Protein AF-0000000072326173 (afdb_homodimer)

Secondary structure (DSSP, 8-state):
----EEEEEE-TTSSHHHHHHHHHHHTT-EEE-HHHHHHHHHHTSHHHHHHHHS--HHHHHHHHSTTS---------TTSS--HHHHHHHHHHHHHHHHHHS-EEEESTTHHHHTTT-SSEEEEEEE--HHHHHHHHHHHHT--HHHHHHHHHHHHHHHHHHHHHHHSS-TTBGGGSSEEEEHHHH-HHHHHHHHHHHHHHHHT-/----EEEEEE-TTSSHHHHHHHHHHHTT-EEE-HHHHHHHHHHTSHHHHHHHHS--HHHHHHHHHTTS---------TTSS--HHHHHHHHHHHHHHHHHHS-EEEESTTHHHHTTT-SSEEEEEEE--HHHHHHHHHHHHT--HHHHHHHHHHHHHHHHHHHHHHHSS-TTBGGGSSEEEEHHHH-HHHHHHHHHHHHHHHHT-

Sequence (410 aa):
MKHIIINVGRQVGAGGQEIGRMLAKDFEAKYYDRELLNLAAKESGFSEKFFKQNDEKKGFLRGLLNVQTPHFMGGNLYGSNFSQESLFKFQSDAIQKAASEGSCVFMGRCADYILRDFENVVNVFITASMDFRVDIVSKVKQLDAEQARKLIEHVEARRAQYYNYYTGKKWGAAESYDLCVDASLLGLEETEKLIADFIRKRFGLMKHIIINVGRQVGAGGQEIGRMLAKDFEAKYYDRELLNLAAKESGFSEKFFKQNDEKKGFLRGLLNVQTPHFMGGNLYGSNFSQESLFKFQSDAIQKAASEGSCVFMGRCADYILRDFENVVNVFITASMDFRVDIVSKVKQLDAEQARKLIEHVEARRAQYYNYYTGKKWGAAESYDLCVDASLLGLEETEKLIADFIRKRFGL

Solvent-accessible surface area (backbone atoms only — not comparable to full-atom values): 21824 Å² total; per-residue (Å²): 130,85,49,49,34,38,24,38,43,59,44,70,52,29,51,40,68,62,32,46,51,51,50,11,60,77,64,72,22,49,76,34,43,68,66,53,35,52,50,46,26,44,66,68,48,67,26,43,63,55,47,60,70,43,78,65,58,70,56,49,54,42,57,68,60,49,70,71,72,84,76,73,79,72,67,68,67,70,64,62,85,73,42,76,62,54,54,48,51,41,41,46,52,38,50,52,51,50,57,73,71,36,26,28,25,34,54,37,88,50,43,57,57,72,45,59,88,50,85,52,59,45,35,34,34,32,24,46,51,65,69,60,16,23,53,45,38,12,65,76,68,70,40,54,60,67,58,22,44,50,50,41,5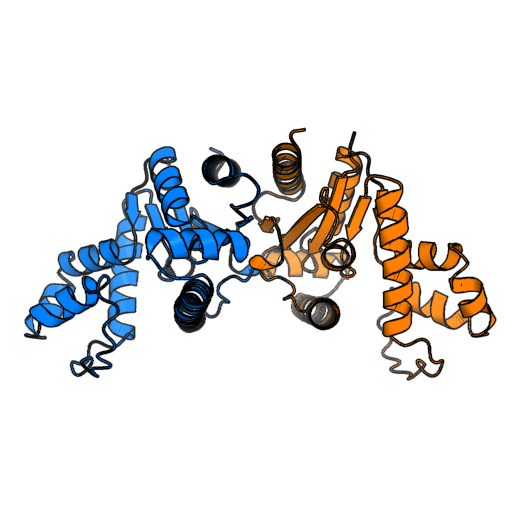2,51,53,49,50,52,51,31,52,54,38,27,68,77,61,73,49,51,62,62,30,36,80,68,31,47,34,28,40,30,23,69,71,63,33,57,68,53,39,39,50,53,53,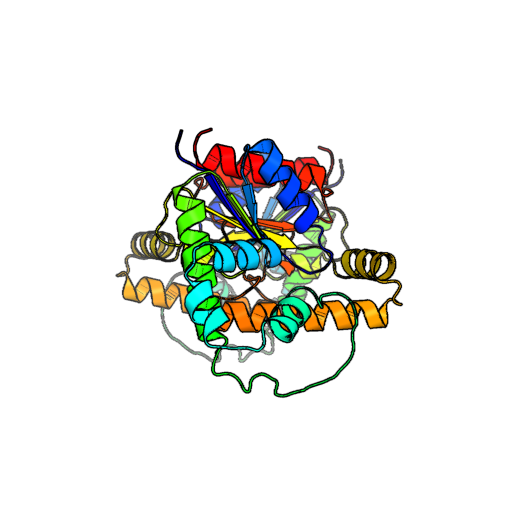50,50,52,49,27,63,62,69,72,101,128,86,50,48,34,39,25,37,42,58,44,73,54,29,50,40,68,62,33,47,52,51,50,14,60,77,64,71,23,49,76,35,41,68,66,53,37,52,50,46,25,43,65,68,46,66,26,42,62,53,46,59,70,44,77,64,58,70,55,48,55,45,57,71,61,49,72,71,72,81,76,72,80,71,70,70,68,69,65,61,84,74,41,78,61,53,54,48,51,41,41,46,51,38,50,52,53,50,56,74,71,37,27,29,24,36,54,37,90,51,42,55,57,73,46,60,84,50,86,51,58,47,34,35,32,32,25,45,51,64,70,59,16,24,53,45,38,11,63,76,66,69,41,54,60,67,58,22,45,51,48,41,54,52,54,50,51,51,52,31,52,53,40,29,68,77,60,72,48,51,63,65,31,36,79,69,32,46,33,27,39,30,23,70,71,62,33,57,68,54,39,38,50,52,53,50,50,51,50,27,62,61,69,72,100

Foldseek 3Di:
DQAAEEEEAEFAQQCRVVLLVVLCVVRVAAEDEPLNLVVLLCPVCVCVVVVVVVVPPVVVCCVSPVPPDPDPPPPPVVPDPCPPVVSLVSSLVSLVVRSVVHHYYYYASLSCQSCVVPPNYFYEYEYADLVSRLVRQCVVVVHDSVVSSVVSVVVVVVSQVSNCVPRVDGRPDPVSGPYYDHCHPVHSVVVSVVVVVVSCVSVVD/DQAAEEEEAEFAQQCRVVLLVVLCVVRVAAEDEPLNLVVLLCPVCVCVVVVVVVVPPVVVCCVSPVPDDPDPPPPCVVPDPCPVVVSLVSSLVSLVVRSVVHHYYYYASLSCQSCVVPPNYFYEYEYADLVSRLVRQCVVVVHDSVVSSVVSVVVVVVSQVSNCVPRVDGRPDPVSGDYYDHCHPVHSVVVSVVVVVVSCVSVVD

pLDDT: mean 84.04, std 22.77, range [29.7, 98.94]

Radius of gyration: 24.26 Å; Cα contacts (8 Å, |Δi|>4): 586; chains: 2; bounding box: 50×76×59 Å

InterPro domains:
  IPR027417 P-loop containing nucleoside triphosphate hydrolase [G3DSA:3.40.50.300] (1-203)
  IPR027417 P-loop containing nucleoside triphosphate hydrolase [SSF52540] (18-200)

Structure (mmCIF, N/CA/C/O backbone):
data_AF-0000000072326173-model_v1
#
loop_
_entity.id
_entity.type
_entity.pdbx_description
1 polymer 'Cytidylate kinase'
#
loop_
_atom_site.group_PDB
_atom_site.id
_atom_site.type_symbol
_atom_site.label_atom_id
_atom_site.label_alt_id
_atom_site.label_comp_id
_atom_site.label_asym_id
_atom_site.label_entity_id
_atom_site.label_seq_id
_atom_site.pdbx_PDB_ins_code
_atom_site.Cartn_x
_atom_site.Cartn_y
_atom_site.Cartn_z
_atom_site.occupancy
_atom_site.B_iso_or_equiv
_atom_site.auth_seq_id
_atom_site.auth_comp_id
_atom_site.auth_asym_id
_atom_site.auth_atom_id
_atom_site.pdbx_PDB_model_num
ATOM 1 N N . MET A 1 1 ? 10.711 -8.484 -26.734 1 51.84 1 MET A N 1
ATOM 2 C CA . MET A 1 1 ? 10.156 -7.68 -25.641 1 51.84 1 MET A CA 1
ATOM 3 C C . MET A 1 1 ? 10.297 -8.398 -24.312 1 51.84 1 MET A C 1
ATOM 5 O O . MET A 1 1 ? 10.219 -9.625 -24.25 1 51.84 1 MET A O 1
ATOM 9 N N . LYS A 1 2 ? 10.953 -7.73 -23.266 1 76.62 2 LYS A N 1
ATOM 10 C CA . LYS A 1 2 ? 11.234 -8.43 -22.016 1 76.62 2 LYS A CA 1
ATOM 11 C C . LYS A 1 2 ? 9.945 -8.898 -21.344 1 76.62 2 LYS A C 1
ATOM 13 O O . LYS A 1 2 ? 8.906 -8.242 -21.469 1 76.62 2 LYS A O 1
ATOM 18 N N . HIS A 1 3 ? 9.852 -10.164 -21.094 1 93.12 3 HIS A N 1
ATOM 19 C CA . HIS A 1 3 ? 8.727 -10.742 -20.344 1 93.12 3 HIS A CA 1
ATOM 20 C C . HIS A 1 3 ? 8.3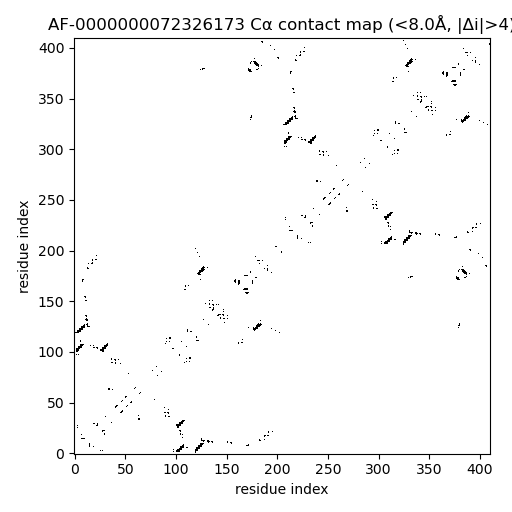83 -9.891 -19.125 1 93.12 3 HIS A C 1
ATOM 22 O O . HIS A 1 3 ? 9.266 -9.25 -18.547 1 93.12 3 HIS A O 1
ATOM 28 N N . ILE A 1 4 ? 7.109 -9.773 -18.984 1 96.88 4 ILE A N 1
ATOM 29 C CA . ILE A 1 4 ? 6.652 -9.039 -17.812 1 96.88 4 ILE A CA 1
ATOM 30 C C . ILE A 1 4 ? 6.102 -10.016 -16.781 1 96.88 4 ILE A C 1
ATOM 32 O O . ILE A 1 4 ? 5.297 -10.891 -17.109 1 96.88 4 ILE A O 1
ATOM 36 N N . ILE A 1 5 ? 6.594 -9.844 -15.602 1 98.25 5 ILE A N 1
ATOM 37 C CA . ILE A 1 5 ? 6.133 -10.68 -14.5 1 98.25 5 ILE A CA 1
ATOM 38 C C . ILE A 1 5 ? 5.375 -9.828 -13.484 1 98.25 5 ILE A C 1
ATOM 40 O O . ILE A 1 5 ? 5.91 -8.844 -12.969 1 98.25 5 ILE A O 1
ATOM 44 N N . ILE A 1 6 ? 4.125 -10.234 -13.242 1 98.75 6 ILE A N 1
ATOM 45 C CA . ILE A 1 6 ? 3.279 -9.523 -12.289 1 98.75 6 ILE A CA 1
ATOM 46 C C . ILE A 1 6 ? 2.951 -10.438 -11.109 1 98.75 6 ILE A C 1
ATOM 48 O O . ILE A 1 6 ? 2.305 -11.477 -11.281 1 98.75 6 ILE A O 1
ATOM 52 N N . ASN A 1 7 ? 3.408 -10.094 -9.922 1 98.69 7 ASN A N 1
ATOM 53 C CA . ASN A 1 7 ? 3.062 -10.805 -8.703 1 98.69 7 ASN A CA 1
ATOM 54 C C . ASN A 1 7 ? 1.959 -10.094 -7.926 1 98.69 7 ASN A C 1
ATOM 56 O O . ASN A 1 7 ? 2.078 -8.906 -7.621 1 98.69 7 ASN A O 1
ATOM 60 N N . VAL A 1 8 ? 0.917 -10.836 -7.574 1 98.75 8 VAL A N 1
ATOM 61 C CA . VAL A 1 8 ? -0.244 -10.203 -6.953 1 98.75 8 VAL A CA 1
ATOM 62 C C . VAL A 1 8 ? -0.475 -10.805 -5.566 1 98.75 8 VAL A C 1
ATOM 64 O O . VAL A 1 8 ? -0.754 -11.992 -5.438 1 98.75 8 VAL A O 1
ATOM 67 N N . GLY A 1 9 ? -0.232 -9.984 -4.547 1 98.5 9 GLY A N 1
ATOM 68 C CA . GLY A 1 9 ? -0.845 -10.234 -3.25 1 98.5 9 GLY A CA 1
ATOM 69 C C . GLY A 1 9 ? -2.229 -9.625 -3.121 1 98.5 9 GLY A C 1
ATOM 70 O O . GLY A 1 9 ? -2.543 -8.633 -3.781 1 98.5 9 GLY A O 1
ATOM 71 N N . ARG A 1 10 ? -3.01 -10.234 -2.264 1 98.75 10 ARG A N 1
ATOM 72 C CA . ARG A 1 10 ? -4.383 -9.742 -2.215 1 98.75 10 ARG A CA 1
ATOM 73 C C . ARG A 1 10 ? -5.055 -10.125 -0.902 1 98.75 10 ARG A C 1
ATOM 75 O O . ARG A 1 10 ? -4.809 -11.203 -0.364 1 98.75 10 ARG A O 1
ATOM 82 N N . GLN A 1 11 ? -5.938 -9.305 -0.489 1 98.75 11 GLN A N 1
ATOM 83 C CA . GLN A 1 11 ? -6.859 -9.641 0.59 1 98.75 11 GLN A CA 1
ATOM 84 C C . GLN A 1 11 ? -8.016 -10.5 0.081 1 98.75 11 GLN A C 1
ATOM 86 O O . GLN A 1 11 ? -8.414 -10.383 -1.08 1 98.75 11 GLN A O 1
ATOM 91 N N . VAL A 1 12 ? -8.547 -11.328 0.924 1 98.44 12 VAL A N 1
ATOM 92 C CA . VAL A 1 12 ? -9.664 -12.195 0.578 1 98.44 12 VAL A CA 1
ATOM 93 C C . VAL A 1 12 ? -10.898 -11.344 0.268 1 98.44 12 VAL A C 1
ATOM 95 O O . VAL A 1 12 ? -11.25 -10.445 1.036 1 98.44 12 VAL A O 1
ATOM 98 N N . GLY A 1 13 ? -11.477 -11.602 -0.865 1 98.38 13 GLY A N 1
ATOM 99 C CA . GLY A 1 13 ? -12.711 -10.922 -1.223 1 98.38 13 GLY A CA 1
ATOM 100 C C . GLY A 1 13 ? -12.477 -9.57 -1.876 1 98.38 13 GLY A C 1
ATOM 101 O O . GLY A 1 13 ? -13.438 -8.867 -2.213 1 98.38 13 GLY A O 1
ATOM 102 N N . ALA A 1 14 ? -11.242 -9.188 -2.148 1 98.75 14 ALA A N 1
ATOM 103 C CA . ALA A 1 14 ? -10.922 -7.848 -2.639 1 98.75 14 ALA A CA 1
ATOM 104 C C . ALA A 1 14 ? -10.992 -7.789 -4.164 1 98.75 14 ALA A C 1
ATOM 106 O O . ALA A 1 14 ? -10.828 -6.723 -4.758 1 98.75 14 ALA A O 1
ATOM 107 N N . GLY A 1 15 ? -11.188 -8.93 -4.793 1 98 15 GLY A N 1
ATOM 108 C CA . GLY A 1 15 ? -11.266 -8.945 -6.246 1 98 15 GLY A CA 1
ATOM 109 C C . GLY A 1 15 ? -9.922 -9.188 -6.914 1 98 15 GLY A C 1
ATOM 110 O O . GLY A 1 15 ? -9.781 -8.977 -8.117 1 98 15 GLY A O 1
ATOM 111 N N . GLY A 1 16 ? -8.977 -9.641 -6.152 1 98.19 16 GLY A N 1
ATOM 112 C CA . GLY A 1 16 ? -7.629 -9.828 -6.66 1 98.19 16 GLY A CA 1
ATOM 113 C C . GLY A 1 16 ? -7.543 -10.852 -7.773 1 98.19 16 GLY A C 1
ATOM 114 O O . GLY A 1 16 ? -6.762 -10.695 -8.711 1 98.19 16 GLY A O 1
ATOM 115 N N . GLN A 1 17 ? -8.32 -11.922 -7.676 1 97.19 17 GLN A N 1
ATOM 116 C CA . GLN A 1 17 ? -8.305 -12.961 -8.703 1 97.19 17 GLN A CA 1
ATOM 117 C C . GLN A 1 17 ? -8.797 -12.422 -10.039 1 97.19 17 GLN A C 1
ATOM 119 O O . GLN A 1 17 ? -8.164 -12.641 -11.078 1 97.19 17 GLN A O 1
ATOM 124 N N . GLU A 1 18 ? -9.883 -11.68 -9.984 1 98.06 18 GLU A N 1
ATOM 125 C CA . GLU A 1 18 ? -10.438 -11.094 -11.203 1 98.06 18 GLU A CA 1
ATOM 126 C C . GLU A 1 18 ? -9.469 -10.086 -11.82 1 98.06 18 GLU A C 1
ATOM 128 O O . GLU A 1 18 ? -9.219 -10.117 -13.023 1 98.06 18 GLU A O 1
ATOM 133 N N . ILE A 1 19 ? -8.914 -9.258 -11 1 98.81 19 ILE A N 1
ATOM 134 C CA . ILE A 1 19 ? -7.957 -8.258 -11.469 1 98.81 19 ILE A CA 1
ATOM 135 C C . ILE A 1 19 ? -6.734 -8.953 -12.062 1 98.81 19 ILE A C 1
ATOM 137 O O . ILE A 1 19 ? -6.238 -8.555 -13.125 1 98.81 19 ILE A O 1
ATOM 141 N N . GLY A 1 20 ? -6.223 -10.008 -11.406 1 98.56 20 GLY A N 1
ATOM 142 C CA . GLY A 1 20 ? -5.109 -10.781 -11.922 1 98.56 20 GLY A CA 1
ATOM 143 C C . GLY A 1 20 ? -5.379 -11.367 -13.297 1 98.56 20 GLY A C 1
ATOM 144 O O . GLY A 1 20 ? -4.512 -11.328 -14.172 1 98.56 20 GLY A O 1
ATOM 145 N N . ARG A 1 21 ? -6.543 -11.898 -13.477 1 98.38 21 ARG A N 1
ATOM 146 C CA . ARG A 1 21 ? -6.918 -12.469 -14.773 1 98.38 21 ARG A CA 1
ATOM 147 C C . ARG A 1 21 ? -6.965 -11.391 -15.852 1 98.38 21 ARG A C 1
ATOM 149 O O . ARG A 1 21 ? -6.512 -11.617 -16.969 1 98.38 21 ARG A O 1
ATOM 156 N N . MET A 1 22 ? -7.512 -10.25 -15.531 1 98.81 22 MET A N 1
ATOM 157 C CA . MET A 1 22 ? -7.578 -9.148 -16.484 1 98.81 22 MET A CA 1
ATOM 158 C C . MET A 1 22 ? -6.176 -8.68 -16.875 1 98.81 22 MET A C 1
ATOM 160 O O . MET A 1 22 ? -5.906 -8.414 -18.047 1 98.81 22 MET A O 1
ATOM 164 N N . LEU A 1 23 ? -5.297 -8.602 -15.867 1 98.75 23 LEU A N 1
ATOM 165 C CA . LEU A 1 23 ? -3.914 -8.219 -16.141 1 98.75 23 LEU A CA 1
ATOM 166 C C . LEU A 1 23 ? -3.242 -9.234 -17.062 1 98.75 23 LEU A C 1
ATOM 168 O O . LEU A 1 23 ? -2.508 -8.852 -17.969 1 98.75 23 LEU A O 1
ATOM 172 N N . ALA A 1 24 ? -3.488 -10.523 -16.766 1 98.31 24 ALA A N 1
ATOM 173 C CA . ALA A 1 24 ? -2.914 -11.578 -17.609 1 98.31 24 ALA A CA 1
ATOM 174 C C . ALA A 1 24 ? -3.344 -11.414 -19.062 1 98.31 24 ALA A C 1
ATOM 176 O O . ALA A 1 24 ? -2.525 -11.539 -19.969 1 98.31 24 ALA A O 1
ATOM 177 N N . LYS A 1 25 ? -4.605 -11.133 -19.25 1 98.12 25 LYS A N 1
ATOM 178 C CA . LYS A 1 25 ? -5.129 -10.922 -20.609 1 98.12 25 LYS A CA 1
ATOM 179 C C . LYS A 1 25 ? -4.492 -9.703 -21.266 1 98.12 25 LYS A C 1
ATOM 181 O O . LYS A 1 25 ? -4 -9.789 -22.391 1 98.12 25 LYS A O 1
ATOM 186 N N . ASP A 1 26 ? -4.438 -8.609 -20.578 1 97.62 26 ASP A N 1
ATOM 187 C CA . ASP A 1 26 ? -3.971 -7.34 -21.125 1 97.62 26 ASP A CA 1
ATOM 188 C C . ASP A 1 26 ? -2.492 -7.41 -21.5 1 97.62 26 ASP A C 1
ATOM 190 O O . ASP A 1 26 ? -2.057 -6.758 -22.453 1 97.62 26 ASP A O 1
ATOM 194 N N . PHE A 1 27 ? -1.727 -8.211 -20.781 1 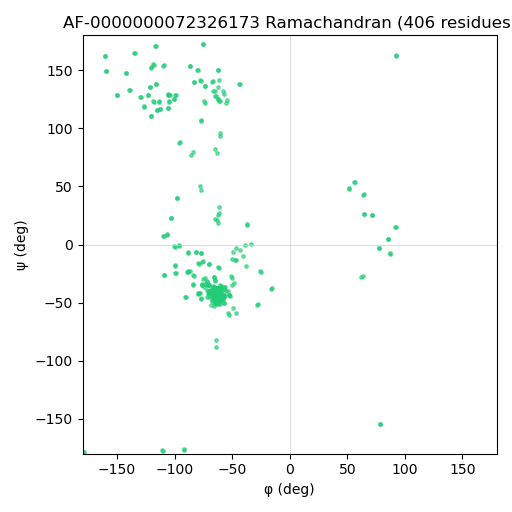97.69 27 PHE A N 1
ATOM 195 C CA . PHE A 1 27 ? -0.29 -8.273 -21.031 1 97.69 27 PHE A CA 1
ATOM 196 C C . PHE A 1 27 ? 0.084 -9.57 -21.734 1 97.69 27 PHE A C 1
ATOM 198 O O . PHE A 1 27 ? 1.265 -9.914 -21.828 1 97.69 27 PHE A O 1
ATOM 205 N N . GLU A 1 28 ? -0.958 -10.312 -22.156 1 97 28 GLU A N 1
ATOM 206 C CA . GLU A 1 28 ? -0.736 -11.602 -22.812 1 97 28 GLU A CA 1
ATOM 207 C C . GLU A 1 28 ? 0.191 -12.484 -21.984 1 97 28 GLU A C 1
ATOM 209 O O . GLU A 1 28 ? 1.159 -13.039 -22.5 1 97 28 GLU A O 1
ATOM 214 N N . ALA A 1 29 ? -0.096 -12.594 -20.734 1 97.75 29 ALA A N 1
ATOM 215 C CA . ALA A 1 29 ? 0.693 -13.359 -19.781 1 97.75 29 ALA A CA 1
ATOM 216 C C . ALA A 1 29 ? -0.057 -14.602 -19.328 1 97.75 29 ALA A C 1
ATOM 218 O O . ALA A 1 29 ? -1.289 -14.641 -19.344 1 97.75 29 ALA A O 1
ATOM 219 N N . LYS A 1 30 ? 0.679 -15.609 -18.922 1 96.38 30 LYS A N 1
ATOM 220 C CA . LYS A 1 30 ? 0.07 -16.781 -18.297 1 96.38 30 LYS A CA 1
ATOM 221 C C . LYS A 1 30 ? -0.313 -16.5 -16.844 1 96.38 30 LYS A C 1
ATOM 223 O O . LYS A 1 30 ? 0.431 -15.828 -16.125 1 96.38 30 LYS A O 1
ATOM 228 N N . TYR A 1 31 ? -1.436 -17.031 -16.5 1 97 31 TYR A N 1
ATOM 229 C CA . TYR A 1 31 ? -1.979 -16.844 -15.156 1 97 31 TYR A CA 1
ATOM 230 C C . TYR A 1 31 ? -1.712 -18.062 -14.281 1 97 31 TYR A C 1
ATOM 232 O O . TYR A 1 31 ? -2.082 -19.188 -14.641 1 97 31 TYR A O 1
ATOM 240 N N . TYR A 1 32 ? -1.061 -17.844 -13.078 1 94.38 32 TYR A N 1
ATOM 241 C CA . TYR A 1 32 ? -0.726 -18.938 -12.18 1 94.38 32 TYR A CA 1
ATOM 242 C C . TYR A 1 32 ? -1.267 -18.688 -10.773 1 94.38 32 TYR A C 1
ATOM 244 O O . TYR A 1 32 ? -0.917 -17.688 -10.141 1 94.38 32 TYR A O 1
ATOM 252 N N . ASP A 1 33 ? -2.102 -19.547 -10.359 1 90.38 33 ASP A N 1
ATOM 253 C CA . ASP A 1 33 ? -2.459 -19.594 -8.945 1 90.38 33 ASP A CA 1
ATOM 254 C C . ASP A 1 33 ? -1.897 -20.844 -8.281 1 90.38 33 ASP A C 1
ATOM 256 O O . ASP A 1 33 ? -1.1 -21.578 -8.883 1 90.38 33 ASP A O 1
ATOM 260 N N . ARG A 1 34 ? -2.23 -20.969 -7.023 1 83.06 34 ARG A N 1
ATOM 261 C CA . ARG A 1 34 ? -1.677 -22.078 -6.262 1 83.06 34 ARG A CA 1
ATOM 262 C C . ARG A 1 34 ? -1.932 -23.406 -6.969 1 83.06 34 ARG A C 1
ATOM 264 O O . ARG A 1 34 ? -1.024 -24.234 -7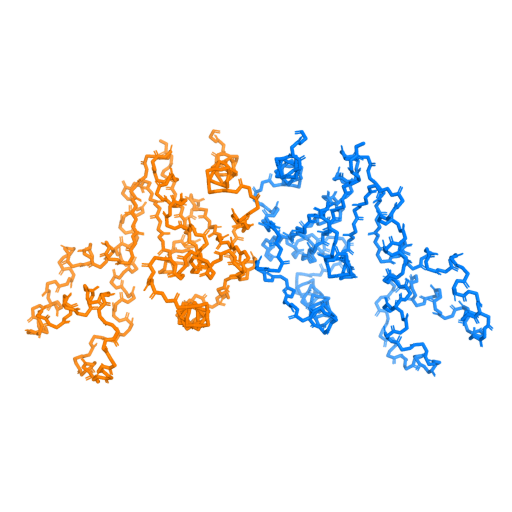.098 1 83.06 34 ARG A O 1
ATOM 271 N N . GLU A 1 35 ? -3.1 -23.547 -7.449 1 73.56 35 GLU A N 1
ATOM 272 C CA . GLU A 1 35 ? -3.492 -24.812 -8.07 1 73.56 35 GLU A CA 1
ATOM 273 C C . GLU A 1 35 ? -2.684 -25.078 -9.336 1 73.56 35 GLU A C 1
ATOM 275 O O . GLU A 1 35 ? -2.158 -26.188 -9.523 1 73.56 35 GLU A O 1
ATOM 280 N N . LEU A 1 36 ? -2.523 -24.125 -10.07 1 75.94 36 LEU A N 1
ATOM 281 C CA . LEU A 1 36 ? -1.806 -24.297 -11.328 1 75.94 36 LEU A CA 1
ATOM 282 C C . LEU A 1 36 ? -0.315 -24.5 -11.078 1 75.94 36 LEU A C 1
ATOM 284 O O . LEU A 1 36 ? 0.34 -25.266 -11.797 1 75.94 36 LEU A O 1
ATOM 288 N N . LEU A 1 37 ? 0.122 -23.922 -10.102 1 77.56 37 LEU A N 1
ATOM 289 C CA . LEU A 1 37 ? 1.536 -24.094 -9.781 1 77.56 37 LEU A CA 1
ATOM 290 C C . LEU A 1 37 ? 1.813 -25.484 -9.242 1 77.56 37 LEU A C 1
ATOM 292 O O . LEU A 1 37 ? 2.852 -26.078 -9.539 1 77.56 37 LEU A O 1
ATOM 296 N N . ASN A 1 38 ? 0.828 -25.906 -8.547 1 72 38 ASN A N 1
ATOM 297 C CA . ASN A 1 38 ? 0.96 -27.281 -8.055 1 72 38 ASN A CA 1
ATOM 298 C C . ASN A 1 38 ? 0.954 -28.281 -9.195 1 72 38 ASN A C 1
ATOM 300 O O . ASN A 1 38 ? 1.717 -29.25 -9.18 1 72 38 ASN A O 1
ATOM 304 N N . LEU A 1 39 ? 0.18 -28 -10.133 1 70.81 39 LEU A N 1
ATOM 305 C CA . LEU A 1 39 ? 0.115 -28.875 -11.305 1 70.81 39 LEU A CA 1
ATOM 306 C C . LEU A 1 39 ? 1.416 -28.812 -12.102 1 70.81 39 LEU A C 1
ATOM 308 O O . LEU A 1 39 ? 1.931 -29.844 -12.539 1 70.81 39 LEU A O 1
ATOM 312 N N . ALA A 1 40 ? 1.947 -27.688 -12.219 1 70.38 40 ALA A N 1
ATOM 313 C CA . ALA A 1 40 ? 3.213 -27.5 -12.922 1 70.38 40 ALA A CA 1
ATOM 314 C C . ALA A 1 40 ? 4.355 -28.203 -12.195 1 70.38 40 ALA A C 1
ATOM 316 O O . ALA A 1 40 ? 5.234 -28.797 -12.82 1 70.38 40 ALA A O 1
ATOM 317 N N . ALA A 1 41 ? 4.246 -28.141 -10.984 1 68.69 41 ALA A N 1
ATOM 318 C CA . ALA A 1 41 ? 5.262 -28.781 -10.156 1 68.69 41 ALA A CA 1
ATOM 319 C C . ALA A 1 41 ? 5.215 -30.297 -10.312 1 68.69 41 ALA A C 1
ATOM 321 O O . ALA A 1 41 ? 6.254 -30.953 -10.391 1 68.69 41 ALA A O 1
ATOM 322 N N . LYS A 1 42 ? 4.035 -30.75 -10.461 1 68.5 42 LYS A N 1
ATOM 323 C CA . LYS A 1 42 ? 3.834 -32.188 -10.641 1 68.5 42 LYS A CA 1
ATOM 324 C C . LYS A 1 42 ? 4.371 -32.656 -11.984 1 68.5 42 LYS A C 1
ATOM 326 O O . LYS A 1 42 ? 4.996 -33.688 -12.086 1 68.5 42 LYS A O 1
ATOM 331 N N . GLU A 1 43 ? 4.148 -31.859 -12.961 1 67.12 43 GLU A N 1
ATOM 332 C CA . GLU A 1 43 ? 4.527 -32.25 -14.32 1 67.12 43 GLU A CA 1
ATOM 333 C C . GLU A 1 43 ? 6.035 -32.125 -14.523 1 67.12 43 GLU A C 1
ATOM 335 O O . GLU A 1 43 ? 6.594 -32.781 -15.406 1 67.12 43 GLU A O 1
ATOM 340 N N . SER A 1 44 ? 6.605 -31.297 -14.008 1 59.69 44 SER A N 1
ATOM 341 C CA . SER A 1 44 ? 8.039 -31.094 -14.203 1 59.69 44 SER A CA 1
ATOM 342 C C . SER A 1 44 ? 8.836 -32.281 -13.664 1 59.69 44 SER A C 1
ATOM 344 O O . SER A 1 44 ? 10.039 -32.375 -13.891 1 59.69 44 SER A O 1
ATOM 346 N N . GLY A 1 45 ? 8.148 -33.5 -13.539 1 54.88 45 GLY A N 1
ATOM 347 C CA . GLY A 1 45 ? 8.836 -34.719 -13.109 1 54.88 45 GLY A CA 1
ATOM 348 C C . GLY A 1 45 ? 9.406 -34.594 -11.711 1 54.88 45 GLY A C 1
ATOM 349 O O . GLY A 1 45 ? 9.938 -35.594 -11.172 1 54.88 45 GLY A O 1
ATOM 350 N N . PHE A 1 46 ? 9.68 -33.438 -11.406 1 49.38 46 PHE A N 1
ATOM 351 C CA . PHE A 1 46 ? 10.242 -33.344 -10.062 1 49.38 46 PHE A CA 1
ATOM 352 C C . PHE A 1 46 ? 9.352 -34.062 -9.055 1 49.38 46 PHE A C 1
ATOM 354 O O . PHE A 1 46 ? 9.852 -34.656 -8.102 1 49.38 46 PHE A O 1
ATOM 361 N N . SER A 1 47 ? 8.086 -34.094 -9.438 1 48.25 47 SER A N 1
ATOM 362 C CA . SER A 1 47 ? 7.117 -34.75 -8.562 1 48.25 47 SER A CA 1
ATOM 363 C C . SER A 1 47 ? 7.094 -36.25 -8.797 1 48.25 47 SER A C 1
ATOM 365 O O . SER A 1 47 ? 6.633 -37 -7.938 1 48.25 47 SER A O 1
ATOM 367 N N . GLU A 1 48 ? 7.449 -36.594 -9.938 1 45.62 48 GLU A N 1
ATOM 368 C CA . GLU A 1 48 ? 7.277 -38.031 -10.125 1 45.62 48 GLU A CA 1
ATOM 369 C C . GLU A 1 48 ? 7.973 -38.844 -9.023 1 45.62 48 GLU A C 1
ATOM 371 O O . GLU A 1 48 ? 7.426 -39.812 -8.516 1 45.62 48 GLU A O 1
ATOM 376 N N . LYS A 1 49 ? 9.234 -38.562 -9.031 1 44.19 49 LYS A N 1
ATOM 377 C CA . LYS A 1 49 ? 9.953 -39.375 -8.039 1 44.19 49 LYS A CA 1
ATOM 378 C C . LYS A 1 49 ? 9.336 -39.188 -6.652 1 44.19 49 LYS A C 1
ATOM 380 O O . LYS A 1 49 ? 9.227 -40.156 -5.891 1 44.19 49 LYS A O 1
ATOM 385 N N . PHE A 1 50 ? 9.031 -37.906 -6.52 1 44.62 50 PHE A N 1
ATOM 386 C CA . PHE A 1 50 ? 8.5 -37.594 -5.203 1 44.62 50 PHE A CA 1
ATOM 387 C C . PHE A 1 50 ? 7.117 -38.188 -5.012 1 44.62 50 PHE A C 1
ATOM 389 O O . PHE A 1 50 ? 6.793 -38.688 -3.928 1 44.62 50 PHE A O 1
ATOM 396 N N . PHE A 1 51 ? 6.359 -38.094 -6.098 1 45.91 51 PHE A N 1
ATOM 397 C CA . PHE A 1 51 ? 5.012 -38.656 -6.008 1 45.91 51 PHE A CA 1
ATOM 398 C C . PHE A 1 51 ? 5.039 -40.156 -6.09 1 45.91 51 PHE A C 1
ATOM 400 O O . PHE A 1 51 ? 4.18 -40.844 -5.512 1 45.91 51 PHE A O 1
ATOM 407 N N . LYS A 1 52 ? 5.898 -40.719 -6.82 1 44.62 52 LYS A N 1
ATOM 408 C CA . LYS A 1 52 ? 6 -42.188 -6.84 1 44.62 52 LYS A CA 1
ATOM 409 C C . LYS A 1 52 ? 6.383 -42.719 -5.469 1 44.62 52 LYS A C 1
ATOM 411 O O . LYS A 1 52 ? 5.906 -43.781 -5.059 1 44.62 52 LYS A O 1
ATOM 416 N N . GLN A 1 53 ? 7.383 -42.125 -4.969 1 40.59 53 GLN A N 1
ATOM 417 C CA . GLN A 1 53 ? 7.816 -42.719 -3.709 1 40.59 53 GLN A CA 1
ATOM 418 C C . GLN A 1 53 ? 6.75 -42.562 -2.631 1 40.59 53 GLN A C 1
ATOM 420 O O . GLN A 1 53 ? 6.754 -43.281 -1.633 1 40.59 53 GLN A O 1
ATOM 425 N N . ASN A 1 54 ? 6.055 -41.375 -2.582 1 39.12 54 ASN A N 1
ATOM 426 C CA . ASN A 1 54 ? 4.965 -41.312 -1.613 1 39.12 54 ASN A CA 1
ATOM 427 C C . ASN A 1 54 ? 3.678 -41.906 -2.186 1 39.12 54 ASN A C 1
ATOM 429 O O . ASN A 1 54 ? 3.221 -41.5 -3.252 1 39.12 54 ASN A O 1
ATOM 433 N N . ASP A 1 55 ? 3.412 -43.188 -2.271 1 38.41 55 ASP A N 1
ATOM 434 C CA . ASP A 1 55 ? 2.246 -44 -2.605 1 38.41 55 ASP A CA 1
ATOM 435 C C . ASP A 1 55 ? 0.965 -43.156 -2.551 1 38.41 55 ASP A C 1
ATOM 437 O O . ASP A 1 55 ? -0.125 -43.688 -2.809 1 38.41 55 ASP A O 1
ATOM 441 N N . GLU A 1 56 ? 0.825 -42.156 -1.55 1 39.53 56 GLU A N 1
ATOM 442 C CA . GLU A 1 56 ? -0.483 -41.562 -1.284 1 39.53 56 GLU A CA 1
ATOM 443 C C . GLU A 1 56 ? -0.857 -40.531 -2.359 1 39.53 56 GLU A C 1
ATOM 445 O O . GLU A 1 56 ? -0.553 -39.344 -2.229 1 39.53 56 GLU A O 1
ATOM 450 N N . LYS A 1 57 ? -0.791 -40.625 -3.598 1 43.72 57 LYS A N 1
ATOM 451 C CA . LYS A 1 57 ? -1.356 -40 -4.789 1 43.72 57 LYS A CA 1
ATOM 452 C C . LYS A 1 57 ? -2.74 -39.438 -4.5 1 43.72 57 LYS A C 1
ATOM 454 O O . LYS A 1 57 ? -3.084 -38.344 -4.984 1 43.72 57 LYS A O 1
ATOM 459 N N . LYS A 1 58 ? -3.635 -40.219 -3.947 1 42.22 58 LYS A N 1
ATOM 460 C CA . LYS A 1 58 ? -5.055 -40 -3.701 1 42.22 58 LYS A CA 1
ATOM 461 C C . LYS A 1 58 ? -5.262 -38.875 -2.688 1 42.22 58 LYS A C 1
ATOM 463 O O . LYS A 1 58 ? -6.199 -38.094 -2.812 1 42.22 58 LYS A O 1
ATOM 468 N N . GLY A 1 59 ? -4.395 -38.781 -1.618 1 39.34 59 GLY A N 1
ATOM 469 C CA . GLY A 1 59 ? -4.574 -37.781 -0.566 1 39.34 59 GLY A CA 1
ATOM 470 C C . GLY A 1 59 ? -4.086 -36.406 -0.956 1 39.34 59 GLY A C 1
ATOM 471 O O . GLY A 1 59 ? -4.688 -35.406 -0.572 1 39.34 59 GLY A O 1
ATOM 472 N N . PHE A 1 60 ? -2.898 -36.25 -1.625 1 41.47 60 PHE A N 1
ATOM 473 C CA . PHE A 1 60 ? -2.389 -34.938 -2.016 1 41.47 60 PHE A CA 1
ATOM 474 C C . PHE A 1 60 ? -3.285 -34.281 -3.07 1 41.47 60 PHE A C 1
ATOM 476 O O . PHE A 1 60 ? -3.615 -33.094 -2.979 1 41.47 60 PHE A O 1
ATOM 483 N N . LEU A 1 61 ? -3.557 -35.031 -4.176 1 41.22 61 LEU A N 1
ATOM 484 C CA . LEU A 1 61 ? -4.52 -34.469 -5.113 1 41.22 61 LEU A CA 1
ATOM 485 C C . LEU A 1 61 ? -5.809 -34.062 -4.395 1 41.22 61 LEU A C 1
ATOM 487 O O . LEU A 1 61 ? -6.445 -33.062 -4.746 1 41.22 61 LEU A O 1
ATOM 491 N N . ARG A 1 62 ? -6.27 -34.969 -3.504 1 42.78 62 ARG A N 1
ATOM 492 C CA . ARG A 1 62 ? -7.445 -34.625 -2.699 1 42.78 62 ARG A CA 1
ATOM 493 C C . ARG A 1 62 ? -7.18 -33.406 -1.811 1 42.78 62 ARG A C 1
ATOM 495 O O . ARG A 1 62 ? -8.062 -32.594 -1.607 1 42.78 62 ARG A O 1
ATOM 502 N N . GLY A 1 63 ? -5.961 -33.375 -1.186 1 42 63 GLY A N 1
ATOM 503 C CA . GLY A 1 63 ? -5.602 -32.219 -0.376 1 42 63 GLY A CA 1
ATOM 504 C C . GLY A 1 63 ? -5.379 -30.953 -1.194 1 42 63 GLY A C 1
ATOM 505 O O . GLY A 1 63 ? -5.688 -29.844 -0.742 1 42 63 GLY A O 1
ATOM 506 N N . LEU A 1 64 ? -4.695 -30.984 -2.312 1 41.75 64 LEU A N 1
ATOM 507 C CA . LEU A 1 64 ? -4.539 -29.875 -3.236 1 41.75 64 LEU A CA 1
ATOM 508 C C . LEU A 1 64 ? -5.887 -29.453 -3.824 1 41.75 64 LEU A C 1
ATOM 510 O O . LEU A 1 64 ? -6.129 -28.266 -4.051 1 41.75 64 LEU A O 1
ATOM 514 N N . LEU A 1 65 ? -6.703 -30.422 -4.34 1 38.38 65 LEU A N 1
ATOM 515 C CA . LEU A 1 65 ? -8.031 -30.141 -4.875 1 38.38 65 LEU A CA 1
ATOM 516 C C . LEU A 1 65 ? -9.016 -29.844 -3.75 1 38.38 65 LEU A C 1
ATOM 518 O O . LEU A 1 65 ? -10.188 -29.562 -4.004 1 38.38 65 LEU A O 1
ATOM 522 N N . ASN A 1 66 ? -8.812 -30.422 -2.531 1 37.56 66 ASN A N 1
ATOM 523 C CA . ASN A 1 66 ? -9.844 -30.203 -1.521 1 37.56 66 ASN A CA 1
ATOM 524 C C . ASN A 1 66 ? -10 -28.719 -1.192 1 37.56 66 ASN A C 1
ATOM 526 O O . ASN A 1 66 ? -9.531 -28.25 -0.148 1 37.56 66 ASN A O 1
ATOM 530 N N . VAL A 1 67 ? -9.703 -27.906 -2.064 1 36.03 67 VAL A N 1
ATOM 531 C CA . VAL A 1 67 ? -10.148 -26.531 -1.826 1 36.03 67 VAL A CA 1
ATOM 532 C C . VAL A 1 67 ? -11.633 -26.531 -1.46 1 36.03 67 VAL A C 1
ATOM 534 O O . VAL A 1 67 ? -12.211 -25.469 -1.219 1 36.03 67 VAL A O 1
ATOM 537 N N . GLN A 1 68 ? -12.492 -27.422 -2.008 1 33.22 68 GLN A N 1
ATOM 538 C CA . GLN A 1 68 ? -13.914 -27.156 -1.791 1 33.22 68 GLN A CA 1
ATOM 539 C C . GLN A 1 68 ? -14.266 -27.234 -0.309 1 33.22 68 GLN A C 1
ATOM 541 O O . GLN A 1 68 ? -15.102 -26.469 0.177 1 33.22 68 GLN A O 1
ATOM 546 N N . THR A 1 69 ? -14.508 -28.578 0.268 1 30.7 69 THR A N 1
ATOM 547 C CA . THR A 1 69 ? -15.344 -28.781 1.445 1 30.7 69 THR A CA 1
ATOM 548 C C . THR A 1 69 ? -14.617 -28.328 2.711 1 30.7 69 THR A C 1
ATOM 550 O O . THR A 1 69 ? -13.422 -28.578 2.871 1 30.7 69 THR A O 1
ATOM 553 N N . PRO A 1 70 ? -15.219 -27.359 3.529 1 31.47 70 PRO A N 1
ATOM 554 C CA . PRO A 1 70 ? -14.875 -26.906 4.879 1 31.47 70 PRO A CA 1
ATOM 555 C C . PRO A 1 70 ? -14.414 -28.047 5.785 1 31.47 70 PRO A C 1
ATOM 557 O O . PRO A 1 70 ? -14.344 -27.891 7.004 1 31.47 70 PRO A O 1
ATOM 560 N N . HIS A 1 71 ? -14.688 -29.375 5.48 1 30.98 71 HIS A N 1
ATOM 561 C CA . HIS A 1 71 ? -14.539 -30.266 6.633 1 30.98 71 HIS A CA 1
ATOM 562 C C . HIS A 1 71 ? -13.125 -30.188 7.203 1 30.98 71 HIS A C 1
ATOM 564 O O . HIS A 1 71 ? -12.156 -30.047 6.457 1 30.98 71 HIS A O 1
ATOM 570 N N . PHE A 1 72 ? -13.062 -30.031 8.625 1 30.72 72 PHE A N 1
ATOM 571 C CA . PHE A 1 72 ? -12.188 -29.938 9.789 1 30.72 72 PHE A CA 1
ATOM 572 C C . PHE A 1 72 ? -11.141 -31.047 9.758 1 30.72 72 PHE A C 1
ATOM 574 O O . PHE A 1 72 ? -10.453 -31.297 10.758 1 30.72 72 PHE A O 1
ATOM 581 N N . MET A 1 73 ? -11.25 -32.094 8.922 1 30.08 73 MET A N 1
ATOM 582 C CA . MET A 1 73 ? -10.359 -33.156 9.43 1 30.08 73 MET A CA 1
ATOM 583 C C . MET A 1 73 ? -8.914 -32.656 9.461 1 30.08 73 MET A C 1
ATOM 585 O O . MET A 1 73 ? -8.359 -32.281 8.43 1 30.08 73 MET A O 1
ATOM 589 N N . GLY A 1 74 ? -8.484 -32.125 10.617 1 31.75 74 GLY A N 1
ATOM 590 C CA . GLY A 1 74 ? -7.152 -31.922 11.164 1 31.75 74 GLY A CA 1
ATOM 591 C C . GLY A 1 74 ? -6.16 -33 10.766 1 31.75 74 GLY A C 1
ATOM 592 O O . GLY A 1 74 ? -5.156 -33.219 11.453 1 31.75 74 GLY A O 1
ATOM 593 N N . GLY A 1 75 ? -6.625 -33.969 9.969 1 32.12 75 GLY A N 1
ATOM 594 C CA . GLY A 1 75 ? -5.664 -35.062 9.984 1 32.12 75 GLY A CA 1
ATOM 595 C C . GLY A 1 75 ? -4.266 -34.625 9.594 1 32.12 75 GLY A C 1
ATOM 596 O O . GLY A 1 75 ? -4.09 -33.625 8.938 1 32.12 75 GLY A O 1
ATOM 597 N N . ASN A 1 76 ? -3.35 -34.875 10.539 1 32.94 76 ASN A N 1
ATOM 598 C CA . ASN A 1 76 ? -1.903 -35.031 10.453 1 32.94 76 ASN A CA 1
ATOM 599 C C . ASN A 1 76 ? -1.499 -35.75 9.172 1 32.94 76 ASN A C 1
ATOM 601 O O . ASN A 1 76 ? -1.235 -36.969 9.18 1 32.94 76 ASN A O 1
ATOM 605 N N . LEU A 1 77 ? -2.428 -35.75 8.297 1 33.53 77 LEU A N 1
ATOM 606 C CA . LEU A 1 77 ? -2.074 -36.562 7.121 1 33.53 77 LEU A CA 1
ATOM 607 C C . LEU A 1 77 ? -0.689 -36.156 6.609 1 33.53 77 LEU A C 1
ATOM 609 O O . LEU A 1 77 ? -0.284 -36.594 5.523 1 33.53 77 LEU A O 1
ATOM 613 N N . TYR A 1 78 ? -0.221 -35 7.156 1 34.88 78 TYR A N 1
ATOM 614 C CA . TYR A 1 78 ? 1.19 -34.875 6.812 1 34.88 78 TYR A CA 1
ATOM 615 C C . TYR A 1 78 ? 1.999 -36.031 7.398 1 34.88 78 TYR A C 1
ATOM 617 O O . TYR A 1 78 ? 2.752 -35.844 8.359 1 34.88 78 TYR A O 1
ATOM 625 N N . GLY A 1 79 ? 1.441 -37 7.605 1 34.31 79 GLY A N 1
ATOM 626 C CA . GLY A 1 79 ? 2.396 -38.031 7.992 1 34.31 79 GLY A CA 1
ATOM 627 C C . GLY A 1 79 ? 3.609 -38.094 7.082 1 34.31 79 GLY A C 1
ATOM 628 O O . GLY A 1 79 ? 4.598 -38.75 7.398 1 34.31 79 GLY A O 1
ATOM 629 N N . SER A 1 80 ? 3.371 -38.344 5.668 1 39.91 80 SER A N 1
ATOM 630 C CA . SER A 1 80 ? 4.562 -38.438 4.836 1 39.91 80 SER A CA 1
ATOM 631 C C . SER A 1 80 ? 5.367 -37.156 4.848 1 39.91 80 SER A C 1
ATOM 633 O O . SER A 1 80 ? 4.836 -36.094 5.168 1 39.91 80 SER A O 1
ATOM 635 N N . ASN A 1 81 ? 6.793 -37.125 4.848 1 42.22 81 ASN A N 1
ATOM 636 C CA . ASN A 1 81 ? 7.879 -36.125 4.918 1 42.22 81 ASN A CA 1
ATOM 637 C C . ASN A 1 81 ? 7.629 -34.969 3.986 1 42.22 81 ASN A C 1
ATOM 639 O O . ASN A 1 81 ? 8.555 -34.219 3.65 1 42.22 81 ASN A O 1
ATOM 643 N N . PHE A 1 82 ? 6.629 -34.969 3.225 1 50.16 82 PHE A N 1
ATOM 644 C CA . PHE A 1 82 ? 6.527 -33.781 2.363 1 50.16 82 PHE A CA 1
ATOM 645 C C . PHE A 1 82 ? 6.309 -32.531 3.188 1 50.16 82 PHE A C 1
ATOM 647 O O . PHE A 1 82 ? 5.215 -32.312 3.713 1 50.16 82 PHE A O 1
ATOM 654 N N . SER A 1 83 ? 7.367 -31.938 3.742 1 65.25 83 SER A N 1
ATOM 655 C CA . SER A 1 83 ? 7.422 -30.75 4.586 1 65.25 83 SER A CA 1
ATOM 656 C C . SER A 1 83 ? 7.016 -29.5 3.805 1 65.25 83 SER A C 1
ATOM 658 O O . SER A 1 83 ? 7.047 -29.5 2.572 1 65.25 83 SER A O 1
ATOM 660 N N . GLN A 1 84 ? 6.18 -28.703 4.301 1 75.25 84 GLN A N 1
ATOM 661 C CA . GLN A 1 84 ? 5.93 -27.344 3.807 1 75.25 84 GLN A CA 1
ATOM 662 C C . GLN A 1 84 ? 7.152 -26.797 3.08 1 75.25 84 GLN A C 1
ATOM 664 O O . GLN A 1 84 ? 7.02 -26.094 2.072 1 75.25 84 GLN A O 1
ATOM 669 N N . GLU A 1 85 ? 8.203 -27.328 3.418 1 81.56 85 GLU A N 1
ATOM 670 C CA . GLU A 1 85 ? 9.453 -26.875 2.82 1 81.56 85 GLU A CA 1
ATOM 671 C C . GLU A 1 85 ? 9.641 -27.469 1.428 1 81.56 85 GLU A C 1
ATOM 673 O O . GLU A 1 85 ? 10.109 -26.781 0.516 1 81.56 85 GLU A O 1
ATOM 678 N N . SER A 1 86 ? 9.32 -28.719 1.313 1 79.75 86 SER A N 1
ATOM 679 C CA . SER A 1 86 ? 9.445 -29.359 0.008 1 79.75 86 SER A CA 1
ATOM 680 C C . SER A 1 86 ? 8.477 -28.75 -1.002 1 79.75 86 SER A C 1
ATOM 682 O O . SER A 1 86 ? 8.844 -28.516 -2.156 1 79.75 86 SER A O 1
ATOM 684 N N . LEU A 1 87 ? 7.305 -28.516 -0.559 1 79.69 87 LEU A N 1
ATOM 685 C CA . LEU A 1 87 ? 6.312 -27.891 -1.43 1 79.69 87 LEU A CA 1
ATOM 686 C C . LEU A 1 87 ? 6.773 -26.516 -1.881 1 79.69 87 LEU A C 1
ATOM 688 O O . LEU A 1 87 ? 6.637 -26.156 -3.055 1 79.69 87 LEU A O 1
ATOM 692 N N . PHE A 1 88 ? 7.332 -25.766 -0.988 1 86.69 88 PHE A N 1
ATOM 693 C CA . PHE A 1 88 ? 7.852 -24.438 -1.311 1 86.69 88 PHE A CA 1
ATOM 694 C C . PHE A 1 88 ? 8.938 -24.531 -2.375 1 86.69 88 PHE A C 1
ATOM 696 O O . PHE A 1 88 ? 8.953 -23.734 -3.32 1 86.69 88 PHE A O 1
ATOM 703 N N . LYS A 1 89 ? 9.766 -25.469 -2.172 1 87.81 89 LYS A N 1
ATOM 704 C CA . LYS A 1 89 ? 10.859 -25.625 -3.129 1 87.81 89 LYS A CA 1
ATOM 705 C C . LYS A 1 89 ? 10.328 -25.969 -4.52 1 87.81 89 LYS A C 1
ATOM 707 O O . LYS A 1 89 ? 10.773 -25.391 -5.516 1 87.81 89 LYS A O 1
ATOM 712 N N . PHE A 1 90 ? 9.391 -26.875 -4.531 1 83.31 90 PHE A N 1
ATOM 713 C CA . PHE A 1 90 ? 8.812 -27.281 -5.809 1 83.31 90 PHE A CA 1
ATOM 714 C C . PHE A 1 90 ? 8.094 -26.109 -6.473 1 83.31 90 PHE A C 1
ATOM 716 O O . PHE A 1 90 ? 8.227 -25.891 -7.68 1 83.31 90 PHE A O 1
ATOM 723 N N . GLN A 1 91 ? 7.324 -25.438 -5.719 1 86.5 91 GLN A N 1
ATOM 724 C CA . GLN A 1 91 ? 6.617 -24.266 -6.246 1 86.5 91 GLN A CA 1
ATOM 725 C C . GLN A 1 91 ? 7.594 -23.188 -6.703 1 86.5 91 GLN A C 1
ATOM 727 O O . GLN A 1 91 ? 7.379 -22.547 -7.73 1 86.5 91 GLN A O 1
ATOM 732 N N . SER A 1 92 ? 8.664 -22.984 -5.941 1 92.25 92 SER A N 1
ATOM 733 C CA . SER A 1 92 ? 9.695 -22.016 -6.305 1 92.25 92 SER A CA 1
ATOM 734 C C . SER A 1 92 ? 10.305 -22.344 -7.664 1 92.25 92 SER A C 1
ATOM 736 O O . SER A 1 92 ? 10.461 -21.469 -8.508 1 92.25 92 SER A O 1
ATOM 738 N N . ASP A 1 93 ? 10.57 -23.641 -7.855 1 90.25 93 ASP A N 1
ATOM 739 C CA . ASP A 1 93 ? 11.148 -24.078 -9.125 1 90.25 93 ASP A CA 1
ATOM 740 C C . ASP A 1 93 ? 10.172 -23.859 -10.281 1 90.25 93 ASP A C 1
ATOM 742 O O . ASP A 1 93 ? 10.578 -23.391 -11.352 1 90.25 93 ASP A O 1
ATOM 746 N N . ALA A 1 94 ? 8.977 -24.203 -10.062 1 89.94 94 ALA A N 1
ATOM 747 C CA . ALA A 1 94 ? 7.949 -24.016 -11.086 1 89.94 94 ALA A CA 1
ATOM 748 C C . ALA A 1 94 ? 7.789 -22.531 -11.438 1 89.94 94 ALA A C 1
ATOM 750 O O . ALA A 1 94 ? 7.641 -22.188 -12.617 1 89.94 94 ALA A O 1
ATOM 751 N N . ILE A 1 95 ? 7.816 -21.656 -10.453 1 94.75 95 ILE A N 1
ATOM 752 C CA . ILE A 1 95 ? 7.676 -20.219 -10.641 1 94.75 95 ILE A CA 1
ATOM 753 C C . ILE A 1 95 ? 8.859 -19.688 -11.445 1 94.75 95 ILE A C 1
ATOM 755 O O . ILE A 1 95 ? 8.672 -18.938 -12.414 1 94.75 95 ILE A O 1
ATOM 759 N N . GLN A 1 96 ? 9.984 -20.125 -11.094 1 94.94 96 GLN A N 1
ATOM 760 C CA . GLN A 1 96 ? 11.188 -19.688 -11.797 1 94.94 96 GLN A CA 1
ATOM 761 C C . GLN A 1 96 ? 11.164 -20.141 -13.25 1 94.94 96 GLN A C 1
ATOM 763 O O . GLN A 1 96 ? 11.492 -19.359 -14.148 1 94.94 96 GLN A O 1
ATOM 768 N N . LYS A 1 97 ? 10.789 -21.375 -13.438 1 92 97 LYS A N 1
ATOM 769 C CA . LYS A 1 97 ? 10.719 -21.906 -14.797 1 92 97 LYS A CA 1
ATOM 770 C C . LYS A 1 97 ? 9.711 -21.141 -15.641 1 92 97 LYS A C 1
ATOM 772 O O . LYS A 1 97 ? 10.023 -20.703 -16.75 1 92 97 LYS A O 1
ATOM 777 N N . ALA A 1 98 ? 8.555 -20.953 -15.125 1 92.75 98 ALA A N 1
ATOM 778 C CA . ALA A 1 98 ? 7.508 -20.234 -15.844 1 92.75 98 ALA A CA 1
ATOM 779 C C . ALA A 1 98 ? 7.949 -18.812 -16.188 1 92.75 98 ALA A C 1
ATOM 781 O O . ALA A 1 98 ? 7.762 -18.359 -17.312 1 92.75 98 ALA A O 1
ATOM 782 N N . ALA A 1 99 ? 8.562 -18.141 -15.227 1 94.81 99 ALA A N 1
ATOM 783 C CA . ALA A 1 99 ? 8.984 -16.75 -15.383 1 94.81 99 ALA A CA 1
ATOM 784 C C . ALA A 1 99 ? 10.086 -16.625 -16.438 1 94.81 99 ALA A C 1
ATOM 786 O O . ALA A 1 99 ? 10.227 -15.594 -17.078 1 94.81 99 ALA A O 1
ATOM 787 N N . SER A 1 100 ? 10.852 -17.672 -16.594 1 94.19 100 SER A N 1
ATOM 788 C CA . SER A 1 100 ? 11.938 -17.672 -17.562 1 94.19 100 SER A CA 1
ATOM 789 C C . SER A 1 100 ? 11.406 -17.922 -18.969 1 94.19 100 SER A C 1
ATOM 791 O O . SER A 1 100 ? 12.078 -17.594 -19.953 1 94.19 100 SER A O 1
ATOM 793 N N . GLU A 1 101 ? 10.203 -18.406 -19.031 1 93.06 101 GLU A N 1
ATOM 794 C CA . GLU A 1 101 ? 9.695 -18.844 -20.328 1 93.06 101 GLU A CA 1
ATOM 795 C C . GLU A 1 101 ? 8.789 -17.797 -20.953 1 93.06 101 GLU A C 1
ATOM 797 O O . GLU A 1 101 ? 8.57 -17.797 -22.172 1 93.06 101 GLU A O 1
ATOM 802 N N . GLY A 1 102 ? 8.203 -16.969 -20.156 1 95.5 102 GLY A N 1
ATOM 803 C CA . GLY A 1 102 ? 7.297 -15.969 -20.703 1 95.5 102 GLY A CA 1
ATOM 804 C C . GLY A 1 102 ? 6.703 -15.055 -19.641 1 95.5 102 GLY A C 1
ATOM 805 O O . GLY A 1 102 ? 7.066 -15.141 -18.469 1 95.5 102 GLY A O 1
ATOM 806 N N . SER A 1 103 ? 5.836 -14.148 -20.109 1 97.69 103 SER A N 1
ATOM 807 C CA . SER A 1 103 ? 5.133 -13.25 -19.188 1 97.69 103 SER A CA 1
ATOM 808 C C . SER A 1 103 ? 4.16 -14.023 -18.312 1 97.69 103 SER A C 1
ATOM 810 O O . SER A 1 103 ? 3.492 -14.953 -18.766 1 97.69 103 SER A O 1
ATOM 812 N N . CYS A 1 104 ? 4.113 -13.625 -17.047 1 97.56 104 CYS A N 1
ATOM 813 C CA . CYS A 1 104 ? 3.318 -14.367 -16.078 1 97.56 104 CYS A CA 1
ATOM 814 C C . CYS A 1 104 ? 2.643 -13.422 -15.094 1 97.56 104 CYS A C 1
ATOM 816 O O . CYS A 1 104 ? 3.172 -12.344 -14.789 1 97.56 104 CYS A O 1
ATOM 818 N N . VAL A 1 105 ? 1.483 -13.82 -14.656 1 98.5 105 VAL A N 1
ATOM 819 C CA . VAL A 1 105 ? 0.856 -13.289 -13.453 1 98.5 105 VAL A CA 1
ATOM 820 C C . VAL A 1 105 ? 0.8 -14.375 -12.375 1 98.5 105 VAL A C 1
ATOM 822 O O . VAL A 1 105 ? 0.156 -15.406 -12.562 1 98.5 105 VAL A O 1
ATOM 825 N N . PHE A 1 106 ? 1.473 -14.156 -11.273 1 97.81 106 PHE A N 1
ATOM 826 C CA . PHE A 1 106 ? 1.462 -15.102 -10.164 1 97.81 106 PHE A CA 1
ATOM 827 C C . PHE A 1 106 ? 0.583 -14.586 -9.031 1 97.81 106 PHE A C 1
ATOM 829 O O . PHE A 1 106 ? 0.746 -13.453 -8.57 1 97.81 106 PHE A O 1
ATOM 836 N N . MET A 1 107 ? -0.321 -15.414 -8.578 1 97 107 MET A N 1
ATOM 837 C CA . MET A 1 107 ? -1.195 -15.062 -7.465 1 97 107 MET A CA 1
ATOM 838 C C . MET A 1 107 ? -0.634 -15.586 -6.145 1 97 107 MET A C 1
ATOM 840 O O . MET A 1 107 ? -0.979 -16.688 -5.711 1 97 107 MET A O 1
ATOM 844 N N . GLY A 1 108 ? 0.201 -14.742 -5.562 1 95.38 108 GLY A N 1
ATOM 845 C CA . GLY A 1 108 ? 0.761 -15.117 -4.273 1 95.38 108 GLY A CA 1
ATOM 846 C C . GLY A 1 108 ? 1.896 -16.125 -4.383 1 95.38 108 GLY A C 1
ATOM 847 O O . GLY A 1 108 ? 2.766 -15.984 -5.25 1 95.38 108 GLY A O 1
ATOM 848 N N . ARG A 1 109 ? 2.061 -16.922 -3.215 1 92.38 109 ARG A N 1
ATOM 849 C CA . ARG A 1 109 ? 3.027 -18.016 -3.139 1 92.38 109 ARG A CA 1
ATOM 850 C C . ARG A 1 109 ? 4.453 -17.484 -3.094 1 92.38 109 ARG A C 1
ATOM 852 O O . ARG A 1 109 ? 5.371 -18.094 -3.643 1 92.38 109 ARG A O 1
ATOM 859 N N . CYS A 1 110 ? 4.59 -16.297 -2.631 1 96.06 110 CYS A N 1
ATOM 860 C CA . CYS A 1 110 ? 5.891 -15.672 -2.416 1 96.06 110 CYS A CA 1
ATOM 861 C C . CYS A 1 110 ? 6.633 -15.484 -3.734 1 96.06 110 CYS A C 1
ATOM 863 O O . CYS A 1 110 ? 7.863 -15.469 -3.762 1 96.06 110 CYS A O 1
ATOM 865 N N . ALA A 1 111 ? 5.887 -15.375 -4.777 1 97.5 111 ALA A N 1
ATOM 866 C CA . ALA A 1 111 ? 6.52 -15.219 -6.086 1 97.5 111 ALA A CA 1
ATOM 867 C C . ALA A 1 111 ? 7.379 -13.961 -6.137 1 97.5 111 ALA A C 1
ATOM 869 O O . ALA A 1 111 ? 8.414 -13.938 -6.801 1 97.5 111 ALA A O 1
ATOM 870 N N . ASP A 1 112 ? 6.926 -12.898 -5.434 1 97.81 112 ASP A N 1
ATOM 871 C CA . ASP A 1 112 ? 7.699 -11.664 -5.391 1 97.81 112 ASP A CA 1
ATOM 872 C C . ASP A 1 112 ? 9.078 -11.898 -4.781 1 97.81 112 ASP A C 1
ATOM 874 O O . ASP A 1 112 ? 10.07 -11.32 -5.23 1 97.81 112 ASP A O 1
ATOM 878 N N . TYR A 1 113 ? 9.117 -12.742 -3.809 1 97.44 113 TYR A N 1
ATOM 879 C CA . TYR A 1 113 ? 10.383 -13.086 -3.162 1 97.44 113 TYR A CA 1
ATOM 880 C C . TYR A 1 113 ? 11.188 -14.047 -4.016 1 97.44 113 TYR A C 1
ATOM 882 O O . TYR A 1 113 ? 12.406 -13.883 -4.168 1 97.44 113 TYR A O 1
ATOM 890 N N . ILE A 1 114 ? 10.547 -15.07 -4.512 1 96.94 114 ILE A N 1
ATOM 891 C CA . ILE A 1 114 ? 11.203 -16.094 -5.324 1 96.94 114 ILE A CA 1
ATOM 892 C C . ILE A 1 114 ? 11.867 -15.43 -6.527 1 96.94 114 ILE A C 1
ATOM 894 O O . ILE A 1 114 ? 12.969 -15.828 -6.926 1 96.94 114 ILE A O 1
ATOM 898 N N . LEU A 1 115 ? 11.211 -14.445 -7.074 1 97.88 115 LEU A N 1
ATOM 899 C CA . LEU A 1 115 ? 11.688 -13.82 -8.305 1 97.88 115 LEU A CA 1
ATOM 900 C C . LEU A 1 115 ? 12.344 -12.477 -8.016 1 97.88 115 LEU A C 1
ATOM 902 O O . LEU A 1 115 ? 12.391 -11.602 -8.883 1 97.88 115 LEU A O 1
ATOM 906 N N . ARG A 1 116 ? 12.836 -12.203 -6.809 1 96.56 116 ARG A N 1
ATOM 907 C CA . ARG A 1 116 ? 13.328 -10.914 -6.328 1 96.56 116 ARG A CA 1
ATOM 908 C C . ARG A 1 116 ? 14.516 -10.43 -7.152 1 96.56 116 ARG A C 1
ATOM 910 O O . ARG A 1 116 ? 14.797 -9.234 -7.211 1 96.56 116 ARG A O 1
ATOM 917 N N . ASP A 1 117 ? 15.211 -11.375 -7.891 1 95.38 117 ASP A N 1
ATOM 918 C CA . ASP A 1 117 ? 16.406 -10.992 -8.633 1 95.38 117 ASP A CA 1
ATOM 919 C C . ASP A 1 117 ? 16.078 -10.695 -10.094 1 95.38 117 ASP A C 1
ATOM 921 O O . ASP A 1 117 ? 16.969 -10.328 -10.875 1 95.38 117 ASP A O 1
ATOM 925 N N . PHE A 1 118 ? 14.852 -10.836 -10.445 1 95.62 118 PHE A N 1
ATOM 926 C CA . PHE A 1 118 ? 14.406 -10.5 -11.789 1 95.62 118 PHE A CA 1
ATOM 927 C C . PHE A 1 118 ? 14.133 -9 -11.914 1 95.62 118 PHE A C 1
ATOM 929 O O . PHE A 1 118 ? 13.555 -8.398 -11.008 1 95.62 118 PHE A O 1
ATOM 936 N N . GLU A 1 119 ? 14.477 -8.391 -12.969 1 93.25 119 GLU A N 1
ATOM 937 C CA . GLU A 1 119 ? 14.328 -6.957 -13.172 1 93.25 119 GLU A CA 1
ATOM 938 C C . GLU A 1 119 ? 12.961 -6.613 -13.75 1 93.25 119 GLU A C 1
ATOM 940 O O . GLU A 1 119 ? 12.508 -5.473 -13.648 1 93.25 119 GLU A O 1
ATOM 945 N N . ASN A 1 120 ? 12.352 -7.551 -14.375 1 96.44 120 ASN A N 1
ATOM 946 C CA . ASN A 1 120 ? 11.086 -7.336 -15.062 1 96.44 120 ASN A CA 1
ATOM 947 C C . ASN A 1 120 ? 9.898 -7.77 -14.203 1 96.44 120 ASN A C 1
ATOM 949 O O . ASN A 1 120 ? 8.969 -8.406 -14.703 1 96.44 120 ASN A O 1
ATOM 953 N N . VAL A 1 121 ? 9.961 -7.48 -12.922 1 97.75 121 VAL A N 1
ATOM 954 C CA . VAL A 1 121 ? 8.93 -7.91 -11.984 1 97.75 121 VAL A CA 1
ATOM 955 C C . VAL A 1 121 ? 8.234 -6.691 -11.391 1 97.75 121 VAL A C 1
ATOM 957 O O . VAL A 1 121 ? 8.875 -5.688 -11.078 1 97.75 121 VAL A O 1
ATOM 960 N N . VAL A 1 122 ? 6.949 -6.781 -11.289 1 98.5 122 VAL A N 1
ATOM 961 C CA . VAL A 1 122 ? 6.148 -5.82 -10.539 1 98.5 122 VAL A CA 1
ATOM 962 C C . VAL A 1 122 ? 5.34 -6.547 -9.469 1 98.5 122 VAL A C 1
ATOM 964 O O . VAL A 1 122 ? 4.719 -7.574 -9.742 1 98.5 122 VAL A O 1
ATOM 967 N N . ASN A 1 123 ? 5.422 -6.094 -8.258 1 98.75 123 ASN A N 1
ATOM 968 C CA . ASN A 1 123 ? 4.691 -6.645 -7.125 1 98.75 123 ASN A CA 1
ATOM 969 C C . ASN A 1 123 ? 3.535 -5.738 -6.707 1 98.75 123 ASN A C 1
ATOM 971 O O . ASN A 1 123 ? 3.752 -4.594 -6.312 1 9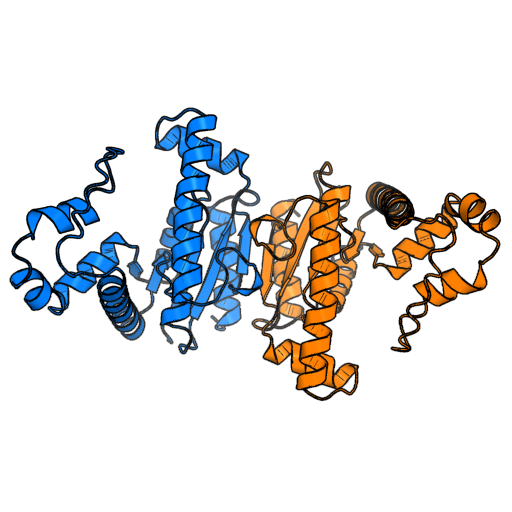8.75 123 ASN A O 1
ATOM 975 N N . VAL A 1 124 ? 2.314 -6.215 -6.801 1 98.88 124 VAL A N 1
ATOM 976 C CA . VAL A 1 124 ? 1.15 -5.41 -6.453 1 98.88 124 VAL A CA 1
ATOM 977 C C . VAL A 1 124 ? 0.367 -6.086 -5.332 1 98.88 124 VAL A C 1
ATOM 979 O O . VAL A 1 124 ? 0.447 -7.301 -5.156 1 98.88 124 VAL A O 1
ATOM 982 N N . PHE A 1 125 ? -0.336 -5.305 -4.523 1 98.94 125 PHE A N 1
ATOM 983 C CA . PHE A 1 125 ? -1.204 -5.801 -3.463 1 98.94 125 PHE A CA 1
ATOM 984 C C . PHE A 1 125 ? -2.588 -5.168 -3.557 1 98.94 125 PHE A C 1
ATOM 986 O O . PHE A 1 125 ? -2.715 -3.945 -3.633 1 98.94 125 PHE A O 1
ATOM 993 N N . ILE A 1 126 ? -3.584 -6.02 -3.586 1 98.94 126 ILE A N 1
ATOM 994 C CA . ILE A 1 126 ? -4.953 -5.551 -3.76 1 98.94 126 ILE A CA 1
ATOM 995 C C . ILE A 1 126 ? -5.695 -5.617 -2.426 1 98.94 126 ILE A C 1
ATOM 997 O O . ILE A 1 126 ? -5.75 -6.676 -1.792 1 98.94 126 ILE A O 1
ATOM 1001 N N . THR A 1 127 ? -6.211 -4.492 -2.004 1 98.88 127 THR A N 1
ATOM 1002 C CA . THR A 1 127 ? -7.008 -4.395 -0.785 1 98.88 127 THR A CA 1
ATOM 1003 C C . THR A 1 127 ? -8.438 -3.969 -1.103 1 98.88 127 THR A C 1
ATOM 1005 O O . THR A 1 127 ? -8.758 -3.67 -2.254 1 98.88 127 THR A O 1
ATOM 1008 N N . ALA A 1 128 ? -9.258 -4.031 -0.153 1 98.75 128 ALA A N 1
ATOM 1009 C CA . ALA A 1 128 ? -10.617 -3.49 -0.157 1 98.75 128 ALA A CA 1
ATOM 1010 C C . ALA A 1 128 ? -11.141 -3.312 1.266 1 98.75 128 ALA A C 1
ATOM 1012 O O . ALA A 1 128 ? -10.594 -3.893 2.211 1 98.75 128 ALA A O 1
ATOM 1013 N N . SER A 1 129 ? -12.172 -2.51 1.36 1 97.69 129 SER A N 1
ATOM 1014 C CA . SER A 1 129 ? -12.773 -2.342 2.68 1 97.69 129 SER A CA 1
ATOM 1015 C C . SER A 1 129 ? -13.328 -3.662 3.207 1 97.69 129 SER A C 1
ATOM 1017 O O . SER A 1 129 ? -13.766 -4.512 2.43 1 97.69 129 SER A O 1
ATOM 1019 N N . MET A 1 130 ? -13.32 -3.797 4.508 1 97.75 130 MET A N 1
ATOM 1020 C CA . MET A 1 130 ? -13.828 -5.023 5.113 1 97.75 130 MET A CA 1
ATOM 1021 C C . MET A 1 130 ? -15.297 -5.238 4.762 1 97.75 130 MET A C 1
ATOM 1023 O O . MET A 1 130 ? -15.711 -6.359 4.465 1 97.75 130 MET A O 1
ATOM 1027 N N . ASP A 1 131 ? -16.094 -4.211 4.762 1 97.81 131 ASP A N 1
ATOM 1028 C CA . ASP A 1 131 ? -17.516 -4.332 4.43 1 97.81 131 ASP A CA 1
ATOM 1029 C C . ASP A 1 131 ? -17.703 -4.875 3.014 1 97.81 131 ASP A C 1
ATOM 1031 O O . ASP A 1 131 ? -18.516 -5.766 2.789 1 97.81 131 ASP A O 1
ATOM 1035 N N . PHE A 1 132 ? -16.984 -4.355 2.104 1 98.19 132 PHE A N 1
ATOM 1036 C CA . PHE A 1 132 ? -17.016 -4.816 0.721 1 98.19 132 PHE A CA 1
ATOM 1037 C C . PHE A 1 132 ? -16.656 -6.297 0.634 1 98.19 132 PHE A C 1
ATOM 1039 O O . PHE A 1 132 ? -17.375 -7.074 -0.007 1 98.19 132 PHE A O 1
ATOM 1046 N N . ARG A 1 133 ? -15.633 -6.695 1.313 1 98.75 133 ARG A N 1
ATOM 1047 C CA . ARG A 1 133 ? -15.117 -8.055 1.254 1 98.75 133 ARG A CA 1
ATOM 1048 C C . ARG A 1 133 ? -16.062 -9.039 1.926 1 98.75 133 ARG A C 1
ATOM 1050 O O . ARG A 1 133 ? -16.312 -10.133 1.41 1 98.75 133 ARG A O 1
ATOM 1057 N N . VAL A 1 134 ? -16.594 -8.641 3.041 1 98.75 134 VAL A N 1
ATOM 1058 C CA . VAL A 1 134 ? -17.562 -9.469 3.748 1 98.75 134 VAL A CA 1
ATOM 1059 C C . VAL A 1 134 ? -18.781 -9.703 2.867 1 98.75 134 VAL A C 1
ATOM 1061 O O . VAL A 1 134 ? -19.312 -10.82 2.801 1 98.75 134 VAL A O 1
ATOM 1064 N N . ASP A 1 135 ? -19.234 -8.703 2.191 1 98.5 135 ASP A N 1
ATOM 1065 C CA . ASP A 1 135 ? -20.375 -8.836 1.29 1 98.5 135 ASP A CA 1
ATOM 1066 C C . ASP A 1 135 ? -20.094 -9.836 0.179 1 98.5 135 ASP A C 1
ATOM 1068 O O . ASP A 1 135 ? -20.922 -10.703 -0.115 1 98.5 135 ASP A O 1
ATOM 1072 N N . ILE A 1 136 ? -18.953 -9.742 -0.406 1 98.38 136 ILE A N 1
ATOM 1073 C CA . ILE A 1 136 ? -18.547 -10.625 -1.495 1 98.38 136 ILE A CA 1
ATOM 1074 C C . ILE A 1 136 ? -18.453 -12.062 -0.985 1 98.38 136 ILE A C 1
ATOM 1076 O O . ILE A 1 136 ? -19.031 -12.977 -1.571 1 98.38 136 ILE A O 1
ATOM 1080 N N . VAL A 1 137 ? -17.75 -12.266 0.101 1 98.44 137 VAL A N 1
ATOM 1081 C CA . VAL A 1 137 ? -17.5 -13.602 0.628 1 98.44 137 VAL A CA 1
ATOM 1082 C C . VAL A 1 137 ? -18.812 -14.227 1.106 1 98.44 137 VAL A C 1
ATOM 1084 O O . VAL A 1 137 ? -19.031 -15.422 0.913 1 98.44 137 VAL A O 1
ATOM 1087 N N . SER A 1 138 ? -19.641 -13.383 1.717 1 98.62 138 SER A N 1
ATOM 1088 C CA . SER A 1 138 ? -20.953 -13.859 2.154 1 98.62 138 SER A CA 1
ATOM 1089 C C . SER A 1 138 ? -21.75 -14.414 0.983 1 98.62 138 SER A C 1
ATOM 1091 O O . SER A 1 138 ? -22.328 -15.508 1.076 1 98.62 138 SER A O 1
ATOM 1093 N N . LYS A 1 139 ? -21.75 -13.727 -0.087 1 98 139 LYS A N 1
ATOM 1094 C CA . LYS A 1 139 ? -22.516 -14.109 -1.265 1 98 139 LYS A CA 1
ATOM 1095 C C . LYS A 1 139 ? -21.922 -15.344 -1.937 1 98 139 LYS A C 1
ATOM 1097 O O . LYS A 1 139 ? -22.641 -16.297 -2.254 1 98 139 LYS A O 1
ATOM 1102 N N . VAL A 1 140 ? -20.672 -15.359 -2.092 1 96.88 140 VAL A N 1
ATOM 1103 C CA . VAL A 1 140 ? -19.984 -16.422 -2.84 1 96.88 140 VAL A CA 1
ATOM 1104 C C . VAL A 1 140 ? -20.016 -17.719 -2.037 1 96.88 140 VAL A C 1
ATOM 1106 O O . VAL A 1 140 ? -20.219 -18.797 -2.598 1 96.88 140 VAL A O 1
ATOM 1109 N N . LYS A 1 141 ? -19.828 -17.562 -0.751 1 97.06 141 LYS A N 1
ATOM 1110 C CA . LYS A 1 141 ? -19.703 -18.766 0.079 1 97.06 141 LYS A CA 1
ATOM 1111 C C . LYS A 1 141 ? -21.016 -19.078 0.797 1 97.06 141 LYS A C 1
ATOM 1113 O O . LYS A 1 141 ? -21.109 -20.078 1.511 1 97.06 141 LYS A O 1
ATOM 1118 N N . GLN A 1 142 ? -21.969 -18.234 0.596 1 97.62 142 GLN A N 1
ATOM 1119 C CA . GLN A 1 142 ? -23.266 -18.406 1.244 1 97.62 142 GLN A CA 1
ATOM 1120 C C . GLN A 1 142 ? -23.109 -18.469 2.762 1 97.62 142 GLN A C 1
ATOM 1122 O O . GLN A 1 142 ? -23.594 -19.422 3.393 1 97.62 142 GLN A O 1
ATOM 1127 N N . LEU A 1 143 ? -22.469 -17.5 3.316 1 98.31 143 LEU A N 1
ATOM 1128 C CA . LEU A 1 143 ? -22.25 -17.328 4.75 1 98.31 143 LEU A CA 1
ATOM 1129 C C . LEU A 1 143 ? -22.891 -16.047 5.258 1 98.31 143 LEU A C 1
ATOM 1131 O O . LEU A 1 143 ? -23.141 -15.125 4.484 1 98.31 143 LEU A O 1
ATOM 1135 N N . ASP A 1 144 ? -23.188 -16.062 6.5 1 98.25 144 ASP A N 1
ATOM 1136 C CA . ASP A 1 144 ? -23.578 -14.766 7.062 1 98.25 144 ASP A CA 1
ATOM 1137 C C . ASP A 1 144 ? -22.375 -13.859 7.266 1 98.25 144 ASP A C 1
ATOM 1139 O O . ASP A 1 144 ? -21.234 -14.289 7.086 1 98.25 144 ASP A O 1
ATOM 1143 N N . ALA A 1 145 ? -22.625 -12.633 7.617 1 98.25 145 ALA A N 1
ATOM 1144 C CA . ALA A 1 145 ? -21.578 -11.617 7.676 1 98.25 145 ALA A CA 1
ATOM 1145 C C . ALA A 1 145 ? -20.516 -11.984 8.703 1 98.25 145 ALA A C 1
ATOM 1147 O O . ALA A 1 145 ? -19.328 -11.805 8.461 1 98.25 145 ALA A O 1
ATOM 1148 N N . GLU A 1 146 ? -20.906 -12.469 9.766 1 98.5 146 GLU A N 1
ATOM 1149 C CA . GLU A 1 146 ? -19.969 -12.812 10.836 1 98.5 146 GLU A CA 1
ATOM 1150 C C . GLU A 1 146 ? -19.078 -13.977 10.43 1 98.5 146 GLU A C 1
ATOM 1152 O O . GLU A 1 146 ? -17.859 -13.922 10.633 1 98.5 146 GLU A O 1
ATOM 1157 N N . GLN A 1 147 ? -19.688 -14.945 9.93 1 98.5 147 GLN A N 1
ATOM 1158 C CA . GLN A 1 147 ? -18.938 -16.109 9.461 1 98.5 147 GLN A CA 1
ATOM 1159 C C . GLN A 1 147 ? -17.984 -15.719 8.328 1 98.5 147 GLN A C 1
ATOM 1161 O O . GLN A 1 147 ? -16.859 -16.203 8.266 1 98.5 147 GLN A O 1
ATOM 1166 N N . ALA A 1 148 ? -18.453 -14.914 7.484 1 98.62 148 ALA A N 1
ATOM 1167 C CA . ALA A 1 148 ? -17.625 -14.43 6.387 1 98.62 148 ALA A CA 1
ATOM 1168 C C . ALA A 1 148 ? -16.391 -13.688 6.91 1 98.62 148 ALA A C 1
ATOM 1170 O O . ALA A 1 148 ? -15.273 -13.914 6.445 1 98.62 148 ALA A O 1
ATOM 1171 N N . ARG A 1 149 ? -16.609 -12.805 7.824 1 98.62 149 ARG A N 1
ATOM 1172 C CA . ARG A 1 149 ? -15.508 -12.047 8.422 1 98.62 149 ARG A CA 1
ATOM 1173 C C . ARG A 1 149 ? -14.484 -12.984 9.055 1 98.62 149 ARG A C 1
ATOM 1175 O O . ARG A 1 149 ? -13.273 -12.805 8.859 1 98.62 149 ARG A O 1
ATOM 1182 N N . LYS A 1 150 ? -14.93 -13.945 9.742 1 98.5 150 LYS A N 1
ATOM 1183 C CA . LYS A 1 150 ? -14.047 -14.906 10.398 1 98.5 150 LYS A CA 1
ATOM 1184 C C . LYS A 1 150 ? -13.234 -15.688 9.367 1 98.5 150 LYS A C 1
ATOM 1186 O O . LYS A 1 150 ? -12.039 -15.93 9.57 1 98.5 150 LYS A O 1
ATOM 1191 N N . LEU A 1 151 ? -13.922 -16.062 8.367 1 98.06 151 LEU A N 1
ATOM 1192 C CA . LEU A 1 151 ? -13.242 -16.781 7.301 1 98.06 151 LEU A CA 1
ATOM 1193 C C . LEU A 1 151 ? -12.141 -15.93 6.676 1 98.06 151 LEU A C 1
ATOM 1195 O O . LEU A 1 151 ? -11.023 -16.406 6.461 1 98.06 151 LEU A O 1
ATOM 1199 N N . ILE A 1 152 ? -12.438 -14.68 6.383 1 98.56 152 ILE A N 1
ATOM 1200 C CA . ILE A 1 152 ? -11.477 -13.75 5.809 1 98.56 152 ILE A CA 1
ATOM 1201 C C . ILE A 1 152 ? -10.25 -13.641 6.719 1 98.56 152 ILE A C 1
ATOM 1203 O O . ILE A 1 152 ? -9.117 -13.812 6.266 1 98.56 152 ILE A O 1
ATOM 1207 N N . GLU A 1 153 ? -10.484 -13.422 7.93 1 98.38 153 GLU A N 1
ATOM 1208 C CA . GLU A 1 153 ? -9.414 -13.25 8.898 1 98.38 153 GLU A CA 1
ATOM 1209 C C . GLU A 1 153 ? -8.562 -14.508 9.023 1 98.38 153 GLU A C 1
ATOM 1211 O O . GLU A 1 153 ? -7.336 -14.43 9.102 1 98.38 153 GLU A O 1
ATOM 1216 N N . HIS A 1 154 ? -9.211 -15.609 9 1 97.75 154 HIS A N 1
ATOM 1217 C CA . HIS A 1 154 ? -8.523 -16.891 9.117 1 97.75 154 HIS A CA 1
ATOM 1218 C C . HIS A 1 154 ? -7.609 -17.141 7.918 1 97.75 154 HIS A C 1
ATOM 1220 O O . HIS A 1 154 ? -6.434 -17.453 8.086 1 97.75 154 HIS A O 1
ATOM 1226 N N . VAL A 1 155 ? -8.164 -16.984 6.797 1 97 155 VAL A N 1
ATOM 1227 C CA . VAL A 1 155 ? -7.406 -17.219 5.574 1 97 155 VAL A CA 1
ATOM 1228 C C . VAL A 1 155 ? -6.242 -16.234 5.484 1 97 155 VAL A C 1
ATOM 1230 O O . VAL A 1 155 ? -5.121 -16.609 5.148 1 97 155 VAL A O 1
ATOM 1233 N N . GLU A 1 156 ? -6.477 -15.031 5.816 1 98 156 GLU A N 1
ATOM 1234 C CA . GLU A 1 156 ? -5.441 -14.008 5.707 1 98 156 GLU A CA 1
ATOM 1235 C C . GLU A 1 156 ? -4.352 -14.203 6.758 1 98 156 GLU A C 1
ATOM 1237 O O . GLU A 1 156 ? -3.18 -13.914 6.504 1 98 156 GLU A O 1
ATOM 1242 N N . ALA A 1 157 ? -4.738 -14.672 7.898 1 97.56 157 ALA A N 1
ATOM 1243 C CA . ALA A 1 157 ? -3.738 -15 8.906 1 97.56 157 ALA A CA 1
ATOM 1244 C C . ALA A 1 157 ? -2.779 -16.078 8.398 1 97.56 157 ALA A C 1
ATOM 1246 O O . ALA A 1 157 ? -1.567 -15.984 8.609 1 97.56 157 ALA A O 1
ATOM 1247 N N . ARG A 1 158 ? -3.305 -17.016 7.746 1 95.44 158 ARG A N 1
ATOM 1248 C CA . ARG A 1 158 ? -2.492 -18.094 7.184 1 95.44 158 ARG A CA 1
ATOM 1249 C C . ARG A 1 158 ? -1.597 -17.578 6.066 1 95.44 158 ARG A C 1
ATOM 1251 O O . ARG A 1 158 ? -0.424 -17.953 5.98 1 95.44 158 ARG A O 1
ATOM 1258 N N . ARG A 1 159 ? -2.158 -16.75 5.246 1 96.06 159 ARG A N 1
ATOM 1259 C CA . ARG A 1 159 ? -1.37 -16.141 4.176 1 96.06 159 ARG A CA 1
ATOM 1260 C C . ARG A 1 159 ? -0.213 -15.32 4.746 1 96.06 159 ARG A C 1
ATOM 1262 O O . ARG A 1 159 ? 0.916 -15.414 4.258 1 96.06 159 ARG A O 1
ATOM 1269 N N . ALA A 1 160 ? -0.526 -14.57 5.707 1 97.88 160 ALA A N 1
ATOM 1270 C CA . ALA A 1 160 ? 0.489 -13.727 6.336 1 97.88 160 ALA A CA 1
ATOM 1271 C C . ALA A 1 160 ? 1.588 -14.578 6.973 1 97.88 160 ALA A C 1
ATOM 1273 O O . ALA A 1 160 ? 2.775 -14.289 6.805 1 97.88 160 ALA A O 1
ATOM 1274 N N . GLN A 1 161 ? 1.196 -15.602 7.699 1 96.38 161 GLN A N 1
ATOM 1275 C CA . GLN A 1 161 ? 2.162 -16.484 8.344 1 96.38 161 GLN A CA 1
ATOM 1276 C C . GLN A 1 161 ? 3.094 -17.125 7.316 1 96.38 161 GLN A C 1
ATOM 1278 O O . GLN A 1 161 ? 4.312 -17.125 7.5 1 96.38 161 GLN A O 1
ATOM 1283 N N . TYR A 1 162 ? 2.541 -17.609 6.281 1 92.88 162 TYR A N 1
ATOM 1284 C CA . TYR A 1 162 ? 3.305 -18.25 5.215 1 92.88 162 TYR A CA 1
ATOM 1285 C C . TYR A 1 162 ? 4.27 -17.25 4.57 1 92.88 162 TYR A C 1
ATOM 1287 O O . TYR A 1 162 ? 5.469 -17.516 4.469 1 92.88 162 TYR A O 1
ATOM 1295 N N . TYR A 1 163 ? 3.785 -16.156 4.195 1 96.62 163 TYR A N 1
ATOM 1296 C CA . TYR A 1 163 ? 4.555 -15.125 3.506 1 96.62 163 TYR A CA 1
ATOM 1297 C C . TYR A 1 163 ? 5.68 -14.602 4.391 1 96.62 163 TYR A C 1
ATOM 1299 O O . TYR A 1 163 ? 6.824 -14.492 3.945 1 96.62 163 TYR A O 1
ATOM 1307 N N . ASN A 1 164 ? 5.293 -14.297 5.609 1 97.44 164 ASN A N 1
ATOM 1308 C CA . ASN A 1 164 ? 6.273 -13.742 6.539 1 97.44 164 ASN A CA 1
ATOM 1309 C C . ASN A 1 164 ? 7.395 -14.742 6.828 1 97.44 164 ASN A C 1
ATOM 1311 O O . ASN A 1 164 ? 8.562 -14.352 6.934 1 97.44 164 ASN A O 1
ATOM 1315 N N . TYR A 1 165 ? 7.059 -15.93 6.906 1 95.31 165 TYR A N 1
ATOM 1316 C CA . TYR A 1 165 ? 8.023 -16.984 7.219 1 95.31 165 TYR A CA 1
ATOM 1317 C C . TYR A 1 165 ? 9.023 -17.156 6.086 1 95.31 165 TYR A C 1
ATOM 1319 O O . TYR A 1 165 ? 10.234 -17.188 6.316 1 95.31 165 TYR A O 1
ATOM 1327 N N . TYR A 1 166 ? 8.586 -17.188 4.871 1 94.69 166 TYR A N 1
ATOM 1328 C CA . TYR A 1 166 ? 9.438 -17.594 3.756 1 94.69 166 TYR A CA 1
ATOM 1329 C C . TYR A 1 166 ? 10.188 -16.406 3.176 1 94.69 166 TYR A C 1
ATOM 1331 O O . TYR A 1 166 ? 11.258 -16.547 2.586 1 94.69 166 TYR A O 1
ATOM 1339 N N . THR A 1 167 ? 9.688 -15.148 3.338 1 96.56 167 THR A N 1
ATOM 1340 C CA . THR A 1 167 ? 10.258 -14.016 2.615 1 96.56 167 THR A CA 1
ATOM 1341 C C . THR A 1 167 ? 11.016 -13.102 3.566 1 96.56 167 THR A C 1
ATOM 1343 O O . THR A 1 167 ? 11.867 -12.32 3.135 1 96.56 167 THR A O 1
ATOM 1346 N N . GLY A 1 168 ? 10.633 -13.109 4.836 1 94.88 168 GLY A N 1
ATOM 1347 C CA . GLY A 1 168 ? 11.156 -12.133 5.781 1 94.88 168 GLY A CA 1
ATOM 1348 C C . GLY A 1 168 ? 10.508 -10.766 5.652 1 94.88 168 GLY A C 1
ATOM 1349 O O . GLY A 1 168 ? 10.898 -9.82 6.348 1 94.88 168 GLY A O 1
ATOM 1350 N N . LYS A 1 169 ? 9.68 -10.641 4.734 1 97 169 LYS A N 1
ATOM 1351 C CA . LYS A 1 169 ? 8.883 -9.43 4.566 1 97 169 LYS A CA 1
ATOM 1352 C C . LYS A 1 169 ? 7.555 -9.539 5.309 1 97 169 LYS A C 1
ATOM 1354 O O . LYS A 1 169 ? 7.352 -10.469 6.098 1 97 169 LYS A O 1
ATOM 1359 N N . LYS A 1 170 ? 6.742 -8.57 5.18 1 97.94 170 LYS A N 1
ATOM 1360 C CA . LYS A 1 170 ? 5.441 -8.562 5.848 1 97.94 170 LYS A CA 1
ATOM 1361 C C . LYS A 1 170 ? 4.301 -8.539 4.832 1 97.94 170 LYS A C 1
ATOM 1363 O O . LYS A 1 170 ? 4.23 -7.633 3.998 1 97.94 170 LYS A O 1
ATOM 1368 N N . TRP A 1 171 ? 3.453 -9.523 4.93 1 98.56 171 TRP A N 1
ATOM 1369 C CA . TRP A 1 171 ? 2.287 -9.609 4.055 1 98.56 171 TRP A CA 1
ATOM 1370 C C . TRP A 1 171 ? 1.369 -8.406 4.262 1 98.56 171 TRP A C 1
ATOM 1372 O O . TRP A 1 171 ? 1.017 -8.07 5.395 1 98.56 171 TRP A O 1
ATOM 1382 N N . GLY A 1 172 ? 1.067 -7.691 3.172 1 98.69 172 GLY A N 1
ATOM 1383 C CA . GLY A 1 172 ? 0.114 -6.598 3.254 1 98.69 172 GLY A CA 1
ATOM 1384 C C . GLY A 1 172 ? 0.75 -5.281 3.658 1 98.69 172 GLY A C 1
ATOM 1385 O O . GLY A 1 172 ? 0.083 -4.242 3.68 1 98.69 172 GLY A O 1
ATOM 1386 N N . ALA A 1 173 ? 2.027 -5.316 4.023 1 98.75 173 ALA A N 1
ATOM 1387 C CA . ALA A 1 173 ? 2.73 -4.059 4.27 1 98.75 173 ALA A CA 1
ATOM 1388 C C . ALA A 1 173 ? 3.043 -3.338 2.961 1 98.75 173 ALA A C 1
ATOM 1390 O O . ALA A 1 173 ? 3.508 -3.957 2 1 98.75 173 ALA A O 1
ATOM 1391 N N . ALA A 1 174 ? 2.818 -2.045 2.943 1 98.81 174 ALA A N 1
ATOM 1392 C CA . ALA A 1 174 ? 3.027 -1.26 1.73 1 98.81 174 ALA A CA 1
ATOM 1393 C C . ALA A 1 174 ? 4.457 -1.414 1.216 1 98.81 174 ALA A C 1
ATOM 1395 O O . ALA A 1 174 ? 4.684 -1.493 0.006 1 98.81 174 ALA A O 1
ATOM 1396 N N . GLU A 1 175 ? 5.398 -1.506 2.094 1 98.31 175 GLU A N 1
ATOM 1397 C CA . GLU A 1 175 ? 6.812 -1.532 1.722 1 98.31 175 GLU A CA 1
ATOM 1398 C C . GLU A 1 175 ? 7.176 -2.844 1.033 1 98.31 175 GLU A C 1
ATOM 1400 O O . GLU A 1 175 ? 8.242 -2.955 0.42 1 98.31 175 GLU A O 1
ATOM 1405 N N . SER A 1 176 ? 6.355 -3.854 1.159 1 98.31 176 SER A N 1
ATOM 1406 C CA . SER A 1 176 ? 6.645 -5.156 0.564 1 98.31 176 SER A CA 1
ATOM 1407 C C . SER A 1 176 ? 6.277 -5.18 -0.916 1 98.31 176 SER A C 1
ATOM 1409 O O . SER A 1 176 ? 6.594 -6.137 -1.624 1 98.31 176 SER A O 1
ATOM 1411 N N . TYR A 1 177 ? 5.633 -4.109 -1.417 1 98.62 177 TYR A N 1
ATOM 1412 C CA . TYR A 1 177 ? 5.094 -4.105 -2.771 1 98.62 177 TYR A CA 1
ATOM 1413 C C . TYR A 1 177 ? 5.434 -2.807 -3.494 1 98.62 177 TYR A C 1
ATOM 1415 O O . TYR A 1 177 ? 5.836 -1.827 -2.861 1 98.62 177 TYR A O 1
ATOM 1423 N N . ASP A 1 178 ? 5.25 -2.871 -4.805 1 98.69 178 ASP A N 1
ATOM 1424 C CA . ASP A 1 178 ? 5.496 -1.694 -5.633 1 98.69 178 ASP A CA 1
ATOM 1425 C C . ASP A 1 178 ? 4.281 -0.77 -5.652 1 98.69 178 ASP A C 1
ATOM 1427 O O . ASP A 1 178 ? 4.426 0.451 -5.738 1 98.69 178 ASP A O 1
ATOM 1431 N N . LEU A 1 179 ? 3.17 -1.39 -5.598 1 98.94 179 LEU A N 1
ATOM 1432 C CA . LEU A 1 179 ? 1.889 -0.696 -5.68 1 98.94 179 LEU A CA 1
ATOM 1433 C C . LEU A 1 179 ? 0.812 -1.447 -4.906 1 98.94 179 LEU A C 1
ATOM 1435 O O . LEU A 1 179 ? 0.676 -2.664 -5.047 1 98.94 179 LEU A O 1
ATOM 1439 N N . CYS A 1 180 ? 0.107 -0.763 -4.043 1 98.94 180 CYS A N 1
ATOM 1440 C CA . CYS A 1 180 ? -1.067 -1.287 -3.354 1 98.94 180 CYS A CA 1
ATOM 1441 C C . CYS A 1 180 ? -2.295 -0.429 -3.637 1 98.94 180 CYS A C 1
ATOM 1443 O O . CYS A 1 180 ? -2.225 0.799 -3.578 1 98.94 180 CYS A O 1
ATOM 1445 N N . VAL A 1 181 ? -3.43 -1.073 -3.914 1 98.88 181 VAL A N 1
ATOM 1446 C CA . VAL A 1 181 ? -4.605 -0.307 -4.316 1 98.88 181 VAL A CA 1
ATOM 1447 C C . VAL A 1 181 ? -5.852 -0.893 -3.656 1 98.88 181 VAL A C 1
ATOM 1449 O O . VAL A 1 181 ? -6.051 -2.109 -3.662 1 98.88 181 VAL A O 1
ATOM 1452 N N . ASP A 1 182 ? -6.656 -0.001 -3.086 1 98.81 182 ASP A N 1
ATOM 1453 C CA . ASP A 1 182 ? -7.988 -0.39 -2.639 1 98.81 182 ASP A CA 1
ATOM 1454 C C . ASP A 1 182 ? -8.953 -0.497 -3.818 1 98.81 182 ASP A C 1
ATOM 1456 O O . ASP A 1 182 ? -9.414 0.518 -4.344 1 98.81 182 ASP A O 1
ATOM 1460 N N . ALA A 1 183 ? -9.273 -1.66 -4.156 1 98.56 183 ALA A N 1
ATOM 1461 C CA . ALA A 1 183 ? -10.039 -1.923 -5.371 1 98.56 183 ALA A CA 1
ATOM 1462 C C . ALA A 1 183 ? -11.516 -1.564 -5.18 1 98.56 183 ALA A C 1
ATOM 1464 O O . ALA A 1 183 ? -12.273 -1.484 -6.148 1 98.56 183 ALA A O 1
ATOM 1465 N N . SER A 1 184 ? -11.969 -1.372 -3.93 1 98 184 SER A N 1
ATOM 1466 C CA . SER A 1 184 ? -13.375 -1.064 -3.68 1 98 184 SER A CA 1
ATOM 1467 C C . SER A 1 184 ? -13.688 0.39 -4.012 1 98 184 SER A C 1
ATOM 1469 O O . SER A 1 184 ? -14.859 0.775 -4.094 1 98 184 SER A O 1
ATOM 1471 N N . LEU A 1 185 ? -12.688 1.156 -4.305 1 97.5 185 LEU A N 1
ATOM 1472 C CA . LEU A 1 185 ? -12.906 2.586 -4.508 1 97.5 185 LEU A CA 1
ATOM 1473 C C . LEU A 1 185 ? -13.203 2.889 -5.973 1 97.5 185 LEU A C 1
ATOM 1475 O O . LEU A 1 185 ? -14.164 3.605 -6.277 1 97.5 185 LEU A O 1
ATOM 1479 N N . LEU A 1 186 ? -12.391 2.271 -6.879 1 97.12 186 LEU A N 1
ATOM 1480 C CA . LEU A 1 186 ? -12.562 2.576 -8.297 1 97.12 186 LEU A CA 1
ATOM 1481 C C . LEU A 1 186 ? -13.375 1.49 -8.992 1 97.12 186 LEU A C 1
ATOM 1483 O O . LEU A 1 186 ? -13.875 1.698 -10.102 1 97.12 186 LEU A O 1
ATOM 1487 N N . GLY A 1 187 ? -13.492 0.317 -8.367 1 97 187 GLY A N 1
ATOM 1488 C CA . GLY A 1 187 ? -13.984 -0.866 -9.055 1 97 187 GLY A CA 1
ATOM 1489 C C . GLY A 1 187 ? -12.875 -1.707 -9.664 1 97 187 GLY A C 1
ATOM 1490 O O . GLY A 1 187 ? -11.766 -1.217 -9.883 1 97 187 GLY A O 1
ATOM 1491 N N . LEU A 1 188 ? -13.188 -2.926 -9.977 1 98.06 188 LEU A N 1
ATOM 1492 C CA . LEU A 1 188 ? -12.172 -3.893 -10.383 1 98.06 188 LEU A CA 1
ATOM 1493 C C . LEU A 1 188 ? -11.555 -3.51 -11.727 1 98.06 188 LEU A C 1
ATOM 1495 O O . LEU A 1 188 ? -10.336 -3.541 -11.883 1 98.06 188 LEU A O 1
ATOM 1499 N N . GLU A 1 189 ? -12.375 -3.119 -12.656 1 98.19 189 GLU A N 1
ATOM 1500 C CA . GLU A 1 189 ? -11.891 -2.801 -14 1 98.19 189 GLU A CA 1
ATOM 1501 C C . GLU A 1 189 ? -10.969 -1.58 -13.977 1 98.19 189 GLU A C 1
ATOM 1503 O O . GLU A 1 189 ? -9.875 -1.609 -14.539 1 98.19 189 GLU A O 1
ATOM 1508 N N . GLU A 1 190 ? -11.414 -0.582 -13.297 1 98.19 190 GLU A N 1
ATOM 1509 C CA . GLU A 1 190 ? -10.609 0.635 -13.242 1 98.19 190 GLU A CA 1
ATOM 1510 C C . GLU A 1 190 ? -9.352 0.427 -12.414 1 98.19 190 GLU A C 1
ATOM 1512 O O . GLU A 1 190 ? -8.305 1.021 -12.695 1 98.19 190 GLU A O 1
ATOM 1517 N N . THR A 1 191 ? -9.453 -0.366 -11.375 1 98.62 191 THR A N 1
ATOM 1518 C CA . THR A 1 191 ? -8.266 -0.722 -10.609 1 98.62 191 THR A CA 1
ATOM 1519 C C . THR A 1 191 ? -7.254 -1.445 -11.492 1 98.62 191 THR A C 1
ATOM 1521 O O . THR A 1 191 ? -6.059 -1.147 -11.453 1 98.62 191 THR A O 1
ATOM 1524 N N . GLU A 1 192 ? -7.77 -2.377 -12.312 1 98.81 192 GLU A N 1
ATOM 1525 C CA . GLU A 1 192 ? -6.895 -3.092 -13.234 1 98.81 192 GLU A CA 1
ATOM 1526 C C . GLU A 1 192 ? -6.199 -2.127 -14.188 1 98.81 192 GLU A C 1
ATOM 1528 O O . GLU A 1 192 ? -5 -2.254 -14.445 1 98.81 192 GLU A O 1
ATOM 1533 N N . LYS A 1 193 ? -6.879 -1.173 -14.68 1 98.44 193 LYS A N 1
ATOM 1534 C CA . LYS A 1 193 ? -6.305 -0.202 -15.602 1 98.44 193 LYS A CA 1
ATOM 1535 C C . LYS A 1 193 ? -5.215 0.628 -14.93 1 98.44 193 LYS A C 1
ATOM 1537 O O . LYS A 1 193 ? -4.188 0.932 -15.539 1 98.44 193 LYS A O 1
ATOM 1542 N N . LEU A 1 194 ? -5.5 1.003 -13.742 1 98.25 194 LEU A N 1
ATOM 1543 C CA . LEU A 1 194 ? -4.512 1.759 -12.977 1 98.25 194 LEU A CA 1
ATOM 1544 C C . LEU A 1 194 ? -3.223 0.96 -12.812 1 98.25 194 LEU A C 1
ATOM 1546 O O . LEU A 1 194 ? -2.131 1.489 -13.031 1 98.25 194 LEU A O 1
ATOM 1550 N N . ILE A 1 195 ? -3.354 -0.266 -12.438 1 98.75 195 ILE A N 1
ATOM 1551 C CA . ILE A 1 195 ? -2.199 -1.135 -12.25 1 98.75 195 ILE A CA 1
ATOM 1552 C C . ILE A 1 195 ? -1.462 -1.317 -13.57 1 98.75 195 ILE A C 1
ATOM 1554 O O . ILE A 1 195 ? -0.233 -1.234 -13.625 1 98.75 195 ILE A O 1
ATOM 1558 N N . ALA A 1 196 ? -2.219 -1.531 -14.617 1 98.62 196 ALA A N 1
ATOM 1559 C CA . ALA A 1 196 ? -1.623 -1.708 -15.938 1 98.62 196 ALA A CA 1
ATOM 1560 C C . ALA A 1 196 ? -0.837 -0.469 -16.359 1 98.62 196 ALA A C 1
ATOM 1562 O O . ALA A 1 196 ? 0.263 -0.578 -16.906 1 98.62 196 ALA A O 1
ATOM 1563 N N . ASP A 1 197 ? -1.388 0.661 -16.109 1 97.62 197 ASP A N 1
ATOM 1564 C CA . ASP A 1 197 ? -0.705 1.909 -16.438 1 97.62 197 ASP A CA 1
ATOM 1565 C C . ASP A 1 197 ? 0.606 2.037 -15.664 1 97.62 197 ASP A C 1
ATOM 1567 O O . ASP A 1 197 ? 1.622 2.459 -16.219 1 97.62 197 ASP A O 1
ATOM 1571 N N . PHE A 1 198 ? 0.555 1.708 -14.43 1 98.44 198 PHE A N 1
ATOM 1572 C CA . PHE A 1 198 ? 1.76 1.712 -13.609 1 98.44 198 PHE A CA 1
ATOM 1573 C C . PHE A 1 198 ? 2.828 0.806 -14.211 1 98.44 198 PHE A C 1
ATOM 1575 O O . PHE A 1 198 ? 3.996 1.19 -14.305 1 98.44 198 PHE A O 1
ATOM 1582 N N . ILE A 1 199 ? 2.406 -0.338 -14.625 1 98.12 199 ILE A N 1
ATOM 1583 C CA . ILE A 1 199 ? 3.32 -1.329 -15.18 1 98.12 199 ILE A CA 1
ATOM 1584 C C . ILE A 1 199 ? 3.91 -0.81 -16.484 1 98.12 199 ILE A C 1
ATOM 1586 O O . ILE A 1 199 ? 5.117 -0.911 -16.719 1 98.12 199 ILE A O 1
ATOM 1590 N N . ARG A 1 200 ? 3.1 -0.275 -17.328 1 97 200 ARG A N 1
ATOM 1591 C CA . ARG A 1 200 ? 3.564 0.254 -18.609 1 97 200 ARG A CA 1
ATOM 1592 C C . ARG A 1 200 ? 4.574 1.38 -18.391 1 97 200 ARG A C 1
ATOM 1594 O O . ARG A 1 200 ? 5.578 1.458 -19.109 1 97 200 ARG A O 1
ATOM 1601 N N . LYS A 1 201 ? 4.289 2.215 -17.469 1 96.12 201 LYS A N 1
ATOM 1602 C CA . LYS A 1 201 ? 5.219 3.301 -17.156 1 96.12 201 LYS A CA 1
ATOM 1603 C C . LYS A 1 201 ? 6.535 2.762 -16.609 1 96.12 201 LYS A C 1
ATOM 1605 O O . LYS A 1 201 ? 7.609 3.227 -17 1 96.12 201 LYS A O 1
ATOM 1610 N N . ARG A 1 202 ? 6.41 1.795 -15.727 1 95.81 202 ARG A N 1
ATOM 1611 C CA . ARG A 1 202 ? 7.59 1.212 -15.094 1 95.81 202 ARG A CA 1
ATOM 1612 C C . ARG A 1 202 ? 8.523 0.592 -16.125 1 95.81 202 ARG A C 1
ATOM 1614 O O . ARG A 1 202 ? 9.742 0.694 -16.016 1 95.81 202 ARG A O 1
ATOM 1621 N N . PHE A 1 203 ? 7.949 -0.004 -17.156 1 95.38 203 PHE A N 1
ATOM 1622 C CA . PHE A 1 203 ? 8.781 -0.767 -18.078 1 95.38 203 PHE A CA 1
ATOM 1623 C C . PHE A 1 203 ? 8.875 -0.059 -19.422 1 95.38 203 PHE A C 1
ATOM 1625 O O . PHE A 1 203 ? 9.445 -0.6 -20.375 1 95.38 203 PHE A O 1
ATOM 1632 N N . GLY A 1 204 ? 8.336 1.161 -19.5 1 92.12 204 GLY A N 1
ATOM 1633 C CA . GLY A 1 204 ? 8.438 1.947 -20.719 1 92.12 204 GLY A CA 1
ATOM 1634 C C . GLY A 1 204 ? 7.719 1.316 -21.891 1 92.12 204 GLY A C 1
ATOM 1635 O O . GLY A 1 204 ? 8.273 1.228 -22.984 1 92.12 204 GLY A O 1
ATOM 1636 N N . LEU A 1 205 ? 6.539 0.845 -21.547 1 89.12 205 LEU A N 1
ATOM 1637 C CA . LEU A 1 205 ? 5.738 0.222 -22.594 1 89.12 205 LEU A CA 1
ATOM 1638 C C . LEU A 1 205 ? 4.738 1.218 -23.188 1 89.12 205 LEU A C 1
ATOM 1640 O O . LEU A 1 205 ? 4.301 2.141 -22.5 1 89.12 205 LEU A O 1
ATOM 1644 N N . MET B 1 1 ? -17.422 22.891 -6.578 1 51.88 1 MET B N 1
ATOM 1645 C CA . MET B 1 1 ? -16.656 21.656 -6.703 1 51.88 1 MET B CA 1
ATOM 1646 C C . MET B 1 1 ? -16.219 21.141 -5.332 1 51.88 1 MET B C 1
ATOM 1648 O O . MET B 1 1 ? -15.922 21.938 -4.438 1 51.88 1 MET B O 1
ATOM 1652 N N . LYS B 1 2 ? -16.562 19.844 -4.969 1 76.88 2 LYS B N 1
ATOM 1653 C CA . LYS B 1 2 ? -16.281 19.375 -3.615 1 76.88 2 LYS B CA 1
ATOM 1654 C C . LYS B 1 2 ? -14.781 19.406 -3.326 1 76.88 2 LYS B C 1
ATOM 1656 O O . LYS B 1 2 ? -13.969 19.203 -4.227 1 76.88 2 LYS B O 1
ATOM 1661 N N . HIS B 1 3 ? -14.398 20.094 -2.291 1 93.12 3 HIS B N 1
ATOM 1662 C CA . HIS B 1 3 ? -13.016 20.109 -1.822 1 93.12 3 HIS B CA 1
ATOM 1663 C C . HIS B 1 3 ? -12.414 18.719 -1.818 1 93.12 3 HIS B C 1
ATOM 1665 O O . HIS B 1 3 ? -13.125 17.734 -1.635 1 93.12 3 HIS B O 1
ATOM 1671 N N . ILE B 1 4 ? -11.203 18.734 -2.254 1 96.88 4 ILE B N 1
ATOM 1672 C CA . ILE B 1 4 ? -10.484 17.453 -2.236 1 96.88 4 ILE B CA 1
ATOM 1673 C C . ILE B 1 4 ? -9.469 17.453 -1.097 1 96.88 4 ILE B C 1
ATOM 1675 O O . ILE B 1 4 ? -8.703 18.406 -0.937 1 96.88 4 ILE B O 1
ATOM 1679 N N . ILE B 1 5 ? -9.547 16.422 -0.338 1 98.25 5 ILE B N 1
ATOM 1680 C CA . ILE B 1 5 ? -8.617 16.266 0.771 1 98.25 5 ILE B CA 1
ATOM 1681 C C . ILE B 1 5 ? -7.699 15.062 0.506 1 98.25 5 ILE B C 1
ATOM 1683 O O . ILE B 1 5 ? -8.172 13.945 0.29 1 98.25 5 ILE B O 1
ATOM 1687 N N . ILE B 1 6 ? -6.387 15.359 0.518 1 98.75 6 ILE B N 1
ATOM 1688 C CA . ILE B 1 6 ? -5.387 14.32 0.293 1 98.75 6 ILE B CA 1
ATOM 1689 C C . ILE B 1 6 ? -4.543 14.133 1.551 1 98.75 6 ILE B C 1
ATOM 1691 O O . ILE B 1 6 ? -3.84 15.055 1.974 1 98.75 6 ILE B O 1
ATOM 1695 N N . ASN B 1 7 ? -4.617 12.984 2.168 1 98.69 7 ASN B N 1
ATOM 1696 C CA . ASN B 1 7 ? -3.766 12.633 3.303 1 98.69 7 ASN B CA 1
ATOM 1697 C C . ASN B 1 7 ? -2.588 11.766 2.873 1 98.69 7 ASN B C 1
ATOM 1699 O O . ASN B 1 7 ? -2.777 10.727 2.234 1 98.69 7 ASN B O 1
ATOM 1703 N N . VAL B 1 8 ? -1.392 12.172 3.268 1 98.75 8 VAL B N 1
ATOM 1704 C CA . VAL B 1 8 ? -0.199 11.477 2.793 1 98.75 8 VAL B CA 1
ATOM 1705 C C . VAL B 1 8 ? 0.579 10.914 3.982 1 98.75 8 VAL B C 1
ATOM 1707 O O . VAL B 1 8 ? 1.066 11.664 4.824 1 98.75 8 VAL B O 1
ATOM 1710 N N . GLY B 1 9 ? 0.579 9.594 4.086 1 98.5 9 GLY B N 1
ATOM 1711 C CA . GLY B 1 9 ? 1.627 8.922 4.836 1 98.5 9 GLY B CA 1
ATOM 1712 C C . GLY B 1 9 ? 2.861 8.633 4 1 98.5 9 GLY B C 1
ATOM 1713 O O . GLY B 1 9 ? 2.773 8.484 2.781 1 98.5 9 GLY B O 1
ATOM 1714 N N . ARG B 1 10 ? 3.979 8.547 4.703 1 98.75 10 ARG B N 1
ATOM 1715 C CA . ARG B 1 10 ? 5.191 8.391 3.904 1 98.75 10 ARG B CA 1
ATOM 1716 C C . ARG B 1 10 ? 6.32 7.801 4.742 1 98.75 10 ARG B C 1
ATOM 1718 O O . ARG B 1 10 ? 6.445 8.102 5.93 1 98.75 10 ARG B O 1
ATOM 1725 N N . GLN B 1 11 ? 7.156 7.09 4.105 1 98.75 11 GLN B N 1
ATOM 1726 C CA . GLN B 1 11 ? 8.43 6.676 4.68 1 98.75 11 GLN B CA 1
ATOM 1727 C C . GLN B 1 11 ? 9.461 7.801 4.598 1 98.75 11 GLN B C 1
ATOM 1729 O O . GLN B 1 11 ? 9.422 8.625 3.682 1 98.75 11 GLN B O 1
ATOM 1734 N N . VAL B 1 12 ? 10.359 7.836 5.527 1 98.44 12 VAL B N 1
ATOM 1735 C CA . VAL B 1 12 ? 11.414 8.844 5.559 1 98.44 12 VAL B CA 1
ATOM 1736 C C . VAL B 1 12 ? 12.32 8.68 4.34 1 98.44 12 VAL B C 1
ATOM 1738 O O . VAL B 1 12 ? 12.773 7.574 4.035 1 98.44 12 VAL B O 1
ATOM 1741 N N . GLY B 1 13 ? 12.516 9.758 3.639 1 98.44 13 GLY B N 1
ATOM 1742 C CA . GLY B 1 13 ? 13.43 9.742 2.51 1 98.44 13 GLY B CA 1
ATOM 1743 C C . GLY B 1 13 ? 12.781 9.266 1.223 1 98.44 13 GLY B C 1
ATOM 1744 O O . GLY B 1 13 ? 13.445 9.172 0.187 1 98.44 13 GLY B O 1
ATOM 1745 N N . ALA B 1 14 ? 11.484 9.016 1.196 1 98.75 14 ALA B N 1
ATOM 1746 C CA . ALA B 1 14 ? 10.812 8.414 0.046 1 98.75 14 ALA B CA 1
ATOM 1747 C C . ALA B 1 14 ? 10.352 9.484 -0.937 1 98.75 14 ALA B C 1
ATOM 1749 O O . ALA B 1 14 ? 9.836 9.172 -2.012 1 98.75 14 ALA B O 1
ATOM 1750 N N . GLY B 1 15 ? 10.477 10.742 -0.563 1 98.06 15 GLY B N 1
ATOM 1751 C CA . GLY B 1 15 ? 10.062 11.812 -1.45 1 98.06 15 GLY B CA 1
ATOM 1752 C C . GLY B 1 15 ? 8.625 12.25 -1.221 1 98.06 15 GLY B C 1
ATOM 1753 O O . GLY B 1 15 ? 8.039 12.945 -2.053 1 98.06 15 GLY B O 1
ATOM 1754 N N . GLY B 1 16 ? 8.086 11.859 -0.11 1 98.19 16 GLY B N 1
ATOM 1755 C CA . GLY B 1 16 ? 6.688 12.141 0.181 1 98.19 16 GLY B CA 1
ATOM 1756 C C . GLY B 1 16 ? 6.387 13.625 0.276 1 98.19 16 GLY B C 1
ATOM 1757 O O . GLY B 1 16 ? 5.312 14.07 -0.138 1 98.19 16 GLY B O 1
ATOM 1758 N N . GLN B 1 17 ? 7.305 14.398 0.845 1 97.19 17 GLN B N 1
ATOM 1759 C CA . GLN B 1 17 ? 7.098 15.836 0.98 1 97.19 17 GLN B CA 1
ATOM 1760 C C . GLN B 1 17 ? 7.016 16.516 -0.386 1 97.19 17 GLN B C 1
ATOM 1762 O O . GLN B 1 17 ? 6.109 17.312 -0.636 1 97.19 17 GLN B O 1
ATOM 1767 N N . GLU B 1 18 ? 7.926 16.141 -1.259 1 98.06 18 GLU B N 1
ATOM 1768 C CA . GLU B 1 18 ? 7.938 16.703 -2.605 1 98.06 18 GLU B CA 1
ATOM 1769 C C . GLU B 1 18 ? 6.676 16.312 -3.375 1 98.06 18 GLU B C 1
ATOM 1771 O O . GLU B 1 18 ? 6.039 17.172 -3.994 1 98.06 18 GLU B O 1
ATOM 1776 N N . ILE B 1 19 ? 6.309 15.086 -3.287 1 98.81 19 ILE B N 1
ATOM 1777 C CA . ILE B 1 19 ? 5.109 14.609 -3.963 1 98.81 19 ILE B CA 1
ATOM 1778 C C . ILE B 1 19 ? 3.879 15.32 -3.404 1 98.81 19 ILE B C 1
ATOM 1780 O O . ILE B 1 19 ? 3 15.734 -4.16 1 98.81 19 ILE B O 1
ATOM 1784 N N . GLY B 1 20 ? 3.795 15.469 -2.072 1 98.56 20 GLY B N 1
ATOM 1785 C CA . GLY B 1 20 ? 2.705 16.203 -1.445 1 98.56 20 GLY B CA 1
ATOM 1786 C C . GLY B 1 20 ? 2.576 17.625 -1.945 1 98.56 20 GLY B C 1
ATOM 1787 O O . GLY B 1 20 ? 1.469 18.109 -2.203 1 98.56 20 GLY B O 1
ATOM 1788 N N . ARG B 1 21 ? 3.678 18.297 -2.066 1 98.38 21 ARG B N 1
ATOM 1789 C CA . ARG B 1 21 ? 3.674 19.672 -2.561 1 98.38 21 ARG B CA 1
ATOM 1790 C C . ARG B 1 21 ? 3.182 19.734 -4.004 1 98.38 21 ARG B C 1
ATOM 1792 O O . ARG B 1 21 ? 2.412 20.625 -4.363 1 98.38 21 ARG B O 1
ATOM 1799 N N . MET B 1 22 ? 3.621 18.812 -4.824 1 98.81 22 MET B N 1
ATOM 1800 C CA . MET B 1 22 ? 3.184 18.766 -6.215 1 98.81 22 MET B CA 1
ATOM 1801 C C . MET B 1 22 ? 1.683 18.516 -6.309 1 98.81 22 MET B C 1
ATOM 1803 O O . MET B 1 22 ? 0.99 19.141 -7.113 1 98.81 22 MET B O 1
ATOM 1807 N N . LEU B 1 23 ? 1.196 17.594 -5.453 1 98.75 23 LEU B N 1
ATOM 1808 C CA . LEU B 1 23 ? -0.236 17.328 -5.422 1 98.75 23 LEU B CA 1
ATOM 1809 C C . LEU B 1 23 ? -1.02 18.562 -5.016 1 98.75 23 LEU B C 1
ATOM 1811 O O . LEU B 1 23 ? -2.07 18.859 -5.594 1 98.75 23 LEU B O 1
ATOM 1815 N N . ALA B 1 24 ? -0.492 19.266 -3.992 1 98.25 24 ALA B N 1
ATOM 1816 C CA . ALA B 1 24 ? -1.15 20.5 -3.541 1 98.25 24 ALA B CA 1
ATOM 1817 C C . ALA B 1 24 ? -1.273 21.5 -4.68 1 98.25 24 ALA B C 1
ATOM 1819 O O . ALA B 1 24 ? -2.326 22.125 -4.863 1 98.25 24 ALA B O 1
ATOM 1820 N N . LYS B 1 25 ? -0.214 21.656 -5.434 1 98.19 25 LYS B N 1
ATOM 1821 C CA . LYS B 1 25 ? -0.217 22.562 -6.57 1 98.19 25 LYS B CA 1
ATOM 1822 C C . LYS B 1 25 ? -1.22 22.125 -7.633 1 98.19 25 LYS B C 1
ATOM 1824 O O . LYS B 1 25 ? -2.047 22.906 -8.086 1 98.19 25 LYS B O 1
ATOM 1829 N N . ASP B 1 26 ? -1.205 20.875 -7.988 1 97.62 26 ASP B N 1
ATOM 1830 C CA . ASP B 1 26 ? -2.02 20.344 -9.078 1 97.62 26 ASP B CA 1
ATOM 1831 C C . ASP B 1 26 ? -3.506 20.438 -8.75 1 97.62 26 ASP B C 1
ATOM 1833 O O . ASP B 1 26 ? -4.336 20.609 -9.641 1 97.62 26 ASP B O 1
ATOM 1837 N N . PHE B 1 27 ? -3.85 20.344 -7.484 1 97.75 27 PHE B N 1
ATOM 1838 C CA . PHE B 1 27 ? -5.254 20.328 -7.098 1 97.75 27 PHE B CA 1
ATOM 1839 C C . PHE B 1 27 ? -5.641 21.656 -6.453 1 97.75 27 PHE B C 1
ATOM 1841 O O . PHE B 1 27 ? -6.715 21.781 -5.859 1 97.75 27 PHE B O 1
ATOM 1848 N N . GLU B 1 28 ? -4.711 22.625 -6.52 1 97.06 28 GLU B N 1
ATOM 1849 C CA . GLU B 1 28 ? -4.941 23.938 -5.91 1 97.06 28 GLU B CA 1
ATOM 1850 C C . GLU B 1 28 ? -5.383 23.797 -4.457 1 97.06 28 GLU B C 1
ATOM 1852 O O . GLU B 1 28 ? -6.371 24.406 -4.043 1 97.06 28 GLU B O 1
ATOM 1857 N N . ALA B 1 29 ? -4.68 23 -3.74 1 97.75 29 ALA B N 1
ATOM 1858 C CA . ALA B 1 29 ? -4.969 22.703 -2.34 1 97.75 29 ALA B CA 1
ATOM 1859 C C . ALA B 1 29 ? -3.926 23.344 -1.42 1 97.75 29 ALA B C 1
ATOM 1861 O O . ALA B 1 29 ? -2.785 23.578 -1.83 1 97.75 29 ALA B O 1
ATOM 1862 N N . LYS B 1 30 ? -4.309 23.609 -0.194 1 96.38 30 LYS B N 1
ATOM 1863 C CA . LYS B 1 30 ? -3.352 24.047 0.82 1 96.38 30 LYS B CA 1
ATOM 1864 C C . LYS B 1 30 ? -2.547 22.859 1.353 1 96.38 30 LYS B C 1
ATOM 1866 O O . LYS B 1 30 ? -3.09 21.781 1.562 1 96.38 30 LYS B O 1
ATOM 1871 N N . TYR B 1 31 ? -1.304 23.156 1.563 1 96.94 31 TYR B N 1
ATOM 1872 C CA . TYR B 1 31 ? -0.369 22.141 2.049 1 96.94 31 TYR B CA 1
ATOM 1873 C C . TYR B 1 31 ? -0.13 22.297 3.545 1 96.94 31 TYR B C 1
ATOM 1875 O O . TYR B 1 31 ? 0.264 23.359 4.012 1 96.94 31 TYR B O 1
ATOM 1883 N N . TYR B 1 32 ? -0.351 21.188 4.336 1 94.38 32 TYR B N 1
ATOM 1884 C CA . TYR B 1 32 ? -0.185 21.234 5.785 1 94.38 32 TYR B CA 1
ATOM 1885 C C . TYR B 1 32 ? 0.753 20.125 6.262 1 94.38 32 TYR B C 1
ATOM 1887 O O . TYR B 1 32 ? 0.488 18.938 6.047 1 94.38 32 TYR B O 1
ATOM 1895 N N . ASP B 1 33 ? 1.789 20.531 6.848 1 90.5 33 ASP B N 1
ATOM 1896 C CA . ASP B 1 33 ? 2.611 19.594 7.613 1 90.5 33 ASP B CA 1
ATOM 1897 C C . ASP B 1 33 ? 2.514 19.891 9.109 1 90.5 33 ASP B C 1
ATOM 1899 O O . ASP B 1 33 ? 1.682 20.688 9.539 1 90.5 33 ASP B O 1
ATOM 1903 N N . ARG B 1 34 ? 3.285 19.109 9.844 1 82.94 34 ARG B N 1
ATOM 1904 C CA . ARG B 1 34 ? 3.205 19.234 11.297 1 82.94 34 ARG B CA 1
ATOM 1905 C C . ARG B 1 34 ? 3.404 20.688 11.734 1 82.94 34 ARG B C 1
ATOM 1907 O O . ARG B 1 34 ? 2.646 21.188 12.562 1 82.94 34 ARG B O 1
ATOM 1914 N N . GLU B 1 35 ? 4.336 21.297 11.148 1 73.56 35 GLU B N 1
ATOM 1915 C CA . GLU B 1 35 ? 4.684 22.656 11.547 1 73.56 35 GLU B CA 1
ATOM 1916 C C . GLU B 1 35 ? 3.543 23.625 11.25 1 73.56 35 GLU B C 1
ATOM 1918 O O . GLU B 1 35 ? 3.16 24.422 12.109 1 73.56 35 GLU B O 1
ATOM 1923 N N . LEU B 1 36 ? 2.99 23.484 10.18 1 76.06 36 LEU B N 1
ATOM 1924 C CA . LEU B 1 36 ? 1.918 24.391 9.781 1 76.06 36 LEU B CA 1
ATOM 1925 C C . LEU B 1 36 ? 0.652 24.125 10.586 1 76.06 36 LEU B C 1
ATOM 1927 O O . LEU B 1 36 ? -0.085 25.047 10.922 1 76.06 36 LEU B O 1
ATOM 1931 N N . LEU B 1 37 ? 0.499 22.953 10.922 1 77.56 37 LEU B N 1
ATOM 1932 C CA . LEU B 1 37 ? -0.677 22.625 11.711 1 77.56 37 LEU B CA 1
ATOM 1933 C C . LEU B 1 37 ? -0.534 23.125 13.141 1 77.56 37 LEU B C 1
ATOM 1935 O O . LEU B 1 37 ? -1.509 23.594 13.742 1 77.56 37 LEU B O 1
ATOM 1939 N N . ASN B 1 38 ? 0.684 23.062 13.531 1 72 38 ASN B N 1
ATOM 1940 C CA . ASN B 1 38 ? 0.938 23.625 14.859 1 72 38 ASN B CA 1
ATOM 1941 C C . ASN B 1 38 ? 0.705 25.125 14.898 1 72 38 ASN B C 1
ATOM 1943 O O . ASN B 1 38 ? 0.148 25.656 15.859 1 72 38 ASN B O 1
ATOM 1947 N N . LEU B 1 39 ? 1.055 25.734 13.852 1 70.75 39 LEU B N 1
ATOM 1948 C CA . LEU B 1 39 ? 0.846 27.172 13.75 1 70.75 39 LEU B CA 1
ATOM 1949 C C . LEU B 1 39 ? -0.64 27.5 13.664 1 70.75 39 LEU B C 1
ATOM 1951 O O . LEU B 1 39 ? -1.11 28.438 14.32 1 70.75 39 LEU B O 1
ATOM 1955 N N . ALA B 1 40 ? -1.346 26.75 12.977 1 70.38 40 ALA B N 1
ATOM 1956 C CA . ALA B 1 40 ? -2.789 26.938 12.844 1 70.38 40 ALA B CA 1
ATOM 1957 C C . ALA B 1 40 ? -3.496 26.703 14.172 1 70.38 40 ALA B C 1
ATOM 1959 O O . ALA B 1 40 ? -4.434 27.422 14.523 1 70.38 40 ALA B O 1
ATOM 1960 N N . ALA B 1 41 ? -2.984 25.797 14.82 1 68.81 41 ALA B N 1
ATOM 1961 C CA . ALA B 1 41 ? -3.549 25.484 16.125 1 68.81 41 ALA B CA 1
ATOM 1962 C C . ALA B 1 41 ? -3.326 26.641 17.109 1 68.81 41 ALA B C 1
ATOM 1964 O O . ALA B 1 41 ? -4.219 26.969 17.891 1 68.81 41 ALA B O 1
ATOM 1965 N N . LYS B 1 42 ? -2.213 27.219 16.953 1 68.5 42 LYS B N 1
ATOM 1966 C CA . LYS B 1 42 ? -1.87 28.359 17.797 1 68.5 42 LYS B CA 1
ATOM 1967 C C . LYS B 1 42 ? -2.756 29.562 17.5 1 68.5 42 LYS B C 1
ATOM 1969 O O . LYS B 1 42 ? -3.213 30.25 18.422 1 68.5 42 LYS B O 1
ATOM 1974 N N . GLU B 1 43 ? -2.996 29.766 16.266 1 67.25 43 GLU B N 1
ATOM 1975 C CA . GLU B 1 43 ? -3.752 30.938 15.844 1 67.25 43 GLU B CA 1
ATOM 1976 C C . GLU B 1 43 ? -5.238 30.781 16.156 1 67.25 43 GLU B C 1
ATOM 1978 O O . GLU B 1 43 ? -5.961 31.766 16.281 1 67.25 43 GLU B O 1
ATOM 1983 N N . SER B 1 44 ? -5.742 29.734 16.047 1 59.81 44 SER B N 1
ATOM 1984 C CA . SER B 1 44 ? -7.168 29.531 16.281 1 59.81 44 SER B CA 1
ATOM 1985 C C . SER B 1 44 ? -7.543 29.828 17.734 1 59.81 44 SER B C 1
ATOM 1987 O O . SER B 1 44 ? -8.727 29.859 18.078 1 59.81 44 SER B O 1
ATOM 1989 N N . GLY B 1 45 ? -6.668 30.641 18.453 1 55.12 45 GLY B N 1
ATOM 1990 C CA . GLY B 1 45 ? -6.973 31.047 19.812 1 55.12 45 GLY B CA 1
ATOM 1991 C C . GLY B 1 45 ? -7.051 29.859 20.781 1 55.12 45 GLY B C 1
ATOM 1992 O O . GLY B 1 45 ? -7.199 30.047 21.984 1 55.12 45 GLY B O 1
ATOM 1993 N N . PHE B 1 46 ? -7.379 28.812 20.188 1 49.5 46 PHE B N 1
ATOM 1994 C CA . PHE B 1 46 ? -7.457 27.672 21.109 1 49.5 46 PHE B CA 1
ATOM 1995 C C . PHE B 1 46 ? -6.184 27.578 21.953 1 49.5 46 PHE B C 1
ATOM 1997 O O . PHE B 1 46 ? -6.238 27.219 23.125 1 49.5 46 PHE B O 1
ATOM 2004 N N . SER B 1 47 ? -5.133 28.078 21.297 1 48.34 47 SER B N 1
ATOM 2005 C CA . SER B 1 47 ? -3.836 28.031 21.969 1 48.34 47 SER B CA 1
ATOM 2006 C C . SER B 1 47 ? -3.668 29.219 22.922 1 48.34 47 SER B C 1
ATOM 2008 O O . SER B 1 47 ? -2.844 29.172 23.828 1 48.34 47 SER B O 1
ATOM 2010 N N . GLU B 1 48 ? -4.316 30.219 22.594 1 45.66 48 GLU B N 1
ATOM 2011 C CA . GLU B 1 48 ? -4.004 31.359 23.453 1 45.66 48 GLU B CA 1
ATOM 2012 C C . GLU B 1 48 ? -4.16 30.984 24.938 1 45.66 48 GLU B C 1
ATOM 2014 O O . GLU B 1 48 ? -3.33 31.359 25.766 1 45.66 48 GLU B O 1
ATOM 2019 N N . LYS B 1 49 ? -5.379 30.625 25.172 1 44.22 49 LYS B N 1
ATOM 2020 C CA . LYS B 1 49 ? -5.598 30.328 26.578 1 44.22 49 LYS B CA 1
ATOM 2021 C C . LYS B 1 49 ? -4.594 29.297 27.094 1 44.22 49 LYS B C 1
ATOM 2023 O O . LYS B 1 49 ? -4.094 29.422 28.219 1 44.22 49 LYS B O 1
ATOM 2028 N N . PHE B 1 50 ? -4.453 28.406 26.141 1 44.53 50 PHE B N 1
ATOM 2029 C CA . PHE B 1 50 ? -3.566 27.312 26.516 1 44.53 50 PHE B CA 1
ATOM 2030 C C . PHE B 1 50 ? -2.125 27.797 26.625 1 44.53 50 PHE B C 1
ATOM 2032 O O . PHE B 1 50 ? -1.394 27.391 27.516 1 44.53 50 PHE B O 1
ATOM 2039 N N . PHE B 1 51 ? -1.787 28.641 25.641 1 45.97 51 PHE B N 1
ATOM 2040 C CA . PHE B 1 51 ? -0.424 29.156 25.672 1 45.97 51 PHE B CA 1
ATOM 2041 C C . PHE B 1 51 ? -0.268 30.234 26.734 1 45.97 51 PHE B C 1
ATOM 2043 O O . PHE B 1 51 ? 0.812 30.391 27.312 1 45.97 51 PHE B O 1
ATOM 2050 N N . LYS B 1 52 ? -1.229 31 26.953 1 44.72 52 LYS B N 1
ATOM 2051 C CA . LYS B 1 52 ? -1.131 31.969 28.047 1 44.72 52 LYS B CA 1
ATOM 2052 C C . LYS B 1 52 ? -0.956 31.266 29.391 1 44.72 52 LYS B C 1
ATOM 2054 O O . LYS B 1 52 ? -0.227 31.766 30.266 1 44.72 52 LYS B O 1
ATOM 2059 N N . GLN B 1 53 ? -1.776 30.359 29.578 1 40.78 53 GLN B N 1
ATOM 2060 C CA . GLN B 1 53 ? -1.685 29.75 30.906 1 40.78 53 GLN B CA 1
ATOM 2061 C C . GLN B 1 53 ? -0.359 29.031 31.078 1 40.78 53 GLN B C 1
ATOM 2063 O O . GLN B 1 53 ? 0.073 28.781 32.219 1 40.78 53 GLN B O 1
ATOM 2068 N N . ASN B 1 54 ? 0.143 28.344 30 1 39.12 54 ASN B N 1
ATOM 2069 C CA . ASN B 1 54 ? 1.481 27.781 30.172 1 39.12 54 ASN B CA 1
ATOM 2070 C C . ASN B 1 54 ? 2.561 28.797 29.828 1 39.12 54 ASN B C 1
ATOM 2072 O O . ASN B 1 54 ? 2.564 29.359 28.719 1 39.12 54 ASN B O 1
ATOM 2076 N N . ASP B 1 55 ? 2.941 29.797 30.609 1 38.31 55 ASP B N 1
ATOM 2077 C CA . ASP B 1 55 ? 3.992 30.812 30.609 1 38.31 55 ASP B CA 1
ATOM 2078 C C . ASP B 1 55 ? 5.105 30.438 29.625 1 38.31 55 ASP B C 1
ATOM 2080 O O . ASP B 1 55 ? 6.059 31.203 29.453 1 38.31 55 ASP B O 1
ATOM 2084 N N . GLU B 1 56 ? 5.512 29.078 29.484 1 39.38 56 GLU B N 1
ATOM 2085 C CA . GLU B 1 56 ? 6.77 28.781 28.797 1 39.38 56 GLU B CA 1
ATOM 2086 C C . GLU B 1 56 ? 6.609 28.891 27.281 1 39.38 56 GLU B C 1
ATOM 2088 O O . GLU B 1 56 ? 6.266 27.922 26.609 1 39.38 56 GLU B O 1
ATOM 2093 N N . LYS B 1 57 ? 6.125 29.828 26.625 1 43.28 57 LYS B N 1
ATOM 2094 C CA . LYS B 1 57 ? 6.133 30.328 25.266 1 43.28 57 LYS B CA 1
ATOM 2095 C C . LYS B 1 57 ? 7.422 29.953 24.531 1 43.28 57 LYS B C 1
ATOM 2097 O O . LYS B 1 57 ? 7.402 29.625 23.359 1 43.28 57 LYS B O 1
ATOM 210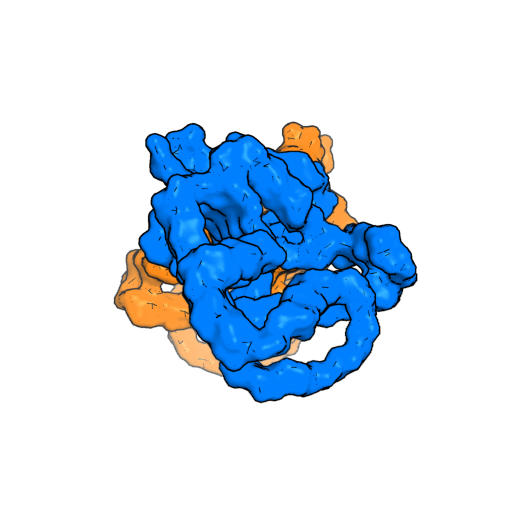2 N N . LYS B 1 58 ? 8.57 30.234 25.125 1 41.72 58 LYS B N 1
ATOM 2103 C CA . LYS B 1 58 ? 9.93 30.125 24.609 1 41.72 58 LYS B CA 1
ATOM 2104 C C . LYS B 1 58 ? 10.305 28.672 24.344 1 41.72 58 LYS B C 1
ATOM 2106 O O . LYS B 1 58 ? 11 28.375 23.375 1 41.72 58 LYS B O 1
ATOM 2111 N N . GLY B 1 59 ? 9.875 27.703 25.219 1 39.38 59 GLY B N 1
ATOM 2112 C CA . GLY B 1 59 ? 10.258 26.312 25.078 1 39.38 59 GLY B CA 1
ATOM 2113 C C . GLY B 1 59 ? 9.477 25.578 24 1 39.38 59 GLY B C 1
ATOM 2114 O O . GLY B 1 59 ? 10.023 24.719 23.297 1 39.38 59 GLY B O 1
ATOM 2115 N N . PHE B 1 60 ? 8.125 25.781 23.859 1 41.62 60 PHE B N 1
ATOM 2116 C CA . PHE B 1 60 ? 7.316 25.078 22.875 1 41.62 60 PHE B CA 1
ATOM 2117 C C . PHE B 1 60 ? 7.68 25.531 21.453 1 41.62 60 PHE B C 1
ATOM 2119 O O . PHE B 1 60 ? 7.832 24.703 20.562 1 41.62 60 PHE B O 1
ATOM 2126 N N . LEU B 1 61 ? 7.668 26.859 21.219 1 41.31 61 LEU B N 1
ATOM 2127 C CA . LEU B 1 61 ? 8.148 27.281 19.906 1 41.31 61 LEU B CA 1
ATOM 2128 C C . LEU B 1 61 ? 9.523 26.703 19.625 1 41.31 61 LEU B C 1
ATOM 2130 O O . LEU B 1 61 ? 9.828 26.344 18.469 1 41.31 61 LEU B O 1
ATOM 2134 N N . ARG B 1 62 ? 10.422 26.734 20.625 1 42.91 62 ARG B N 1
ATOM 2135 C CA . ARG B 1 62 ? 11.734 26.125 20.484 1 42.91 62 ARG B CA 1
ATOM 2136 C C . ARG B 1 62 ? 11.617 24.609 20.25 1 42.91 62 ARG B C 1
ATOM 2138 O O . ARG B 1 62 ? 12.367 24.047 19.453 1 42.91 62 ARG B O 1
ATOM 2145 N N . GLY B 1 63 ? 10.688 23.922 20.984 1 41.94 63 GLY B N 1
ATOM 2146 C CA . GLY B 1 63 ? 10.477 22.5 20.781 1 41.94 63 GLY B CA 1
ATOM 2147 C C . GLY B 1 63 ? 9.797 22.188 19.469 1 41.94 63 GLY B C 1
ATOM 2148 O O . GLY B 1 63 ? 10.086 21.156 18.844 1 41.94 63 GLY B O 1
ATOM 2149 N N . LEU B 1 64 ? 8.797 22.906 19.047 1 41.75 64 LEU B N 1
ATOM 2150 C CA . LEU B 1 64 ? 8.156 22.781 17.734 1 41.75 64 LEU B CA 1
ATOM 2151 C C . LEU B 1 64 ? 9.125 23.141 16.609 1 41.75 64 LEU B C 1
ATOM 2153 O O . LEU B 1 64 ? 9.094 22.531 15.547 1 41.75 64 LEU B O 1
ATOM 2157 N N . LEU B 1 65 ? 9.844 24.297 16.719 1 38.44 65 LEU B N 1
ATOM 2158 C CA . LEU B 1 65 ? 10.836 24.688 15.727 1 38.44 65 LEU B 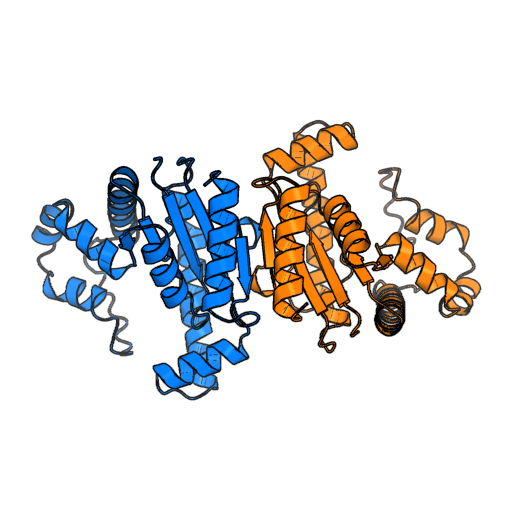CA 1
ATOM 2159 C C . LEU B 1 65 ? 12.109 23.859 15.875 1 38.44 65 LEU B C 1
ATOM 2161 O O . LEU B 1 65 ? 13.055 24.031 15.094 1 38.44 65 LEU B O 1
ATOM 2165 N N . ASN B 1 66 ? 12.461 23.375 17.109 1 37.53 66 ASN B N 1
ATOM 2166 C CA . ASN B 1 66 ? 13.742 22.688 17.219 1 37.53 66 ASN B CA 1
ATOM 2167 C C . ASN B 1 66 ? 13.789 21.438 16.328 1 37.53 66 ASN B C 1
ATOM 2169 O O . ASN B 1 66 ? 13.625 20.312 16.812 1 37.53 66 ASN B O 1
ATOM 2173 N N . VAL B 1 67 ? 13.164 21.453 15.273 1 35.84 67 VAL B N 1
ATOM 2174 C CA . VAL B 1 67 ? 13.508 20.406 14.312 1 35.84 67 VAL B CA 1
ATOM 2175 C C . VAL B 1 67 ? 15.023 20.328 14.148 1 35.84 67 VAL B C 1
ATOM 2177 O O . VAL B 1 67 ? 15.531 19.531 13.367 1 35.84 67 VAL B O 1
ATOM 2180 N N . GLN B 1 68 ? 15.82 21.453 14.25 1 33.19 68 GLN B N 1
ATOM 2181 C CA . GLN B 1 68 ? 17.203 21.297 13.805 1 33.19 68 GLN B CA 1
ATOM 2182 C C . GLN B 1 68 ? 17.953 20.281 14.68 1 33.19 68 GLN B C 1
ATOM 2184 O O . GLN B 1 68 ? 18.719 19.469 14.18 1 33.19 68 GLN B O 1
ATOM 2189 N N . THR B 1 69 ? 18.609 20.812 15.898 1 30.52 69 THR B N 1
ATOM 2190 C CA . THR B 1 69 ? 19.75 20.188 16.547 1 30.52 69 THR B CA 1
ATOM 2191 C C . THR B 1 69 ? 19.344 18.922 17.297 1 30.52 69 THR B C 1
ATOM 2193 O O . THR B 1 69 ? 18.312 18.906 17.969 1 30.52 69 THR B O 1
ATOM 2196 N N . PRO B 1 70 ? 19.953 17.719 16.953 1 31.34 70 PRO B N 1
ATOM 2197 C CA . PRO B 1 70 ? 19.922 16.422 17.625 1 31.34 70 PRO B CA 1
ATOM 2198 C C . PRO B 1 70 ? 20.016 16.562 19.141 1 31.34 70 PRO B C 1
ATOM 2200 O O . PRO B 1 70 ? 20.312 15.578 19.844 1 31.34 70 PRO B O 1
ATOM 2203 N N . HIS B 1 71 ? 20.312 17.75 19.766 1 30.5 71 HIS B N 1
ATOM 2204 C CA . HIS B 1 71 ? 20.703 17.531 21.156 1 30.5 71 HIS B CA 1
ATOM 2205 C C . HIS B 1 71 ? 19.609 16.797 21.922 1 30.5 71 HIS B C 1
ATOM 2207 O O . HIS B 1 71 ? 18.422 17.031 21.688 1 30.5 71 HIS B O 1
ATOM 2213 N N . PHE B 1 72 ? 20.062 15.648 22.656 1 30.34 72 PHE B N 1
ATOM 2214 C CA . PHE B 1 72 ? 19.641 14.594 23.578 1 30.34 72 PHE B CA 1
ATOM 2215 C C . PHE B 1 72 ? 18.812 15.172 24.734 1 30.34 72 PHE B C 1
ATOM 2217 O O . PHE B 1 72 ? 18.578 14.492 25.719 1 30.34 72 PHE B O 1
ATOM 2224 N N . MET B 1 73 ? 18.781 16.516 24.969 1 29.7 73 MET B N 1
ATOM 2225 C CA . MET B 1 73 ? 18.281 16.703 26.328 1 29.7 73 MET B CA 1
ATOM 2226 C C . MET B 1 73 ? 16.875 16.125 26.469 1 29.7 73 MET B C 1
ATOM 2228 O O . MET B 1 73 ? 15.953 16.531 25.75 1 29.7 73 MET B O 1
ATOM 2232 N N . GLY B 1 74 ? 16.781 14.891 26.953 1 31.58 74 GLY B N 1
ATOM 2233 C CA . GLY B 1 74 ? 15.688 14.141 27.531 1 31.58 74 GLY B CA 1
ATOM 2234 C C . GLY B 1 74 ? 14.789 14.984 28.422 1 31.58 74 GLY B C 1
ATOM 2235 O O . GLY B 1 74 ? 14.094 14.461 29.297 1 31.58 74 GLY B O 1
ATOM 2236 N N . GLY B 1 75 ? 15.117 16.297 28.562 1 32.09 75 GLY B N 1
ATOM 2237 C CA . GLY B 1 75 ? 14.359 16.828 29.688 1 32.09 75 GLY B CA 1
ATOM 2238 C C . GLY B 1 75 ? 12.859 16.609 29.547 1 32.09 75 GLY B C 1
ATOM 2239 O O . GLY B 1 75 ? 12.359 16.406 28.438 1 32.09 75 GLY B O 1
ATOM 2240 N N . ASN B 1 76 ? 12.32 15.961 30.594 1 32.78 76 ASN B N 1
ATOM 2241 C CA . ASN B 1 76 ? 10.945 15.891 31.078 1 32.78 76 ASN B CA 1
ATOM 2242 C C . ASN B 1 76 ? 10.227 17.234 30.922 1 32.78 76 ASN B C 1
ATOM 2244 O O . ASN B 1 76 ? 10.117 18 31.891 1 32.78 76 ASN B O 1
ATOM 2248 N N . LEU B 1 77 ? 10.805 18.016 30.125 1 33.53 77 LEU B N 1
ATOM 2249 C CA . LEU B 1 77 ? 10.133 19.312 30.062 1 33.53 77 LEU B CA 1
ATOM 2250 C C . LEU B 1 77 ? 8.633 19.141 29.859 1 33.53 77 LEU B C 1
ATOM 2252 O O . LEU B 1 77 ? 7.918 20.109 29.578 1 33.53 77 LEU B O 1
ATOM 2256 N N . TYR B 1 78 ? 8.273 17.859 29.641 1 34.66 78 TYR B N 1
ATOM 2257 C CA . TYR B 1 78 ? 6.828 17.719 29.766 1 34.66 78 TYR B CA 1
ATOM 2258 C C . TYR B 1 78 ? 6.367 18.062 31.172 1 34.66 78 TYR B C 1
ATOM 2260 O O . TYR B 1 78 ? 5.867 17.203 31.906 1 34.66 78 TYR B O 1
ATOM 2268 N N . GLY B 1 79 ? 7.09 18.672 31.828 1 34.31 79 GLY B N 1
ATOM 2269 C CA . GLY B 1 79 ? 6.418 19 33.062 1 34.31 79 GLY B CA 1
ATOM 2270 C C . GLY B 1 79 ? 5.035 19.594 32.875 1 34.31 79 GLY B C 1
ATOM 2271 O O . GLY B 1 79 ? 4.277 19.766 33.812 1 34.31 79 GLY B O 1
ATOM 2272 N N . SER B 1 80 ? 4.93 20.766 32.031 1 39.81 80 SER B N 1
ATOM 2273 C CA . SER B 1 80 ? 3.584 21.312 31.906 1 39.81 80 SER B CA 1
ATOM 2274 C C . SER B 1 80 ? 2.645 20.297 31.25 1 39.81 80 SER B C 1
ATOM 2276 O O . SER B 1 80 ? 3.092 19.391 30.562 1 39.81 80 SER B O 1
ATOM 2278 N N . ASN B 1 81 ? 1.348 20.031 31.734 1 41.97 81 ASN B N 1
ATOM 2279 C CA . ASN B 1 81 ? 0.218 19.156 31.438 1 41.97 81 ASN B CA 1
ATOM 2280 C C . ASN B 1 81 ? -0.034 19.078 29.922 1 41.97 81 ASN B C 1
ATOM 2282 O O . ASN B 1 81 ? -1.137 18.734 29.5 1 41.97 81 ASN B O 1
ATOM 2286 N N . PHE B 1 82 ? 0.634 19.797 29.141 1 50.03 82 PHE B N 1
ATOM 2287 C CA . PHE B 1 82 ? 0.291 19.656 27.734 1 50.03 82 PHE B CA 1
ATOM 2288 C C . PHE B 1 82 ? 0.581 18.234 27.234 1 50.03 82 PHE B C 1
ATOM 2290 O O . PHE B 1 82 ? 1.74 17.875 27.047 1 50.03 82 PHE B O 1
ATOM 2297 N N . SER B 1 83 ? -0.283 17.266 27.516 1 64.88 83 SER B N 1
ATOM 2298 C CA . SER B 1 83 ? -0.227 15.852 27.188 1 64.88 83 SER B CA 1
ATOM 2299 C C . SER B 1 83 ? -0.305 15.641 25.672 1 64.88 83 SER B C 1
ATOM 2301 O O . SER B 1 83 ? -0.758 16.516 24.938 1 64.88 83 SER B O 1
ATOM 2303 N N . GLN B 1 84 ? 0.533 14.859 25.125 1 75.19 84 GLN B N 1
ATOM 2304 C CA . GLN B 1 84 ? 0.388 14.344 23.766 1 75.19 84 GLN B CA 1
ATOM 2305 C C . GLN B 1 84 ? -1.078 14.305 23.344 1 75.19 84 GLN B C 1
ATOM 2307 O O . GLN B 1 84 ? -1.404 14.586 22.188 1 75.19 84 GLN B O 1
ATOM 2312 N N . GLU B 1 85 ? -1.855 14.273 24.297 1 81.06 85 GLU B N 1
ATOM 2313 C CA . GLU B 1 85 ? -3.291 14.211 24.031 1 81.06 85 GLU B CA 1
ATOM 2314 C C . GLU B 1 85 ? -3.852 15.586 23.688 1 81.06 85 GLU B C 1
ATOM 2316 O O . GLU B 1 85 ? -4.699 15.711 22.797 1 81.06 85 GLU B O 1
ATOM 2321 N N . SER B 1 86 ? -3.406 16.562 24.406 1 79.06 86 SER B N 1
ATOM 2322 C CA . SER B 1 86 ? -3.867 17.906 24.125 1 79.06 86 SER B CA 1
ATOM 2323 C C . SER B 1 86 ? -3.412 18.375 22.75 1 79.06 86 SER B C 1
ATOM 2325 O O . SER B 1 86 ? -4.18 19 22 1 79.06 86 SER B O 1
ATOM 2327 N N . LEU B 1 87 ? -2.205 18.078 22.453 1 79.19 87 LEU B N 1
ATOM 2328 C CA . LEU B 1 87 ? -1.676 18.438 21.141 1 79.19 87 LEU B CA 1
ATOM 2329 C C . LEU B 1 87 ? -2.469 17.766 20.031 1 79.19 87 LEU B C 1
ATOM 2331 O O . LEU B 1 87 ? -2.791 18.391 19.016 1 79.19 87 LEU B O 1
ATOM 2335 N N . PHE B 1 88 ? -2.799 16.531 20.219 1 86.56 88 PHE B N 1
ATOM 2336 C CA . PHE B 1 88 ? -3.592 15.797 19.234 1 86.56 88 PHE B CA 1
ATOM 2337 C C . PHE B 1 88 ? -4.949 16.453 19.031 1 86.56 88 PHE B C 1
ATOM 2339 O O . PHE B 1 88 ? -5.41 16.594 17.891 1 86.56 88 PHE B O 1
ATOM 2346 N N . LYS B 1 89 ? -5.512 16.812 20.125 1 87.69 89 LYS B N 1
ATOM 2347 C CA . LYS B 1 89 ? -6.824 17.438 20.031 1 87.69 89 LYS B CA 1
ATOM 2348 C C . LYS B 1 89 ? -6.754 18.75 19.25 1 87.69 89 LYS B C 1
ATOM 2350 O O . LYS B 1 89 ? -7.594 19.016 18.391 1 87.69 89 LYS B O 1
ATOM 2355 N N . PHE B 1 90 ? -5.75 19.516 19.578 1 83.19 90 PHE B N 1
ATOM 2356 C CA . PHE B 1 90 ? -5.59 20.797 18.906 1 83.19 90 PHE B CA 1
ATOM 2357 C C . PHE B 1 90 ? -5.324 20.594 17.422 1 83.19 90 PHE B C 1
ATOM 2359 O O . PHE B 1 90 ? -5.895 21.297 16.578 1 83.19 90 PHE B O 1
ATOM 2366 N N . GLN B 1 91 ? -4.449 19.719 17.109 1 86.31 91 GLN B N 1
ATOM 2367 C CA . GLN B 1 91 ? -4.156 19.422 15.719 1 86.31 91 GLN B CA 1
ATOM 2368 C C . GLN B 1 91 ? -5.383 18.875 15 1 86.31 91 GLN B C 1
ATOM 2370 O O . GLN B 1 91 ? -5.637 19.203 13.844 1 86.31 91 GLN B O 1
ATOM 2375 N N . SER B 1 92 ? -6.145 18.016 15.672 1 92.12 92 SER B N 1
ATOM 2376 C CA . SER B 1 92 ? -7.371 17.469 15.109 1 92.12 92 SER B CA 1
ATOM 2377 C C . SER B 1 92 ? -8.352 18.578 14.734 1 92.12 92 SER B C 1
ATOM 2379 O O . SER B 1 92 ? -8.922 18.562 13.641 1 92.12 92 SER B O 1
ATOM 2381 N N . ASP B 1 93 ? -8.461 19.547 15.648 1 90.25 93 ASP B N 1
ATOM 2382 C CA . ASP B 1 93 ? -9.359 20.672 15.398 1 90.25 93 ASP B CA 1
ATOM 2383 C C . ASP B 1 93 ? -8.891 21.5 14.203 1 90.25 93 ASP B C 1
ATOM 2385 O O . ASP B 1 93 ? -9.695 21.906 13.367 1 90.25 93 ASP B O 1
ATOM 2389 N N . ALA B 1 94 ? -7.652 21.766 14.172 1 90 94 ALA B N 1
ATOM 2390 C CA . ALA B 1 94 ? -7.078 22.531 13.07 1 90 94 ALA B CA 1
ATOM 2391 C C . ALA B 1 94 ? -7.277 21.828 11.734 1 90 94 ALA B C 1
ATOM 2393 O O . ALA B 1 94 ? -7.594 22.453 10.727 1 90 94 ALA B O 1
ATOM 2394 N N . ILE B 1 95 ? -7.105 20.5 11.703 1 94.75 95 ILE B N 1
ATOM 2395 C CA . ILE B 1 95 ? -7.262 19.688 10.508 1 94.75 95 ILE B CA 1
ATOM 2396 C C . ILE B 1 95 ? -8.711 19.734 10.039 1 94.75 95 ILE B C 1
ATOM 2398 O O . ILE B 1 95 ? -8.984 19.953 8.859 1 94.75 95 ILE B O 1
ATOM 2402 N N . GLN B 1 96 ? -9.57 19.609 10.961 1 94.94 96 GLN B N 1
ATOM 2403 C CA . GLN B 1 96 ? -10.992 19.625 10.633 1 94.94 96 GLN B CA 1
ATOM 2404 C C . GLN B 1 96 ? -11.406 20.984 10.07 1 94.94 96 GLN B C 1
ATOM 2406 O O . GLN B 1 96 ? -12.141 21.062 9.078 1 94.94 96 GLN B O 1
ATOM 2411 N N . LYS B 1 97 ? -10.93 22 10.719 1 91.94 97 LYS B N 1
ATOM 2412 C CA . LYS B 1 97 ? -11.25 23.359 10.266 1 91.94 97 LYS B CA 1
ATOM 2413 C C . LYS B 1 97 ? -10.719 23.594 8.852 1 91.94 97 LYS B C 1
ATOM 2415 O O . LYS B 1 97 ? -11.461 24.062 7.977 1 91.94 97 LYS B O 1
ATOM 2420 N N . ALA B 1 98 ? -9.5 23.281 8.633 1 92.75 98 ALA B N 1
ATOM 2421 C CA . ALA B 1 98 ? -8.883 23.484 7.324 1 92.75 98 ALA B CA 1
ATOM 2422 C C . ALA B 1 98 ? -9.625 22.703 6.246 1 92.75 98 ALA B C 1
ATOM 2424 O O . ALA B 1 98 ? -9.914 23.234 5.172 1 92.75 98 ALA B O 1
ATOM 2425 N N . ALA B 1 99 ? -9.969 21.453 6.543 1 94.75 99 ALA B N 1
ATOM 2426 C CA . ALA B 1 99 ? -10.633 20.578 5.594 1 94.75 99 ALA B CA 1
ATOM 2427 C C . ALA B 1 99 ? -12.031 21.078 5.254 1 94.75 99 ALA B C 1
ATOM 2429 O O . ALA B 1 99 ? -12.539 20.828 4.16 1 94.75 99 ALA B O 1
ATOM 2430 N N . SER B 1 100 ? -12.633 21.781 6.18 1 94.06 100 SER B N 1
ATOM 2431 C CA . SER B 1 100 ? -13.977 22.328 5.957 1 94.06 100 SER B CA 1
ATOM 2432 C C . SER B 1 100 ? -13.93 23.594 5.109 1 94.06 100 SER B C 1
ATOM 2434 O O . SER B 1 100 ? -14.93 23.984 4.508 1 94.06 100 SER B O 1
ATOM 2436 N N . GLU B 1 101 ? -12.75 24.156 5.02 1 93 101 GLU B N 1
ATOM 2437 C CA . GLU B 1 101 ? -12.656 25.453 4.383 1 93 101 GLU B CA 1
ATOM 2438 C C . GLU B 1 101 ? -12.195 25.328 2.932 1 93 101 GLU B C 1
ATOM 2440 O O . GLU B 1 101 ? -12.391 26.25 2.131 1 93 101 GLU B O 1
ATOM 2445 N N . GLY B 1 102 ? -11.508 24.266 2.615 1 95.5 102 GLY B N 1
ATOM 2446 C CA . GLY B 1 102 ? -11.008 24.125 1.257 1 95.5 102 GLY B CA 1
ATOM 2447 C C . GLY B 1 102 ? -10.234 22.844 1.034 1 95.5 102 GLY B C 1
ATOM 2448 O O . GLY B 1 102 ? -10.164 21.984 1.926 1 95.5 102 GLY B O 1
ATOM 2449 N N . SER B 1 103 ? -9.734 22.703 -0.213 1 97.69 103 SER B N 1
ATOM 2450 C CA . SER B 1 103 ? -8.906 21.547 -0.545 1 97.69 103 SER B CA 1
ATOM 2451 C C . SER B 1 103 ? -7.582 21.578 0.209 1 97.69 103 SER B C 1
ATOM 2453 O O . SER B 1 103 ? -6.98 22.641 0.374 1 97.69 103 SER B O 1
ATOM 2455 N N . CYS B 1 104 ? -7.164 20.391 0.66 1 97.56 104 CYS B N 1
ATOM 2456 C CA . CYS B 1 104 ? -5.98 20.312 1.51 1 97.56 104 CYS B CA 1
ATOM 2457 C C . CYS B 1 104 ? -5.164 19.078 1.192 1 97.56 104 CYS B C 1
ATOM 2459 O O . CYS B 1 104 ? -5.715 18.047 0.783 1 97.56 104 CYS B O 1
ATOM 2461 N N . VAL B 1 105 ? -3.881 19.203 1.349 1 98.5 105 VAL B N 1
ATOM 2462 C CA . VAL B 1 105 ? -2.969 18.078 1.479 1 98.5 105 VAL B CA 1
ATOM 2463 C C . VAL B 1 105 ? -2.383 18.047 2.887 1 98.5 105 VAL B C 1
ATOM 2465 O O . VAL B 1 105 ? -1.692 18.984 3.303 1 98.5 105 VAL B O 1
ATOM 2468 N N . PHE B 1 106 ? -2.656 17.016 3.623 1 97.81 106 PHE B N 1
ATOM 2469 C CA . PHE B 1 106 ? -2.123 16.844 4.969 1 97.81 106 PHE B CA 1
ATOM 2470 C C . PHE B 1 106 ? -0.998 15.812 4.984 1 97.81 106 PHE B C 1
ATOM 2472 O O . PHE B 1 106 ? -1.166 14.695 4.492 1 97.81 106 PHE B O 1
ATOM 2479 N N . MET B 1 107 ? 0.116 16.172 5.551 1 96.94 107 MET B N 1
ATOM 2480 C CA . MET B 1 107 ? 1.255 15.266 5.668 1 96.94 107 MET B CA 1
ATOM 2481 C C . MET B 1 107 ? 1.269 14.586 7.027 1 96.94 107 MET B C 1
ATOM 2483 O O . MET B 1 107 ? 1.918 15.062 7.961 1 96.94 107 MET B O 1
ATOM 2487 N N . GLY B 1 108 ? 0.561 13.477 7.059 1 95.31 108 GLY B N 1
ATOM 2488 C CA . GLY B 1 108 ? 0.542 12.719 8.297 1 95.31 108 GLY B CA 1
ATOM 2489 C C . GLY B 1 108 ? -0.391 13.297 9.336 1 95.31 108 GLY B C 1
ATOM 2490 O O . GLY B 1 108 ? -1.507 13.711 9.023 1 95.31 108 GLY B O 1
ATOM 2491 N N . ARG B 1 109 ? -0.03 12.961 10.68 1 92.31 109 ARG B N 1
ATOM 2492 C CA . ARG B 1 109 ? -0.728 13.492 11.852 1 92.31 109 ARG B CA 1
ATOM 2493 C C . ARG B 1 109 ? -2.119 12.883 11.977 1 92.31 109 ARG B C 1
ATOM 2495 O O . ARG B 1 109 ? -3.061 13.555 12.406 1 92.31 109 ARG B O 1
ATOM 2502 N N . CYS B 1 110 ? -2.262 11.727 11.438 1 96 110 CYS B N 1
ATOM 2503 C CA . CYS B 1 110 ? -3.492 10.953 11.57 1 96 110 CYS B CA 1
ATOM 2504 C C . CYS B 1 110 ? -4.66 11.664 10.898 1 96 110 CYS B C 1
ATOM 2506 O O . CYS B 1 110 ? -5.812 11.484 11.289 1 96 110 CYS B O 1
ATOM 2508 N N . ALA B 1 111 ? -4.344 12.461 9.938 1 97.44 111 ALA B N 1
ATOM 2509 C CA . ALA B 1 111 ? -5.402 13.203 9.258 1 97.44 111 ALA B CA 1
ATOM 2510 C C . ALA B 1 111 ? -6.41 12.25 8.617 1 97.44 111 ALA B C 1
ATOM 2512 O O . ALA B 1 111 ? -7.605 12.555 8.555 1 97.44 111 ALA B O 1
ATOM 2513 N N . ASP B 1 112 ? -5.918 11.109 8.109 1 97.81 112 ASP B N 1
ATOM 2514 C CA . ASP B 1 112 ? -6.812 10.125 7.512 1 97.81 112 ASP B CA 1
ATOM 2515 C C . ASP B 1 112 ? -7.844 9.633 8.523 1 97.81 112 ASP B C 1
ATOM 2517 O O . ASP B 1 112 ? -9.008 9.414 8.18 1 97.81 112 ASP B O 1
ATOM 2521 N N . TYR B 1 113 ? -7.41 9.492 9.734 1 97.44 113 TYR B N 1
ATOM 2522 C CA . TYR B 1 113 ? -8.305 9.055 10.797 1 97.44 113 TYR B CA 1
ATOM 2523 C C . TYR B 1 113 ? -9.203 10.203 11.258 1 97.44 113 TYR B C 1
ATOM 2525 O O . TYR B 1 113 ? -10.406 10.016 11.461 1 97.44 113 TYR B O 1
ATOM 2533 N N . ILE B 1 114 ? -8.609 11.344 11.469 1 96.94 114 ILE B N 1
ATOM 2534 C CA . ILE B 1 114 ? -9.344 12.516 11.938 1 96.94 114 ILE B CA 1
ATOM 2535 C C . ILE B 1 114 ? -10.477 12.836 10.969 1 96.94 114 ILE B C 1
ATOM 2537 O O . ILE B 1 114 ? -11.57 13.219 11.383 1 96.94 114 ILE B O 1
ATOM 2541 N N . LEU B 1 115 ? -10.203 12.664 9.703 1 97.88 115 LEU B N 1
ATOM 2542 C CA . LEU B 1 115 ? -11.156 13.055 8.664 1 97.88 115 LEU B CA 1
ATOM 2543 C C . LEU B 1 115 ? -11.875 11.836 8.102 1 97.88 115 LEU B C 1
ATOM 2545 O O . LEU B 1 115 ? -12.344 11.859 6.957 1 97.88 115 LEU B O 1
ATOM 2549 N N . ARG B 1 116 ? -11.969 10.711 8.797 1 96.56 116 ARG B N 1
ATOM 2550 C CA . ARG B 1 116 ? -12.445 9.414 8.32 1 96.56 116 ARG B CA 1
ATOM 2551 C C . ARG B 1 116 ? -13.906 9.5 7.887 1 96.56 116 ARG B C 1
ATOM 2553 O O . ARG B 1 116 ? -14.367 8.688 7.082 1 96.56 116 ARG B O 1
ATOM 2560 N N . ASP B 1 117 ? -14.664 10.555 8.359 1 95.38 117 ASP B N 1
ATOM 2561 C CA . ASP B 1 117 ? -16.078 10.648 8.047 1 95.38 117 ASP B CA 1
ATOM 2562 C C . ASP B 1 117 ? -16.328 11.547 6.836 1 95.38 117 ASP B C 1
ATOM 2564 O O . ASP B 1 117 ? -17.469 11.727 6.414 1 95.38 117 ASP B O 1
ATOM 2568 N N . PHE B 1 118 ? -15.281 12.086 6.305 1 95.62 118 PHE B N 1
ATOM 2569 C CA . PHE B 1 118 ? -15.391 12.898 5.098 1 95.62 118 PHE B CA 1
ATOM 2570 C C . PHE B 1 118 ? -15.406 12.023 3.854 1 95.62 118 PHE B C 1
ATOM 2572 O O . PHE B 1 118 ? -14.656 11.055 3.76 1 95.62 118 PHE B O 1
ATOM 2579 N N . GLU B 1 119 ? -16.188 12.312 2.898 1 93.19 119 GLU B N 1
ATOM 2580 C CA . GLU B 1 119 ? -16.344 11.516 1.687 1 93.19 119 GLU B CA 1
ATOM 2581 C C . GLU B 1 119 ? -15.312 11.914 0.626 1 93.19 119 GLU B C 1
ATOM 2583 O O . GLU B 1 119 ? -15.031 11.141 -0.29 1 93.19 119 GLU B O 1
ATOM 2588 N N . ASN B 1 120 ? -14.812 13.094 0.719 1 96.44 120 ASN B N 1
ATOM 2589 C CA . ASN B 1 120 ? -13.914 13.648 -0.285 1 96.44 120 ASN B CA 1
ATOM 2590 C C . ASN B 1 120 ? -12.453 13.5 0.137 1 96.44 120 ASN B C 1
ATOM 2592 O O . ASN B 1 120 ? -11.656 14.43 -0.026 1 96.44 120 ASN B O 1
ATOM 2596 N N . VAL B 1 121 ? -12.117 12.383 0.719 1 97.75 121 VAL B N 1
ATOM 2597 C CA . VAL B 1 121 ? -10.773 12.148 1.241 1 97.75 121 VAL B CA 1
ATOM 2598 C C . VAL B 1 121 ? -10.117 11.008 0.477 1 97.75 121 VAL B C 1
ATOM 2600 O O . VAL B 1 121 ? -10.758 10.008 0.166 1 97.75 121 VAL B O 1
ATOM 2603 N N . VAL B 1 122 ? -8.875 11.195 0.167 1 98.5 122 VAL B N 1
ATOM 2604 C CA . VAL B 1 122 ? -8.023 10.125 -0.347 1 98.5 122 VAL B CA 1
ATOM 2605 C C . VAL B 1 122 ? -6.797 9.961 0.547 1 98.5 122 VAL B C 1
ATOM 2607 O O . VAL B 1 122 ? -6.152 10.945 0.91 1 98.5 122 VAL B O 1
ATOM 2610 N N . ASN B 1 123 ? -6.523 8.773 0.972 1 98.75 123 ASN B N 1
ATOM 2611 C CA . ASN B 1 123 ? -5.375 8.438 1.803 1 98.75 123 ASN B CA 1
ATOM 2612 C C . ASN B 1 123 ? -4.301 7.707 1.003 1 98.75 123 ASN B C 1
ATOM 2614 O O . ASN B 1 123 ? -4.543 6.617 0.482 1 98.75 123 ASN B O 1
ATOM 2618 N N . VAL B 1 124 ? -3.137 8.273 0.881 1 98.88 124 VAL B N 1
ATOM 2619 C CA . VAL B 1 124 ? -2.061 7.664 0.108 1 98.88 124 VAL B CA 1
ATOM 2620 C C . VAL B 1 124 ? -0.849 7.43 1.006 1 98.88 124 VAL B C 1
ATOM 2622 O O . VAL B 1 124 ? -0.677 8.109 2.02 1 98.88 124 VAL B O 1
ATOM 2625 N N . PHE B 1 125 ? -0.035 6.438 0.686 1 98.94 125 PHE B N 1
ATOM 2626 C CA . PHE B 1 125 ? 1.207 6.141 1.39 1 98.94 125 PHE B CA 1
ATOM 2627 C C . PHE B 1 125 ? 2.363 5.988 0.407 1 98.94 125 PHE B C 1
ATOM 2629 O O . PHE B 1 125 ? 2.268 5.23 -0.561 1 98.94 125 PHE B O 1
ATOM 2636 N N . ILE B 1 126 ? 3.396 6.738 0.666 1 98.94 126 ILE B N 1
ATOM 2637 C CA . ILE B 1 126 ? 4.535 6.758 -0.244 1 98.94 126 ILE B CA 1
ATOM 2638 C C . ILE B 1 126 ? 5.688 5.953 0.356 1 98.94 126 ILE B C 1
ATOM 2640 O O . ILE B 1 126 ? 6.113 6.211 1.483 1 98.94 126 ILE B O 1
ATOM 2644 N N . THR B 1 127 ? 6.145 4.969 -0.377 1 98.88 127 THR B N 1
ATOM 2645 C CA . THR B 1 127 ? 7.281 4.145 0.016 1 98.88 127 THR B CA 1
ATOM 2646 C C . THR B 1 127 ? 8.438 4.309 -0.972 1 98.88 127 THR B C 1
ATOM 2648 O O . THR B 1 127 ? 8.297 4.992 -1.988 1 98.88 127 THR B O 1
ATOM 2651 N N . ALA B 1 128 ? 9.531 3.791 -0.641 1 98.81 128 ALA B N 1
ATOM 2652 C CA . ALA B 1 128 ? 10.703 3.639 -1.499 1 98.81 128 ALA B CA 1
ATOM 2653 C C . ALA B 1 128 ? 11.648 2.572 -0.952 1 98.81 128 ALA B C 1
ATOM 2655 O O . ALA B 1 128 ? 11.562 2.199 0.22 1 98.81 128 ALA B O 1
ATOM 2656 N N . SER B 1 129 ? 12.523 2.119 -1.827 1 97.75 129 SER B N 1
ATOM 2657 C CA . SER B 1 129 ? 13.508 1.148 -1.359 1 97.75 129 SER B CA 1
ATOM 2658 C C . SER B 1 129 ? 14.406 1.746 -0.279 1 97.75 129 SER B C 1
ATOM 2660 O O . SER B 1 129 ? 14.672 2.949 -0.285 1 97.75 129 SER B O 1
ATOM 2662 N N . MET B 1 130 ? 14.867 0.903 0.607 1 97.81 130 MET B N 1
ATOM 2663 C CA . MET B 1 130 ? 15.734 1.371 1.684 1 97.81 130 MET B CA 1
ATOM 2664 C C . MET B 1 130 ? 17 1.998 1.123 1 97.81 130 MET B C 1
ATOM 2666 O O . MET B 1 130 ? 17.453 3.035 1.611 1 97.81 130 MET B O 1
ATOM 2670 N N . ASP B 1 131 ? 17.578 1.427 0.1 1 97.88 131 ASP B N 1
ATOM 2671 C CA . ASP B 1 131 ? 18.797 1.97 -0.499 1 97.88 131 ASP B CA 1
ATOM 2672 C C . ASP B 1 131 ? 18.562 3.385 -1.021 1 97.88 131 ASP B C 1
ATOM 2674 O O . ASP B 1 131 ? 19.391 4.277 -0.795 1 97.88 131 ASP B O 1
ATOM 2678 N N . PHE B 1 132 ? 17.5 3.574 -1.694 1 98.25 132 PHE B N 1
ATOM 2679 C CA . PHE B 1 132 ? 17.125 4.891 -2.205 1 98.25 132 PHE B CA 1
ATOM 2680 C C . PHE B 1 132 ? 17 5.895 -1.068 1 98.25 132 PHE B C 1
ATOM 2682 O O . PHE B 1 132 ? 17.562 6.992 -1.137 1 98.25 132 PHE B O 1
ATOM 2689 N N . ARG B 1 133 ? 16.344 5.512 -0.021 1 98.81 133 ARG B N 1
ATOM 2690 C CA . ARG B 1 133 ? 16.047 6.395 1.104 1 98.81 133 ARG B CA 1
ATOM 2691 C C . ARG B 1 133 ? 17.312 6.723 1.89 1 98.81 133 ARG B C 1
ATOM 2693 O O . ARG B 1 133 ? 17.531 7.871 2.283 1 98.81 133 ARG B O 1
ATOM 2700 N N . VAL B 1 134 ? 18.125 5.742 2.088 1 98.81 134 VAL B N 1
ATOM 2701 C CA . VAL B 1 134 ? 19.391 5.949 2.783 1 98.81 134 VAL B CA 1
ATOM 2702 C C . VAL B 1 134 ? 20.266 6.93 2 1 98.81 134 VAL B C 1
ATOM 2704 O O . VAL B 1 134 ? 20.906 7.812 2.586 1 98.81 134 VAL B O 1
ATOM 2707 N N . ASP B 1 135 ? 20.297 6.809 0.719 1 98.5 135 ASP B N 1
ATOM 2708 C CA . ASP B 1 135 ? 21.062 7.723 -0.122 1 98.5 135 ASP B CA 1
ATOM 2709 C C . ASP B 1 135 ? 20.562 9.156 0.034 1 98.5 135 ASP B C 1
ATOM 2711 O O . ASP B 1 135 ? 21.359 10.078 0.193 1 98.5 135 ASP B O 1
ATOM 2715 N N . ILE B 1 136 ? 19.297 9.336 0.009 1 98.44 136 ILE B N 1
ATOM 2716 C CA . ILE B 1 136 ? 18.688 10.656 0.128 1 98.44 136 ILE B CA 1
ATOM 2717 C C . ILE B 1 136 ? 18.984 11.242 1.504 1 98.44 136 ILE B C 1
ATOM 2719 O O . ILE B 1 136 ? 19.469 12.375 1.611 1 98.44 136 ILE B O 1
ATOM 2723 N N . VAL B 1 137 ? 18.766 10.484 2.543 1 98.44 137 VAL B N 1
ATOM 2724 C CA . VAL B 1 137 ? 18.906 10.969 3.912 1 98.44 137 VAL B CA 1
ATOM 2725 C C . VAL B 1 137 ? 20.391 11.25 4.203 1 98.44 137 VAL B C 1
ATOM 2727 O O . VAL B 1 137 ? 20.719 12.234 4.867 1 98.44 137 VAL B O 1
ATOM 2730 N N . SER B 1 138 ? 21.234 10.375 3.67 1 98.62 138 SER B N 1
ATOM 2731 C CA . SER B 1 138 ? 22.672 10.586 3.83 1 98.62 138 SER B CA 1
ATOM 2732 C C . SER B 1 138 ? 23.109 11.93 3.25 1 98.62 138 SER B C 1
ATOM 2734 O O . SER B 1 138 ? 23.828 12.688 3.896 1 98.62 138 SER B O 1
ATOM 2736 N N . LYS B 1 139 ? 22.609 12.234 2.117 1 98 139 LYS B N 1
ATOM 2737 C CA . LYS B 1 139 ? 22.984 13.461 1.418 1 98 139 LYS B CA 1
ATOM 2738 C C . LYS B 1 139 ? 22.391 14.688 2.107 1 98 139 LYS B C 1
ATOM 2740 O O . LYS B 1 139 ? 23.094 15.672 2.352 1 98 139 LYS B O 1
ATOM 2745 N N . VAL B 1 140 ? 21.172 14.609 2.459 1 96.88 140 VAL B N 1
ATOM 2746 C CA . VAL B 1 140 ? 20.453 15.758 3.004 1 96.88 140 VAL B CA 1
ATOM 2747 C C . VAL B 1 140 ? 20.953 16.062 4.414 1 96.88 140 VAL B C 1
ATOM 2749 O O . VAL B 1 140 ? 21.125 17.219 4.785 1 96.88 140 VAL B O 1
ATOM 2752 N N . LYS B 1 141 ? 21.203 15 5.145 1 97.12 141 LYS B N 1
ATOM 2753 C CA . LYS B 1 141 ? 21.562 15.188 6.547 1 97.12 141 LYS B CA 1
ATOM 2754 C C . LYS B 1 141 ? 23.062 15.078 6.758 1 97.12 141 LYS B C 1
ATOM 2756 O O . LYS B 1 141 ? 23.547 15.258 7.875 1 97.12 141 LYS B O 1
ATOM 2761 N N . GLN B 1 142 ? 23.75 14.812 5.688 1 97.69 142 GLN B N 1
ATOM 2762 C CA . GLN B 1 142 ? 25.203 14.656 5.754 1 97.69 142 GLN B CA 1
ATOM 2763 C C . GLN B 1 142 ? 25.594 13.594 6.773 1 97.69 142 GLN B C 1
ATOM 2765 O O . GLN B 1 142 ? 26.406 13.852 7.672 1 97.69 142 GLN B O 1
ATOM 2770 N N . LEU B 1 143 ? 25.047 12.43 6.629 1 98.31 143 LEU B N 1
ATOM 2771 C CA . LEU B 1 143 ? 25.312 11.25 7.453 1 98.31 143 LEU B CA 1
ATOM 2772 C C . LEU B 1 143 ? 25.875 10.117 6.613 1 98.31 143 LEU B C 1
ATOM 2774 O O . LEU B 1 143 ? 25.703 10.086 5.395 1 98.31 143 LEU B O 1
ATOM 2778 N N . ASP B 1 144 ? 26.578 9.266 7.27 1 98.25 144 ASP B N 1
ATOM 2779 C CA . ASP B 1 144 ? 26.938 8.055 6.551 1 98.25 144 ASP B CA 1
ATOM 2780 C C . ASP B 1 144 ? 25.734 7.109 6.434 1 98.25 144 ASP B C 1
ATOM 2782 O O . ASP B 1 144 ? 24.688 7.348 7.035 1 98.25 144 ASP B O 1
ATOM 2786 N N . ALA B 1 145 ? 25.922 6.059 5.668 1 98.31 145 ALA B N 1
ATOM 2787 C CA . ALA B 1 145 ? 24.812 5.168 5.328 1 98.31 145 ALA B CA 1
ATOM 2788 C C . ALA B 1 145 ? 24.234 4.508 6.578 1 98.31 145 ALA B C 1
ATOM 2790 O O . ALA B 1 145 ? 23.016 4.375 6.715 1 98.31 145 ALA B O 1
ATOM 2791 N N . GLU B 1 146 ? 25.031 4.137 7.434 1 98.5 146 GLU B N 1
ATOM 2792 C CA . GLU B 1 146 ? 24.578 3.453 8.641 1 98.5 146 GLU B CA 1
ATOM 2793 C C . GLU B 1 146 ? 23.781 4.391 9.547 1 98.5 146 GLU B C 1
ATOM 2795 O O . GLU B 1 146 ? 22.719 4.023 10.047 1 98.5 146 GLU B O 1
ATOM 2800 N N . GLN B 1 147 ? 24.344 5.512 9.75 1 98.56 147 GLN B N 1
ATOM 2801 C CA . GLN B 1 147 ? 23.656 6.512 10.555 1 98.56 147 GLN B CA 1
ATOM 2802 C C . GLN B 1 147 ? 22.328 6.922 9.914 1 98.56 147 GLN B C 1
ATOM 2804 O O . GLN B 1 147 ? 21.328 7.125 10.617 1 98.56 147 GLN B O 1
ATOM 2809 N N . ALA B 1 148 ? 22.344 7.051 8.672 1 98.62 148 ALA B N 1
ATOM 2810 C CA . ALA B 1 148 ? 21.125 7.391 7.941 1 98.62 148 ALA B CA 1
ATOM 2811 C C . ALA B 1 148 ? 20.062 6.316 8.133 1 98.62 148 ALA B C 1
ATOM 2813 O O . ALA B 1 148 ? 18.891 6.633 8.398 1 98.62 148 ALA B O 1
ATOM 2814 N N . ARG B 1 149 ? 20.422 5.105 7.98 1 98.62 149 ARG B N 1
ATOM 2815 C CA . ARG B 1 149 ? 19.5 3.992 8.164 1 98.62 149 ARG B CA 1
ATOM 2816 C C . ARG B 1 149 ? 18.906 4.008 9.57 1 98.62 149 ARG B C 1
ATOM 2818 O O . ARG B 1 149 ? 17.703 3.844 9.742 1 98.62 149 ARG B O 1
ATOM 2825 N N . LYS B 1 150 ? 19.703 4.219 10.531 1 98.5 150 LYS B N 1
ATOM 2826 C CA . LYS B 1 150 ? 19.25 4.266 11.922 1 98.5 150 LYS B CA 1
ATOM 2827 C C . LYS B 1 150 ? 18.266 5.406 12.141 1 98.5 150 LYS B C 1
ATOM 2829 O O . LYS B 1 150 ? 17.266 5.246 12.844 1 98.5 150 LYS B O 1
ATOM 2834 N N . LEU B 1 151 ? 18.625 6.492 11.562 1 98.06 151 LEU B N 1
ATOM 2835 C CA . LEU B 1 151 ? 17.734 7.645 11.68 1 98.06 151 LEU B CA 1
ATOM 2836 C C . LEU B 1 151 ? 16.375 7.348 11.062 1 98.06 151 LEU B C 1
ATOM 2838 O O . LEU B 1 151 ? 15.336 7.652 11.656 1 98.06 151 LEU B O 1
ATOM 2842 N N . ILE B 1 152 ? 16.359 6.758 9.891 1 98.56 152 ILE B N 1
ATOM 2843 C CA . ILE B 1 152 ? 15.125 6.395 9.203 1 98.56 152 ILE B CA 1
ATOM 2844 C C . ILE B 1 152 ? 14.281 5.48 10.094 1 98.56 152 ILE B C 1
ATOM 2846 O O . ILE B 1 152 ? 13.102 5.746 10.328 1 98.56 152 ILE B O 1
ATOM 2850 N N . GLU B 1 153 ? 14.883 4.492 10.586 1 98.38 153 GLU B N 1
ATOM 2851 C CA . GLU B 1 153 ? 14.188 3.506 11.414 1 98.38 153 GLU B CA 1
ATOM 2852 C C . GLU B 1 153 ? 13.641 4.141 12.688 1 98.38 153 GLU B C 1
ATOM 2854 O O . GLU B 1 153 ? 12.516 3.84 13.102 1 98.38 153 GLU B O 1
ATOM 2859 N N . HIS B 1 154 ? 14.406 5 13.242 1 97.75 154 HIS B N 1
ATOM 2860 C CA . HIS B 1 154 ? 14 5.676 14.469 1 97.75 154 HIS B CA 1
ATOM 2861 C C . HIS B 1 154 ? 12.781 6.562 14.242 1 97.75 154 HIS B C 1
ATOM 2863 O O . HIS B 1 154 ? 11.805 6.48 14.977 1 97.75 154 HIS B O 1
ATOM 2869 N N . VAL B 1 155 ? 12.883 7.352 13.258 1 97 155 VAL B N 1
ATOM 2870 C CA . VAL B 1 155 ? 11.797 8.281 12.953 1 97 155 VAL B CA 1
ATOM 2871 C C . VAL B 1 155 ? 10.539 7.5 12.586 1 97 155 VAL B C 1
ATOM 2873 O O . VAL B 1 155 ? 9.445 7.828 13.039 1 97 155 VAL B O 1
ATOM 2876 N N . GLU B 1 156 ? 10.68 6.496 11.844 1 98 156 GLU B N 1
ATOM 2877 C CA . GLU B 1 156 ? 9.531 5.723 11.391 1 98 156 GLU B CA 1
ATOM 2878 C C . GLU B 1 156 ? 8.906 4.934 12.547 1 98 156 GLU B C 1
ATOM 2880 O O . GLU B 1 156 ? 7.691 4.742 12.586 1 98 156 GLU B O 1
ATOM 2885 N N . ALA B 1 157 ? 9.734 4.48 13.43 1 97.62 157 ALA B N 1
ATOM 2886 C CA . ALA B 1 157 ? 9.203 3.82 14.625 1 97.62 157 ALA B CA 1
ATOM 2887 C C . ALA B 1 157 ? 8.312 4.766 15.422 1 97.62 157 ALA B C 1
ATOM 2889 O O . ALA B 1 157 ? 7.242 4.367 15.891 1 97.62 157 ALA B O 1
ATOM 2890 N N . ARG B 1 158 ? 8.711 5.969 15.523 1 95.38 158 ARG B N 1
ATOM 2891 C CA . ARG B 1 158 ? 7.926 6.973 16.234 1 95.38 158 ARG B CA 1
ATOM 2892 C C . ARG B 1 158 ? 6.633 7.289 15.484 1 95.38 158 ARG B C 1
ATOM 2894 O O . ARG B 1 158 ? 5.574 7.426 16.109 1 95.38 158 ARG B O 1
ATOM 2901 N N . ARG B 1 159 ? 6.742 7.398 14.195 1 96.06 159 ARG B N 1
ATOM 2902 C CA . ARG B 1 159 ? 5.555 7.641 13.383 1 96.06 159 ARG B CA 1
ATOM 2903 C C . ARG B 1 159 ? 4.551 6.5 13.531 1 96.06 159 ARG B C 1
ATOM 2905 O O . ARG B 1 159 ? 3.352 6.742 13.695 1 96.06 159 ARG B O 1
ATOM 2912 N N . ALA B 1 160 ? 5.055 5.348 13.477 1 97.88 160 ALA B N 1
ATOM 2913 C CA . ALA B 1 160 ? 4.199 4.172 13.594 1 97.88 160 ALA B CA 1
ATOM 2914 C C . ALA B 1 160 ? 3.529 4.113 14.961 1 97.88 160 ALA B C 1
ATOM 2916 O O . ALA B 1 160 ? 2.326 3.855 15.062 1 97.88 160 ALA B O 1
ATOM 2917 N N . GLN B 1 161 ? 4.305 4.332 16 1 96.38 161 GLN B N 1
ATOM 2918 C CA . GLN B 1 161 ? 3.764 4.316 17.359 1 96.38 161 GLN B CA 1
ATOM 2919 C C . GLN B 1 161 ? 2.646 5.344 17.516 1 96.38 161 GLN B C 1
ATOM 2921 O O . GLN B 1 161 ? 1.583 5.031 18.047 1 96.38 161 GLN B O 1
ATOM 2926 N N . TYR B 1 162 ? 2.881 6.512 17.062 1 92.88 162 TYR B N 1
ATOM 2927 C CA . TYR B 1 162 ? 1.905 7.594 17.125 1 92.88 162 TYR B CA 1
ATOM 2928 C C . TYR B 1 162 ? 0.64 7.242 16.359 1 92.88 162 TYR B C 1
ATOM 2930 O O . TYR B 1 162 ? -0.466 7.312 16.906 1 92.88 162 TYR B O 1
ATOM 2938 N N . TYR B 1 163 ? 0.794 6.832 15.18 1 96.5 163 TYR B N 1
ATOM 2939 C CA . TYR B 1 163 ? -0.313 6.516 14.281 1 96.5 163 TYR B CA 1
ATOM 2940 C C . TYR B 1 163 ? -1.136 5.352 14.82 1 96.5 163 TYR B C 1
ATOM 2942 O O . TYR B 1 163 ? -2.365 5.422 14.875 1 96.5 163 TYR B O 1
ATOM 2950 N N . ASN B 1 164 ? -0.407 4.32 15.203 1 97.44 164 ASN B N 1
ATOM 2951 C CA . ASN B 1 164 ? -1.083 3.127 15.695 1 97.44 164 ASN B CA 1
ATOM 2952 C C . ASN B 1 164 ? -1.873 3.418 16.969 1 97.44 164 ASN B C 1
ATOM 2954 O O . ASN B 1 164 ? -2.977 2.9 17.156 1 97.44 164 ASN B O 1
ATOM 2958 N N . TYR B 1 165 ? -1.355 4.219 17.766 1 95.25 165 TYR B N 1
ATOM 2959 C CA . TYR B 1 165 ? -1.98 4.555 19.031 1 95.25 165 TYR B CA 1
ATOM 2960 C C . TYR B 1 165 ? -3.268 5.344 18.828 1 95.25 165 TYR B C 1
ATOM 2962 O O . TYR B 1 165 ? -4.309 5.012 19.391 1 95.25 165 TYR B O 1
ATOM 2970 N N . TYR B 1 166 ? -3.273 6.312 17.969 1 94.62 166 TYR B N 1
ATOM 2971 C CA . TYR B 1 166 ? -4.379 7.258 17.891 1 94.62 166 TYR B CA 1
ATOM 2972 C C . TYR B 1 166 ? -5.453 6.758 16.922 1 94.62 166 TYR B C 1
ATOM 2974 O O . TYR B 1 166 ? -6.625 7.117 17.047 1 94.62 166 TYR B O 1
ATOM 2982 N N . THR B 1 167 ? -5.125 5.875 15.945 1 96.56 167 THR B N 1
ATOM 2983 C CA . THR B 1 167 ? -6.074 5.543 14.891 1 96.56 167 THR B CA 1
ATOM 2984 C C . THR B 1 167 ? -6.598 4.121 15.062 1 96.56 167 THR B C 1
ATOM 2986 O O . THR B 1 167 ? -7.656 3.775 14.531 1 96.56 167 THR B O 1
ATOM 2989 N N . GLY B 1 168 ? -5.809 3.271 15.703 1 94.88 168 GLY B N 1
ATOM 2990 C CA . GLY B 1 168 ? -6.125 1.854 15.758 1 94.88 168 GLY B CA 1
ATOM 2991 C C . GLY B 1 168 ? -5.785 1.121 14.469 1 94.88 168 GLY B C 1
ATOM 2992 O O . GLY B 1 168 ? -6.051 -0.076 14.344 1 94.88 168 GLY B O 1
ATOM 2993 N N . LYS B 1 169 ? -5.348 1.809 13.539 1 96.94 169 LYS B N 1
ATOM 2994 C CA . LYS B 1 169 ? -4.852 1.231 12.297 1 96.94 169 LYS B CA 1
ATOM 2995 C C . LYS B 1 169 ? -3.35 0.976 12.367 1 96.94 169 LYS B C 1
ATOM 2997 O O . LYS B 1 169 ? -2.752 1.062 13.445 1 96.94 169 LYS B O 1
ATOM 3002 N N . LYS B 1 170 ? -2.789 0.548 11.312 1 97.94 170 LYS B N 1
ATOM 3003 C CA . LYS B 1 170 ? -1.357 0.264 11.273 1 97.94 170 LYS B CA 1
ATOM 3004 C C . LYS B 1 170 ? -0.652 1.151 10.25 1 97.94 170 LYS B C 1
ATOM 3006 O O . LYS B 1 170 ? -1.009 1.154 9.07 1 97.94 170 LYS B O 1
ATOM 3011 N N . TRP B 1 171 ? 0.319 1.875 10.727 1 98.56 171 TRP B N 1
ATOM 3012 C CA . TRP B 1 171 ? 1.113 2.736 9.859 1 98.56 171 TRP B CA 1
ATOM 3013 C C . TRP B 1 171 ? 1.851 1.918 8.805 1 98.56 171 TRP B C 1
ATOM 3015 O O . TRP B 1 171 ? 2.514 0.931 9.133 1 98.56 171 TRP B O 1
ATOM 3025 N N . GLY B 1 172 ? 1.648 2.27 7.531 1 98.69 172 GLY B N 1
ATOM 3026 C CA . GLY B 1 172 ? 2.393 1.613 6.465 1 98.69 172 GLY B CA 1
ATOM 3027 C C . GLY B 1 172 ? 1.734 0.338 5.977 1 98.69 172 GLY B C 1
ATOM 3028 O O . GLY B 1 172 ? 2.195 -0.273 5.012 1 98.69 172 GLY B O 1
ATOM 3029 N N . ALA B 1 173 ? 0.694 -0.097 6.66 1 98.75 173 ALA B N 1
ATOM 3030 C CA . ALA B 1 173 ? -0.067 -1.23 6.145 1 98.75 173 ALA B CA 1
ATOM 3031 C C . ALA B 1 173 ? -0.914 -0.819 4.941 1 98.75 173 ALA B C 1
ATOM 3033 O O . ALA B 1 173 ? -1.575 0.221 4.969 1 98.75 173 ALA B O 1
ATOM 3034 N N . ALA B 1 174 ? -0.916 -1.652 3.926 1 98.81 174 ALA B N 1
ATOM 3035 C CA . ALA B 1 174 ? -1.645 -1.338 2.699 1 98.81 174 ALA B CA 1
ATOM 3036 C C . ALA B 1 174 ? -3.121 -1.082 2.988 1 98.81 174 ALA B C 1
ATOM 3038 O O . ALA B 1 174 ? -3.73 -0.19 2.395 1 98.81 174 ALA B O 1
ATOM 3039 N N . GLU B 1 175 ? -3.68 -1.794 3.898 1 98.31 175 GLU B N 1
ATOM 3040 C CA . GLU B 1 175 ? -5.113 -1.724 4.176 1 98.31 175 GLU B CA 1
ATOM 3041 C C . GLU B 1 175 ? -5.48 -0.397 4.832 1 98.31 175 GLU B C 1
ATOM 3043 O O . GLU B 1 175 ? -6.66 -0.042 4.906 1 98.31 175 GLU B O 1
ATOM 3048 N N . SER B 1 176 ? -4.523 0.326 5.355 1 98.31 176 SER B N 1
ATOM 3049 C CA . SER B 1 176 ? -4.793 1.589 6.035 1 98.31 176 SER B CA 1
ATOM 3050 C C . SER B 1 176 ? -4.953 2.73 5.035 1 98.31 176 SER B C 1
ATOM 3052 O O . SER B 1 176 ? -5.34 3.84 5.41 1 98.31 176 SER B O 1
ATOM 3054 N N . TYR B 1 177 ? -4.699 2.461 3.736 1 98.62 177 TYR B N 1
ATOM 3055 C CA . TYR B 1 177 ? -4.66 3.52 2.734 1 98.62 177 TYR B CA 1
ATOM 3056 C C . TYR B 1 177 ? -5.426 3.111 1.48 1 98.62 177 TYR B C 1
ATOM 3058 O O . TYR B 1 177 ? -5.734 1.932 1.29 1 98.62 177 TYR B O 1
ATOM 3066 N N . ASP B 1 178 ? -5.691 4.125 0.675 1 98.69 178 ASP B N 1
ATOM 3067 C CA . ASP B 1 178 ? -6.387 3.889 -0.588 1 98.69 178 ASP B CA 1
ATOM 3068 C C . ASP B 1 178 ? -5.406 3.467 -1.681 1 98.69 178 ASP B C 1
ATOM 3070 O O . ASP B 1 178 ? -5.758 2.682 -2.564 1 98.69 178 ASP B O 1
ATOM 3074 N N . LEU B 1 179 ? -4.262 4.023 -1.588 1 98.94 179 LEU B N 1
ATOM 3075 C CA . LEU B 1 179 ? -3.213 3.811 -2.576 1 98.94 179 LEU B CA 1
ATOM 3076 C C . LEU B 1 179 ? -1.833 3.924 -1.936 1 98.94 179 LEU B C 1
ATOM 3078 O O . LEU B 1 179 ? -1.565 4.871 -1.19 1 98.94 179 LEU B O 1
ATOM 3082 N N . CYS B 1 180 ? -0.977 2.943 -2.15 1 98.94 180 CYS B N 1
ATOM 3083 C CA . CYS B 1 180 ? 0.427 2.982 -1.757 1 98.94 180 CYS B CA 1
ATOM 3084 C C . CYS B 1 180 ? 1.337 2.795 -2.965 1 98.94 180 CYS B C 1
ATOM 3086 O O . CYS B 1 180 ? 1.103 1.912 -3.791 1 98.94 180 CYS B O 1
ATOM 3088 N N . VAL B 1 181 ? 2.381 3.605 -3.053 1 98.88 181 VAL B N 1
ATOM 3089 C CA . VAL B 1 181 ? 3.219 3.557 -4.246 1 98.88 181 VAL B CA 1
ATOM 3090 C C . VAL B 1 181 ? 4.688 3.666 -3.854 1 98.88 181 VAL B C 1
ATOM 3092 O O . VAL B 1 181 ? 5.059 4.523 -3.049 1 98.88 181 VAL B O 1
ATOM 3095 N N . ASP B 1 182 ? 5.5 2.781 -4.422 1 98.81 182 ASP B N 1
ATOM 3096 C CA . ASP B 1 182 ? 6.949 2.928 -4.324 1 98.81 182 ASP B CA 1
ATOM 3097 C C . ASP B 1 182 ? 7.461 3.996 -5.289 1 98.81 182 ASP B C 1
ATOM 3099 O O . ASP B 1 182 ? 7.555 3.76 -6.492 1 98.81 182 ASP B O 1
ATOM 3103 N N . ALA B 1 183 ? 7.816 5.082 -4.762 1 98.56 183 ALA B N 1
ATOM 3104 C CA . ALA B 1 183 ? 8.148 6.254 -5.57 1 98.56 183 ALA B CA 1
ATOM 3105 C C . ALA B 1 183 ? 9.523 6.098 -6.215 1 98.56 183 ALA B C 1
ATOM 3107 O O . ALA B 1 183 ? 9.883 6.859 -7.117 1 98.56 183 ALA B O 1
ATOM 3108 N N . SER B 1 184 ? 10.344 5.133 -5.758 1 98 184 SER B N 1
ATOM 3109 C CA . SER B 1 184 ? 11.688 4.961 -6.309 1 98 184 SER B CA 1
ATOM 3110 C C . SER B 1 184 ? 11.641 4.262 -7.664 1 98 184 SER B C 1
ATOM 3112 O O . SER B 1 184 ? 12.641 4.238 -8.391 1 98 184 SER B O 1
ATOM 3114 N N . LEU B 1 185 ? 10.484 3.811 -8.047 1 97.5 185 LEU B N 1
ATOM 3115 C CA . LEU B 1 185 ? 10.398 3.021 -9.273 1 97.5 185 LEU B CA 1
ATOM 3116 C C . LEU B 1 185 ? 10.133 3.918 -10.477 1 97.5 185 LEU B C 1
ATOM 3118 O O . LEU B 1 185 ? 10.797 3.797 -11.508 1 97.5 185 LEU B O 1
ATOM 3122 N N . LEU B 1 186 ? 9.172 4.863 -10.305 1 97.19 186 LEU B N 1
ATOM 3123 C CA . LEU B 1 186 ? 8.789 5.703 -11.43 1 97.19 186 LEU B CA 1
ATOM 3124 C C . LEU B 1 186 ? 9.477 7.066 -11.352 1 97.19 186 LEU B C 1
ATOM 3126 O O . LEU B 1 186 ? 9.523 7.801 -12.336 1 97.19 186 LEU B O 1
ATOM 3130 N N . GLY B 1 187 ? 9.977 7.43 -10.164 1 97.06 187 GLY B N 1
ATOM 3131 C CA . GLY B 1 187 ? 10.383 8.797 -9.891 1 97.06 187 GLY B CA 1
ATOM 3132 C C . GLY B 1 187 ? 9.273 9.633 -9.273 1 97.06 187 GLY B C 1
ATOM 3133 O O . GLY B 1 187 ? 8.102 9.289 -9.375 1 97.06 187 GLY B O 1
ATOM 3134 N N . LEU B 1 188 ? 9.648 10.734 -8.695 1 98.06 188 LEU B N 1
ATOM 3135 C CA . LEU B 1 188 ? 8.719 11.516 -7.895 1 98.06 188 LEU B CA 1
ATOM 3136 C C . LEU B 1 188 ? 7.629 12.133 -8.773 1 98.06 188 LEU B C 1
ATOM 3138 O O . LEU B 1 188 ? 6.445 12.078 -8.43 1 98.06 188 LEU B O 1
ATOM 3142 N N . GLU B 1 189 ? 8.008 12.664 -9.898 1 98.25 189 GLU B N 1
ATOM 3143 C CA . GLU B 1 189 ? 7.055 13.336 -10.773 1 98.25 189 GLU B CA 1
ATOM 3144 C C . GLU B 1 189 ? 6.027 12.359 -11.328 1 98.25 189 GLU B C 1
ATOM 3146 O O . GLU B 1 189 ? 4.82 12.609 -11.273 1 98.25 189 GLU B O 1
ATOM 3151 N N . GLU B 1 190 ? 6.512 11.258 -11.789 1 98.19 190 GLU B N 1
ATOM 3152 C CA . GLU B 1 190 ? 5.598 10.273 -12.359 1 98.19 190 GLU B CA 1
ATOM 3153 C C . GLU B 1 190 ? 4.746 9.617 -11.273 1 98.19 190 GLU B C 1
ATOM 3155 O O . GLU B 1 190 ? 3.592 9.258 -11.523 1 98.19 190 GLU B O 1
ATOM 3160 N N . THR B 1 191 ? 5.32 9.422 -10.109 1 98.69 191 THR B N 1
ATOM 3161 C CA . THR B 1 191 ? 4.527 8.93 -8.992 1 98.69 191 THR B CA 1
ATOM 3162 C C . THR B 1 191 ? 3.4 9.906 -8.656 1 98.69 191 THR B C 1
ATOM 3164 O O . THR B 1 191 ? 2.26 9.492 -8.438 1 98.69 191 THR B O 1
ATOM 3167 N N . GLU B 1 192 ? 3.748 11.211 -8.648 1 98.81 192 GLU B N 1
ATOM 3168 C CA . GLU B 1 192 ? 2.729 12.219 -8.391 1 98.81 192 GLU B CA 1
ATOM 3169 C C . GLU B 1 192 ? 1.61 12.156 -9.43 1 98.81 192 GLU B C 1
ATOM 3171 O O . GLU B 1 192 ? 0.43 12.242 -9.078 1 98.81 192 GLU B O 1
ATOM 3176 N N . LYS B 1 193 ? 1.927 11.961 -10.641 1 98.44 193 LYS B N 1
ATOM 3177 C CA . LYS B 1 193 ? 0.929 11.883 -11.711 1 98.44 193 LYS B CA 1
ATOM 3178 C C . LYS B 1 193 ? 0.024 10.672 -11.531 1 98.44 193 LYS B C 1
ATOM 3180 O O . LYS B 1 193 ? -1.184 10.75 -11.766 1 98.44 193 LYS B O 1
ATOM 3185 N N . LEU B 1 194 ? 0.632 9.602 -11.18 1 98.31 194 LEU B N 1
ATOM 3186 C CA . LEU B 1 194 ? -0.141 8.391 -10.93 1 98.31 194 LEU B CA 1
ATOM 3187 C C . LEU B 1 194 ? -1.159 8.617 -9.82 1 98.31 194 LEU B C 1
ATOM 3189 O O . LEU B 1 194 ? -2.326 8.25 -9.953 1 98.31 194 LEU B O 1
ATOM 3193 N N . ILE B 1 195 ? -0.721 9.195 -8.742 1 98.75 195 ILE B N 1
ATOM 3194 C CA . ILE B 1 195 ? -1.593 9.461 -7.605 1 98.75 195 ILE B CA 1
ATOM 3195 C C . ILE B 1 195 ? -2.699 10.43 -8.023 1 98.75 195 ILE B C 1
ATOM 3197 O O . ILE B 1 195 ? -3.869 10.227 -7.691 1 98.75 195 ILE B O 1
ATOM 3201 N N . ALA B 1 196 ? -2.316 11.453 -8.75 1 98.62 196 ALA B N 1
ATOM 3202 C CA . ALA B 1 196 ? -3.293 12.438 -9.219 1 98.62 196 ALA B CA 1
ATOM 3203 C C . ALA B 1 196 ? -4.355 11.781 -10.094 1 98.62 196 ALA B C 1
ATOM 3205 O O . ALA B 1 196 ? -5.543 12.078 -9.969 1 98.62 196 ALA B O 1
ATOM 3206 N N . ASP B 1 197 ? -3.939 10.922 -10.945 1 97.62 197 ASP B N 1
ATOM 3207 C CA . ASP B 1 197 ? -4.879 10.211 -11.812 1 97.62 197 ASP B CA 1
ATOM 3208 C C . ASP B 1 197 ? -5.848 9.367 -10.992 1 97.62 197 ASP B C 1
ATOM 3210 O O . ASP B 1 197 ? -7.047 9.328 -11.281 1 97.62 197 ASP B O 1
ATOM 3214 N N . PHE B 1 198 ? -5.332 8.703 -10.031 1 98.44 198 PHE B N 1
ATOM 3215 C CA . PHE B 1 198 ? -6.172 7.922 -9.125 1 98.44 198 PHE B CA 1
ATOM 3216 C C . PHE B 1 198 ? -7.227 8.805 -8.469 1 98.44 198 PHE B C 1
ATOM 3218 O O . PHE B 1 198 ? -8.398 8.438 -8.406 1 98.44 198 PHE B O 1
ATOM 3225 N N . ILE B 1 199 ? -6.789 9.938 -8.031 1 98.12 199 ILE B N 1
ATOM 3226 C CA . ILE B 1 199 ? -7.676 10.867 -7.34 1 98.12 199 ILE B CA 1
ATOM 3227 C C . ILE B 1 199 ? -8.75 11.375 -8.297 1 98.12 199 ILE B C 1
ATOM 3229 O O . ILE B 1 199 ? -9.93 11.422 -7.953 1 98.12 199 ILE B O 1
ATOM 3233 N N . ARG B 1 200 ? -8.375 11.742 -9.469 1 97.06 200 ARG B N 1
ATOM 3234 C CA . ARG B 1 200 ? -9.32 12.234 -10.461 1 97.06 200 ARG B CA 1
ATOM 3235 C C . ARG B 1 200 ? -10.359 11.172 -10.805 1 97.06 200 ARG B C 1
ATOM 3237 O O . ARG B 1 200 ? -11.547 11.477 -10.945 1 97.06 200 ARG B O 1
ATOM 3244 N N . LYS B 1 201 ? -9.914 9.984 -10.945 1 96.19 201 LYS B N 1
ATOM 3245 C CA . LYS B 1 201 ? -10.836 8.891 -11.227 1 96.19 201 LYS B CA 1
ATOM 3246 C C . LYS B 1 201 ? -11.789 8.656 -10.062 1 96.19 201 LYS B C 1
ATOM 3248 O O . LYS B 1 201 ? -12.984 8.453 -10.258 1 96.19 201 LYS B O 1
ATOM 3253 N N . ARG B 1 202 ? -11.227 8.68 -8.875 1 95.81 202 ARG B N 1
ATOM 3254 C CA . ARG B 1 202 ? -12.008 8.43 -7.672 1 95.81 202 ARG B CA 1
ATOM 3255 C C . ARG B 1 202 ? -13.133 9.453 -7.531 1 95.81 202 ARG B C 1
ATOM 3257 O O . ARG B 1 202 ? -14.242 9.109 -7.117 1 95.81 202 ARG B O 1
ATOM 3264 N N . PHE B 1 203 ? -12.859 10.688 -7.906 1 95.44 203 PHE B N 1
ATOM 3265 C CA . PHE B 1 203 ? -13.828 11.742 -7.633 1 95.44 203 PHE B CA 1
ATOM 3266 C C . PHE B 1 203 ? -14.484 12.219 -8.922 1 95.44 203 PHE B C 1
ATOM 3268 O O . PHE B 1 203 ? -15.25 13.188 -8.914 1 95.44 203 PHE B O 1
ATOM 3275 N N . GLY B 1 204 ? -14.195 11.508 -10.039 1 92.25 204 GLY B N 1
ATOM 3276 C CA . GLY B 1 204 ? -14.828 11.836 -11.305 1 92.25 204 GLY B CA 1
ATOM 3277 C C . GLY B 1 204 ? -14.469 13.219 -11.812 1 92.25 204 GLY B C 1
ATOM 3278 O O . GLY B 1 204 ? -15.344 13.984 -12.227 1 92.25 204 GLY B O 1
ATOM 3279 N N . LEU B 1 205 ? -13.195 13.484 -11.656 1 89.25 205 LEU B N 1
ATOM 3280 C CA . LEU B 1 205 ? -12.711 14.781 -12.125 1 89.25 205 LEU B CA 1
ATOM 3281 C C . LEU B 1 205 ? -12.141 14.672 -13.531 1 89.25 205 LEU B C 1
ATOM 3283 O O . LEU B 1 205 ? -11.641 13.617 -13.93 1 89.25 205 LEU B O 1
#

Organism: Xylanibacter ruminicola (strain ATCC 19189 / DSM 19721 / CIP 105475 / JCM 8958 / 23) (NCBI:txid264731)

Nearest PDB structures (foldseek):
  3hdt-assembly1_B  TM=9.146E-01  e=1.620E-15  [Clostridium] symbiosum ATCC 14940
  3fdi-assembly1_A  TM=9.523E-01  e=1.318E-13  Eubacterium ventriosum ATCC 27560
  3fdi-assembly1_B  TM=8.702E-01  e=1.794E-14  Eubacterium ventriosum ATCC 27560
  8dv0-assembly1_A  TM=5.647E-01  e=8.467E-04  Rickettsia felis URRWXCal2
  1jjv-assembly1_A  TM=5.097E-01  e=2.620E-04  Haemophilus influenzae